Protein AF-A0A7S4KNW5-F1 (afdb_monomer_lite)

Secondary structure (DSSP, 8-state):
--HHHHHHHTTS--PEEEEEEEEEE-TT-TTHHHHHHHHHHHHHHHHHHH---TT--HHHHEEEEEEEEE-TTT-HHHHHHHHHHHHHHHHHHHHHHHTTS-TTS-HHHHHHHHH---TTGGGSS---------HHHHHHHHHHHHHHHHHHHHHHHHHHHHHHHHHTTPPPTTHHHHHHHHHHHHHHHHHHHHTT---HHHHHHHHHHHHHHHHHHHHHHHHHHHHHHHHHHHHHHHHHHHSTTS-HHHHHHHHHHHHHHHHHHHSPTT-----HHHHHHHHHHHHHHHHHHHHHHHHHHHHHHHHHHHHHHHHHHHHHHHHHHHHHHSS-TT---EEEEE--TT-SEEEEEEEETTEEEEEEEE--GGGGGG--SS---S---TT--EEEEEEE-

Organism: Guillardia theta (NCBI:txid55529)

Foldseek 3Di:
DPPVVVVVVLVPQDAAEAEAEAEADDPVDPPPVVVQVVVVVVVQVVCVVVDVDPPDHNVSHYHYHYQYAHYCVPCVPRNVVSVVVVVVVVVVVVVVVVVPPDPPDDVVVVVVCVVCVDPPVVVDDDDPPPPPPPPVVVVLLVQLVVLLVVLLVVLVVVLVVLLVCLVVLHADFLQQVVLQCSLVVSLVSSCVSNVPPPCPVSSVVSNVVSSVVSVVSSLVSLVSNLVSLLVVLVVQLVVQVVPVPDPNVNSVVVSLVSSVVSSVSNHHPPDPDDCVVVSVVSVVVSVVVVVVVVVVVVVVVVVVVVVVVVVVVVVVVVVVVVVVVCVVVVDDDDFDWDKDWDDDPPAQWIWIWTDGDQKIKIKIKRHDPVCPVVADPPGDDDDDDDPIDIDIDIDRD

Structure (mmCIF, N/CA/C/O backbone):
data_AF-A0A7S4KNW5-F1
#
_entry.id   AF-A0A7S4KNW5-F1
#
loop_
_atom_site.group_PDB
_atom_site.id
_atom_site.type_symbol
_atom_site.label_atom_id
_atom_site.label_alt_id
_atom_site.label_comp_id
_atom_site.label_asym_id
_atom_site.label_entity_id
_atom_site.label_seq_id
_atom_site.pdbx_PDB_ins_code
_atom_site.Cartn_x
_atom_site.Cartn_y
_atom_site.Cartn_z
_atom_site.occupancy
_atom_site.B_iso_or_equiv
_atom_site.auth_seq_id
_atom_site.auth_comp_id
_atom_site.auth_asym_id
_atom_site.auth_atom_id
_atom_site.pdbx_PDB_model_num
ATOM 1 N N . VAL A 1 1 ? -32.561 16.795 17.139 1.00 42.50 1 VAL A N 1
ATOM 2 C CA . VAL A 1 1 ? -33.537 17.879 17.400 1.00 42.50 1 VAL A CA 1
ATOM 3 C C . VAL A 1 1 ? -32.771 19.191 17.471 1.00 42.50 1 VAL A C 1
ATOM 5 O O . VAL A 1 1 ? -31.804 19.259 18.215 1.00 42.50 1 VAL A O 1
ATOM 8 N N . SER A 1 2 ? -33.084 20.180 16.632 1.00 34.91 2 SER A N 1
ATOM 9 C CA . SER A 1 2 ? -32.423 21.492 16.693 1.00 34.91 2 SER A CA 1
ATOM 10 C C . SER A 1 2 ? -32.863 22.245 17.954 1.00 34.91 2 SER A C 1
ATOM 12 O O . SER A 1 2 ? -34.016 22.118 18.364 1.00 34.91 2 SER A O 1
ATOM 14 N N . ASN A 1 3 ? -31.979 23.068 18.535 1.00 41.03 3 ASN A N 1
ATOM 15 C CA . ASN A 1 3 ? -32.235 23.917 19.719 1.00 41.03 3 ASN A CA 1
ATOM 16 C C . ASN A 1 3 ? -33.561 24.715 19.676 1.00 41.03 3 ASN A C 1
ATOM 18 O O . ASN A 1 3 ? -34.066 25.163 20.702 1.00 41.03 3 ASN A O 1
ATOM 22 N N . THR A 1 4 ? -34.151 24.884 18.495 1.00 40.84 4 THR A N 1
ATOM 23 C CA . THR A 1 4 ? -35.426 25.564 18.261 1.00 40.84 4 THR A CA 1
ATOM 24 C C . THR A 1 4 ? -36.667 24.814 18.759 1.00 40.84 4 THR A C 1
ATOM 26 O O . THR A 1 4 ? -37.637 25.479 19.124 1.00 40.84 4 THR A O 1
ATOM 29 N N . ASP A 1 5 ? -36.667 23.479 18.823 1.00 43.81 5 ASP A N 1
ATOM 30 C CA . ASP A 1 5 ? -37.835 22.721 19.312 1.00 43.81 5 ASP A CA 1
ATOM 31 C C . ASP A 1 5 ? -37.837 22.586 20.843 1.00 43.81 5 ASP A C 1
ATOM 33 O O . ASP A 1 5 ? -38.894 22.704 21.467 1.00 43.81 5 ASP A O 1
ATOM 37 N N . TYR A 1 6 ? -36.656 22.513 21.471 1.00 47.03 6 TYR A N 1
ATOM 38 C CA . TYR A 1 6 ? -36.509 22.661 22.927 1.00 47.03 6 TYR A CA 1
ATOM 39 C C . TYR A 1 6 ? -36.996 24.036 23.411 1.00 47.03 6 TYR A C 1
ATOM 41 O O . TYR A 1 6 ? -37.692 24.135 24.420 1.00 47.03 6 TYR A O 1
ATOM 49 N N . ALA A 1 7 ? -36.724 25.101 22.649 1.00 42.56 7 ALA A N 1
ATOM 50 C CA . ALA A 1 7 ? -37.193 26.452 22.965 1.00 42.56 7 ALA A CA 1
ATOM 51 C C . ALA A 1 7 ? -38.727 26.615 22.873 1.00 42.56 7 ALA A C 1
ATOM 53 O O . ALA A 1 7 ? -39.298 27.476 23.546 1.00 42.56 7 ALA A O 1
ATOM 54 N N . LYS A 1 8 ? -39.420 25.794 22.068 1.00 45.16 8 LYS A N 1
ATOM 55 C CA . LYS A 1 8 ? -40.894 25.730 22.076 1.00 45.16 8 LYS A CA 1
ATOM 56 C C . LYS A 1 8 ? -41.421 24.970 23.293 1.00 45.16 8 LYS A C 1
ATOM 58 O O . LYS A 1 8 ? -42.431 25.388 23.851 1.00 45.16 8 LYS A O 1
ATOM 63 N N . PHE A 1 9 ? -40.715 23.929 23.732 1.00 49.50 9 PHE A N 1
ATOM 64 C CA . PHE A 1 9 ? -41.029 23.173 24.948 1.00 49.50 9 PHE A CA 1
ATOM 65 C C . PHE A 1 9 ? -40.891 24.034 26.216 1.00 49.50 9 PHE A C 1
ATOM 67 O O . PHE A 1 9 ? -41.768 24.037 27.071 1.00 49.50 9 PHE A O 1
ATOM 74 N N . LEU A 1 10 ? -39.845 24.862 26.286 1.00 47.97 10 LEU A N 1
ATOM 75 C CA . LEU A 1 10 ? -39.552 25.761 27.414 1.00 47.97 10 LEU A CA 1
ATOM 76 C C . LEU A 1 10 ? -40.438 27.020 27.485 1.00 47.97 10 LEU A C 1
ATOM 78 O O . LEU A 1 10 ? -40.380 27.764 28.462 1.00 47.97 10 LEU A O 1
ATOM 82 N N . LYS A 1 11 ? -41.297 27.275 26.485 1.00 48.06 11 LYS A N 1
ATOM 83 C CA . LYS A 1 11 ? -42.357 28.296 26.612 1.00 48.06 11 LYS A CA 1
ATOM 84 C C . LYS A 1 11 ? -43.506 27.846 27.511 1.00 48.06 11 LYS A C 1
ATOM 86 O O . LYS A 1 11 ? -44.306 28.687 27.930 1.00 48.06 11 LYS A O 1
ATOM 91 N N . ILE A 1 12 ? -43.579 26.558 27.831 1.00 53.72 12 ILE A N 1
ATOM 92 C CA . ILE A 1 12 ? -44.458 26.054 28.874 1.00 53.72 12 ILE A CA 1
ATOM 93 C C . ILE A 1 12 ? -43.807 26.452 30.207 1.00 53.72 12 ILE A C 1
ATOM 95 O O . ILE A 1 12 ? -42.842 25.841 30.648 1.00 53.72 12 ILE A O 1
ATOM 99 N N . LYS A 1 13 ? -44.314 27.519 30.842 1.00 59.41 13 LYS A N 1
ATOM 100 C CA . LYS A 1 13 ? -43.928 27.973 32.199 1.00 59.41 13 LYS A CA 1
ATOM 101 C C . LYS A 1 13 ? -44.377 26.981 33.290 1.00 59.41 13 LYS A C 1
ATOM 103 O O . LYS A 1 13 ? -44.921 27.387 34.322 1.00 59.41 13 LYS A O 1
ATOM 108 N N . GLU A 1 14 ? -44.245 25.686 33.052 1.00 67.75 14 GLU A N 1
ATOM 109 C CA . GLU A 1 14 ? -44.599 24.661 34.021 1.00 67.75 14 GLU A CA 1
ATOM 110 C C . GLU A 1 14 ? -43.340 24.225 34.751 1.00 67.75 14 GLU A C 1
ATOM 112 O O . GLU A 1 14 ? -42.406 23.687 34.166 1.00 67.75 14 GLU A O 1
ATOM 117 N N . ARG A 1 15 ? -43.321 24.510 36.053 1.00 77.50 15 ARG A N 1
ATOM 118 C CA . ARG A 1 15 ? -42.289 24.019 36.957 1.00 77.50 15 ARG A CA 1
ATOM 119 C C . ARG A 1 15 ? -42.612 22.583 37.330 1.00 77.50 15 ARG A C 1
ATOM 121 O O . ARG A 1 15 ? -43.716 22.304 37.805 1.00 77.50 15 ARG A O 1
ATOM 128 N N . PHE A 1 16 ? -41.649 21.691 37.164 1.00 82.00 16 PHE A N 1
ATOM 129 C CA . PHE A 1 16 ? -41.755 20.320 37.637 1.00 82.00 16 PHE A CA 1
ATOM 130 C C . PHE A 1 16 ? -41.505 20.289 39.139 1.00 82.00 16 PHE A C 1
ATOM 132 O O . PHE A 1 16 ? -40.489 20.780 39.625 1.00 82.00 16 PHE A O 1
ATOM 139 N N . ARG A 1 17 ? -42.434 19.715 39.903 1.00 86.06 17 ARG A N 1
ATOM 140 C CA . ARG A 1 17 ? -42.272 19.606 41.353 1.00 86.06 17 ARG A CA 1
ATOM 141 C C . ARG A 1 17 ? -41.679 18.251 41.724 1.00 86.06 17 ARG A C 1
ATOM 143 O O . ARG A 1 17 ? -42.333 17.228 41.537 1.00 86.06 17 ARG A O 1
ATOM 150 N N . PHE A 1 18 ? -40.487 18.254 42.309 1.00 89.00 18 PHE A N 1
ATOM 151 C CA . PHE A 1 18 ? -39.883 17.078 42.924 1.00 89.00 18 PHE A CA 1
ATOM 152 C C . PHE A 1 18 ? -40.300 16.983 44.390 1.00 89.00 18 PHE A C 1
ATOM 154 O O . PHE A 1 18 ? -40.191 17.942 45.157 1.00 89.00 18 PHE A O 1
ATOM 161 N N . ILE A 1 19 ? -40.789 15.813 44.795 1.00 92.19 19 ILE A N 1
ATOM 162 C CA . ILE A 1 19 ? -41.109 15.526 46.194 1.00 92.19 19 ILE A CA 1
ATOM 163 C C . ILE A 1 19 ? -40.225 14.371 46.650 1.00 92.19 19 ILE A C 1
ATOM 165 O O . ILE A 1 19 ? -40.433 13.231 46.244 1.00 92.19 19 ILE A O 1
ATOM 169 N N . ILE A 1 20 ? -39.246 14.675 47.495 1.00 93.06 20 ILE A N 1
ATOM 170 C CA . ILE A 1 20 ? -38.296 13.702 48.032 1.00 93.06 20 ILE A CA 1
ATOM 171 C C . ILE A 1 20 ? -38.812 13.254 49.389 1.00 93.06 20 ILE A C 1
ATOM 173 O O . ILE A 1 20 ? -38.947 14.065 50.305 1.00 93.06 20 ILE A O 1
ATOM 177 N N . CYS A 1 21 ? -39.116 11.967 49.515 1.00 94.81 21 CYS A N 1
ATOM 178 C CA . CYS A 1 21 ? -39.542 11.373 50.776 1.00 94.81 21 CYS A CA 1
ATOM 179 C C . CYS A 1 21 ? -38.362 10.614 51.383 1.00 94.81 21 CYS A C 1
ATOM 181 O O . CYS A 1 21 ? -37.930 9.603 50.833 1.00 94.81 21 CYS A O 1
ATOM 183 N N . VAL A 1 22 ? -37.834 11.110 52.502 1.00 93.38 22 VAL A N 1
ATOM 184 C CA . VAL A 1 22 ? -36.756 10.445 53.245 1.00 93.38 22 VAL A CA 1
ATOM 185 C C . VAL A 1 22 ? -37.400 9.557 54.298 1.00 93.38 22 VAL A C 1
ATOM 187 O O . VAL A 1 22 ? -38.064 10.060 55.202 1.00 93.38 22 VAL A O 1
ATOM 190 N N . HIS A 1 23 ? -37.243 8.246 54.152 1.00 93.44 23 HIS A N 1
ATOM 191 C CA . HIS A 1 23 ? -37.802 7.259 55.072 1.00 93.44 23 HIS A CA 1
ATOM 192 C C . HIS A 1 23 ? -36.876 6.987 56.259 1.00 93.44 23 HIS A C 1
ATOM 194 O O . HIS A 1 23 ? -35.662 7.137 56.148 1.00 93.44 23 HIS A O 1
ATOM 200 N N . ASP A 1 24 ? -37.476 6.549 57.370 1.00 92.06 24 ASP A N 1
ATOM 201 C CA . ASP A 1 24 ? -36.793 6.162 58.608 1.00 92.06 24 ASP A CA 1
ATOM 202 C C . ASP A 1 24 ? -35.878 7.259 59.182 1.00 92.06 24 ASP A C 1
ATOM 204 O O . ASP A 1 24 ? -34.814 6.979 59.730 1.00 92.06 24 ASP A O 1
ATOM 208 N N . PHE A 1 25 ? -36.314 8.518 59.080 1.00 90.44 25 PHE A N 1
ATOM 209 C CA . PHE A 1 25 ? -35.626 9.649 59.697 1.00 90.44 25 PHE A CA 1
ATOM 210 C C . PHE A 1 25 ? -35.703 9.559 61.231 1.00 90.44 25 PHE A C 1
ATOM 212 O O . PHE A 1 25 ? -36.772 9.297 61.784 1.00 90.44 25 PHE A O 1
ATOM 219 N N . ASP A 1 26 ? -34.575 9.768 61.910 1.00 86.12 26 ASP A N 1
ATOM 220 C CA . ASP A 1 26 ? -34.488 9.757 63.371 1.00 86.12 26 ASP A CA 1
ATOM 221 C C . ASP A 1 26 ? -34.434 11.202 63.899 1.00 86.12 26 ASP A C 1
ATOM 223 O O . ASP A 1 26 ? -33.515 11.964 63.588 1.00 86.12 26 ASP A O 1
ATOM 227 N N . ASP A 1 27 ? -35.437 11.577 64.696 1.00 70.50 27 ASP A N 1
ATOM 228 C CA . ASP A 1 27 ? -35.689 12.934 65.210 1.00 70.50 27 ASP A CA 1
ATOM 229 C C . ASP A 1 27 ? -34.591 13.467 66.149 1.00 70.50 27 ASP A C 1
ATOM 231 O O . ASP A 1 27 ? -34.573 14.649 66.496 1.00 70.50 27 ASP A O 1
ATOM 235 N N . ASN A 1 28 ? -33.632 12.620 66.533 1.00 68.38 28 ASN A N 1
ATOM 236 C CA . ASN A 1 28 ? -32.472 13.010 67.337 1.00 68.38 28 ASN A CA 1
ATOM 237 C C . ASN A 1 28 ? -31.548 14.026 66.635 1.00 68.38 28 ASN A C 1
ATOM 239 O O . ASN A 1 28 ? -30.655 14.595 67.266 1.00 68.38 28 ASN A O 1
ATOM 243 N N . PHE A 1 29 ? -31.759 14.292 65.344 1.00 63.34 29 PHE A N 1
ATOM 244 C CA . PHE A 1 29 ? -31.054 15.333 64.608 1.00 63.34 29 PHE A CA 1
ATOM 245 C C . PHE A 1 29 ? -31.793 16.681 64.687 1.00 63.34 29 PHE A C 1
ATOM 247 O O . PHE A 1 29 ? -32.776 16.917 63.986 1.00 63.34 29 PHE A O 1
ATOM 254 N N . HIS A 1 30 ? -31.232 17.649 65.423 1.00 60.09 30 HIS A N 1
ATOM 255 C CA . HIS A 1 30 ? -31.617 19.076 65.379 1.00 60.09 30 HIS A CA 1
ATOM 256 C C . HIS A 1 30 ? -31.389 19.755 64.001 1.00 60.09 30 HIS A C 1
ATOM 258 O O . HIS A 1 30 ? -31.361 20.982 63.896 1.00 60.09 30 HIS A O 1
ATOM 264 N N . GLU A 1 31 ? -31.228 18.985 62.924 1.00 74.44 31 GLU A N 1
ATOM 265 C CA . GLU A 1 31 ? -30.758 19.448 61.619 1.00 74.44 31 GLU A CA 1
ATOM 266 C C . GLU A 1 31 ? -31.706 19.113 60.464 1.00 74.44 31 GLU A C 1
ATOM 268 O O . GLU A 1 31 ? -31.277 19.064 59.313 1.00 74.44 31 GLU A O 1
ATOM 273 N N . SER A 1 32 ? -33.003 18.936 60.728 1.00 78.62 32 SER A N 1
ATOM 274 C CA . SER A 1 32 ? -34.001 18.698 59.672 1.00 78.62 32 SER A CA 1
ATOM 275 C C . SER A 1 32 ? -33.891 19.701 58.513 1.00 78.62 32 SER A C 1
ATOM 277 O O . SER A 1 32 ? -33.953 19.299 57.356 1.00 78.62 32 SER A O 1
ATOM 279 N N . LYS A 1 33 ? -33.618 20.982 58.809 1.00 83.19 33 LYS A N 1
ATOM 280 C CA . LYS A 1 33 ? -33.349 22.019 57.796 1.00 83.19 33 LYS A CA 1
ATOM 281 C C . LYS A 1 33 ? -32.049 21.800 57.016 1.00 83.19 33 LYS A C 1
ATOM 283 O O . LYS A 1 33 ? -32.043 21.954 55.804 1.00 83.19 33 LYS A O 1
ATOM 288 N N . LYS A 1 34 ? -30.959 21.397 57.677 1.00 87.31 34 LYS A N 1
ATOM 289 C CA . LYS A 1 34 ? -29.688 21.162 56.971 1.00 87.31 34 LYS A CA 1
ATOM 290 C C . LYS A 1 34 ? -29.801 19.989 56.006 1.00 87.31 34 LYS A C 1
ATOM 292 O O . LYS A 1 34 ? -29.213 20.023 54.937 1.00 87.31 34 LYS A O 1
ATOM 297 N N . LEU A 1 35 ? -30.576 18.968 56.370 1.00 86.56 35 LEU A N 1
ATOM 298 C CA . LEU A 1 35 ? -30.799 17.807 55.518 1.00 86.56 35 LEU A CA 1
ATOM 299 C C . LEU A 1 35 ? -31.675 18.156 54.308 1.00 86.56 35 LEU A C 1
ATOM 301 O O . LEU A 1 35 ? -31.414 17.673 53.209 1.00 86.56 35 LEU A O 1
ATOM 305 N N . THR A 1 36 ? -32.681 19.024 54.476 1.00 88.94 36 THR A N 1
ATOM 306 C CA . THR A 1 36 ? -33.442 19.528 53.325 1.00 88.94 36 THR A CA 1
ATOM 307 C C . THR A 1 36 ? -32.576 20.359 52.389 1.00 88.94 36 THR A C 1
ATOM 309 O O . THR A 1 36 ? -32.651 20.151 51.182 1.00 88.94 36 THR A O 1
ATOM 312 N N . ASP A 1 37 ? -31.740 21.242 52.938 1.00 91.81 37 ASP A N 1
ATOM 313 C CA . ASP A 1 37 ? -30.841 22.087 52.148 1.00 91.81 37 ASP A CA 1
ATOM 314 C C . ASP A 1 37 ? -29.805 21.221 51.409 1.00 91.81 37 ASP A C 1
ATOM 316 O O . ASP A 1 37 ? -29.633 21.371 50.205 1.00 91.81 37 ASP A O 1
ATOM 320 N N . PHE A 1 38 ? -29.245 20.204 52.076 1.00 92.25 38 PHE A N 1
ATOM 321 C CA . PHE A 1 38 ? -28.311 19.244 51.479 1.00 92.25 38 PHE A CA 1
ATOM 322 C C . PHE A 1 38 ? -28.876 18.536 50.240 1.00 92.25 38 PHE A C 1
ATOM 324 O O . PHE A 1 38 ? -28.203 18.458 49.217 1.00 92.25 38 PHE A O 1
ATOM 331 N N . PHE A 1 39 ? -30.109 18.019 50.300 1.00 90.94 39 PHE A N 1
ATOM 332 C CA . PHE A 1 39 ? -30.713 17.360 49.136 1.00 90.94 39 PHE A CA 1
ATOM 333 C C . PHE A 1 39 ? -31.014 18.337 47.998 1.00 90.94 39 PHE A C 1
ATOM 335 O O . PHE A 1 39 ? -30.924 17.957 46.832 1.00 90.94 39 PHE A O 1
ATOM 342 N N . VAL A 1 40 ? -31.393 19.575 48.323 1.00 91.81 40 VAL A N 1
ATOM 343 C CA . VAL A 1 40 ? -31.629 20.610 47.312 1.00 91.81 40 VAL A CA 1
ATOM 344 C C . VAL A 1 40 ? -30.320 20.981 46.621 1.00 91.81 40 VAL A C 1
ATOM 346 O O . VAL A 1 40 ? -30.293 21.020 45.393 1.00 91.81 40 VAL A O 1
ATOM 349 N N . ASP A 1 41 ? -29.246 21.185 47.381 1.00 93.25 41 ASP A N 1
ATOM 350 C CA . ASP A 1 41 ? -27.921 21.510 46.848 1.00 93.25 41 ASP A CA 1
ATOM 351 C C . ASP A 1 41 ? -27.362 20.358 46.004 1.00 93.25 41 ASP A C 1
ATOM 353 O O . ASP A 1 41 ? -26.922 20.583 44.882 1.00 93.25 41 ASP A O 1
ATOM 357 N N . LEU A 1 42 ? -27.503 19.107 46.458 1.00 93.00 42 LEU A N 1
ATOM 358 C CA . LEU A 1 42 ? -27.071 17.929 45.699 1.00 93.00 42 LEU A CA 1
ATOM 359 C C . LEU A 1 42 ? -27.746 17.837 44.321 1.00 93.00 42 LEU A C 1
ATOM 361 O O . LEU A 1 42 ? -27.098 17.530 43.323 1.00 93.00 42 LEU A O 1
ATOM 365 N N . ILE A 1 43 ? -29.055 18.094 44.251 1.00 91.38 43 ILE A N 1
ATOM 366 C CA . ILE A 1 43 ? -29.795 18.039 42.982 1.00 91.38 43 ILE A CA 1
ATOM 367 C C . ILE A 1 43 ? -29.435 19.223 42.087 1.00 91.38 43 ILE A C 1
ATOM 369 O O . ILE A 1 43 ? -29.377 19.064 40.869 1.00 91.38 43 ILE A O 1
ATOM 373 N N . LYS A 1 44 ? -29.192 20.400 42.671 1.00 90.75 44 LYS A N 1
ATOM 374 C CA . LYS A 1 44 ? -28.714 21.569 41.928 1.00 90.75 44 LYS A CA 1
ATOM 375 C C . LYS A 1 44 ? -27.358 21.303 41.293 1.00 90.75 44 LYS A C 1
ATOM 377 O O . LYS A 1 44 ? -27.205 21.561 40.104 1.00 90.75 44 LYS A O 1
ATOM 382 N N . ASP A 1 45 ? -26.422 20.752 42.057 1.00 89.81 45 ASP A N 1
ATOM 383 C CA . ASP A 1 45 ? -25.085 20.419 41.571 1.00 89.81 45 ASP A CA 1
ATOM 384 C C . ASP A 1 45 ? -25.161 19.395 40.430 1.00 89.81 45 ASP A C 1
ATOM 386 O O . ASP A 1 45 ? -24.566 19.597 39.372 1.00 89.81 45 ASP A O 1
ATOM 390 N N . GLU A 1 46 ? -25.966 18.339 40.585 1.00 88.56 46 GLU A N 1
ATOM 391 C CA . GLU A 1 46 ? -26.153 17.332 39.533 1.00 88.56 46 GLU A CA 1
ATOM 392 C C . GLU A 1 46 ? -26.832 17.910 38.283 1.00 88.56 46 GLU A C 1
ATOM 394 O O . GLU A 1 46 ? -26.475 17.564 37.154 1.00 88.56 46 GLU A O 1
ATOM 399 N N . PHE A 1 47 ? -27.789 18.825 38.463 1.00 86.25 47 PHE A N 1
ATOM 400 C CA . PHE A 1 47 ? -28.438 19.520 37.357 1.00 86.25 47 PHE A CA 1
ATOM 401 C C . PHE A 1 47 ? -27.437 20.370 36.567 1.00 86.25 47 PHE A C 1
ATOM 403 O O . PHE A 1 47 ? -27.410 20.271 35.342 1.00 86.25 47 PHE A O 1
ATOM 410 N N . VAL A 1 48 ? 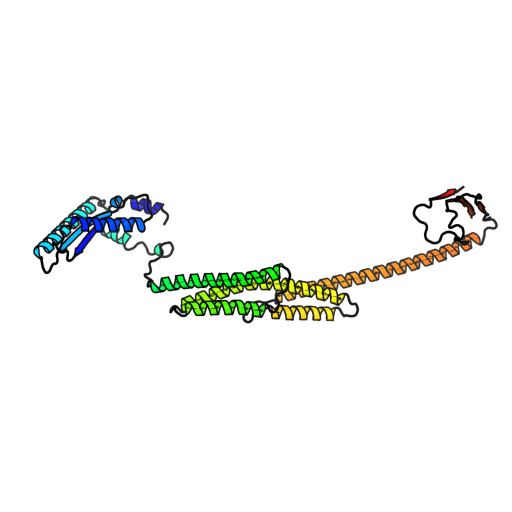-26.587 21.143 37.251 1.00 85.94 48 VAL A N 1
ATOM 411 C CA . VAL A 1 48 ? -25.533 21.953 36.617 1.00 85.94 48 VAL A CA 1
ATOM 412 C C . VAL A 1 48 ? -24.513 21.068 35.895 1.00 85.94 48 VAL A C 1
ATOM 414 O O . VAL A 1 48 ? -24.102 21.393 34.786 1.00 85.94 48 VAL A O 1
ATOM 417 N N . ASN A 1 49 ? -24.141 19.925 36.476 1.00 82.62 49 ASN A N 1
ATOM 418 C CA . ASN A 1 49 ? -23.187 19.000 35.857 1.00 82.62 49 ASN A CA 1
ATOM 419 C C . ASN A 1 49 ? -23.753 18.287 34.620 1.00 82.62 49 ASN A C 1
ATOM 421 O O . ASN A 1 49 ? -23.011 17.982 33.687 1.00 82.62 49 ASN A O 1
ATOM 425 N N . THR A 1 50 ? -25.054 17.988 34.617 1.00 81.81 50 THR A N 1
ATOM 426 C CA . THR A 1 50 ? -25.700 17.215 33.543 1.00 81.81 50 THR A CA 1
ATOM 427 C C . THR A 1 50 ? -26.157 18.100 32.387 1.00 81.81 50 THR A C 1
ATOM 429 O O . THR A 1 50 ? -26.102 17.693 31.225 1.00 81.81 50 THR A O 1
ATOM 432 N N . PHE A 1 51 ? -26.637 19.305 32.692 1.00 76.06 51 PHE A N 1
ATOM 433 C CA . PHE A 1 51 ? -27.210 20.225 31.721 1.00 76.06 51 PHE A CA 1
ATOM 434 C C . PHE A 1 51 ? -26.309 21.456 31.599 1.00 76.06 51 PHE A C 1
ATOM 436 O O . PHE A 1 51 ? -26.405 22.384 32.393 1.00 76.06 51 PHE A O 1
ATOM 443 N N . ASP A 1 52 ? -25.462 21.470 30.566 1.00 65.38 52 ASP A N 1
ATOM 444 C CA . ASP A 1 52 ? -24.587 22.593 30.191 1.00 65.38 52 ASP A CA 1
ATOM 445 C C . ASP A 1 52 ? -25.417 23.769 29.629 1.00 65.38 52 ASP A C 1
ATOM 447 O O . ASP A 1 52 ? -25.445 24.044 28.427 1.00 65.38 52 ASP A O 1
ATOM 451 N N . ILE A 1 53 ? -26.246 24.378 30.482 1.00 70.88 53 ILE A N 1
ATOM 452 C CA . ILE A 1 53 ? -27.271 25.345 30.089 1.00 70.88 53 ILE A CA 1
ATOM 453 C C . ILE A 1 53 ? -27.123 26.628 30.917 1.00 70.88 53 ILE A C 1
ATOM 455 O O . ILE A 1 53 ? -27.748 26.791 31.959 1.00 70.88 53 ILE A O 1
ATOM 459 N N . ASP A 1 54 ? -26.399 27.609 30.372 1.00 73.38 54 ASP A N 1
ATOM 460 C CA . ASP A 1 54 ? -26.252 28.964 30.946 1.00 73.38 54 ASP A CA 1
ATOM 461 C C . ASP A 1 54 ? -27.561 29.785 30.978 1.00 73.38 54 ASP A C 1
ATOM 463 O O . ASP A 1 54 ? -27.604 30.908 31.481 1.00 73.38 54 ASP A O 1
ATOM 467 N N . THR A 1 55 ? -28.636 29.277 30.370 1.00 72.25 55 THR A N 1
ATOM 468 C CA . THR A 1 55 ? -29.845 30.064 30.069 1.00 72.25 55 THR A CA 1
ATOM 469 C C . THR A 1 55 ? -30.982 29.921 31.077 1.00 72.25 55 THR A C 1
ATOM 471 O O . THR A 1 55 ? -31.887 30.754 31.050 1.00 72.25 55 THR A O 1
ATOM 474 N N . PHE A 1 56 ? -30.954 28.929 31.974 1.00 77.19 56 PHE A N 1
ATOM 475 C CA . PHE A 1 56 ? -32.033 28.703 32.944 1.00 77.19 56 PHE A CA 1
ATOM 476 C C . PHE A 1 56 ? -31.480 28.395 34.331 1.00 77.19 56 PHE A C 1
ATOM 478 O O . PHE A 1 56 ? -30.572 27.580 34.471 1.00 77.19 56 PHE A O 1
ATOM 485 N N . SER A 1 57 ? -32.058 29.013 35.365 1.00 84.38 57 SER A N 1
ATOM 486 C CA . SER A 1 57 ? -31.761 28.617 36.741 1.00 84.38 57 SER A CA 1
ATOM 487 C C . SER A 1 57 ? -32.532 27.347 37.106 1.00 84.38 57 SER A C 1
ATOM 489 O O . SER A 1 57 ? -33.627 27.098 36.594 1.00 84.38 57 SER A O 1
ATOM 491 N N . PHE A 1 58 ? -31.978 26.537 38.008 1.00 86.50 58 PHE A N 1
ATOM 492 C CA . PHE A 1 58 ? -32.642 25.335 38.516 1.00 86.50 58 PHE A CA 1
ATOM 493 C C . PHE A 1 58 ? -34.050 25.649 39.054 1.00 86.50 58 PHE A C 1
ATOM 495 O O . PHE A 1 58 ? -35.007 24.917 38.799 1.00 86.50 58 PHE A O 1
ATOM 502 N N . GLU A 1 59 ? -34.198 26.790 39.730 1.00 88.94 59 GLU A N 1
ATOM 503 C CA . GLU A 1 59 ? -35.450 27.286 40.303 1.00 88.94 59 GLU A CA 1
ATOM 504 C C . GLU A 1 59 ? -36.496 27.701 39.257 1.00 88.94 59 GLU A C 1
ATOM 506 O O . GLU A 1 59 ? -37.686 27.819 39.577 1.00 88.94 59 GLU A O 1
ATOM 511 N N . ASP A 1 60 ? -36.085 27.939 38.010 1.00 84.69 60 ASP A N 1
ATOM 512 C CA . ASP A 1 60 ? -37.010 28.244 36.920 1.00 84.69 60 ASP A CA 1
ATOM 513 C C . ASP A 1 60 ? -37.731 27.000 36.417 1.00 84.69 60 ASP A C 1
ATOM 515 O O . ASP A 1 60 ? -38.882 27.107 35.986 1.00 84.69 60 ASP A O 1
ATOM 519 N N . VAL A 1 61 ? -37.082 25.839 36.518 1.00 84.69 61 VAL A N 1
ATOM 520 C CA . VAL A 1 61 ? -37.563 24.565 35.973 1.00 84.69 61 VAL A CA 1
ATOM 521 C C . VAL A 1 61 ? -38.146 23.674 37.065 1.00 84.69 61 VAL A C 1
ATOM 523 O O . VAL A 1 61 ? -39.170 23.027 36.838 1.00 84.69 61 VAL A O 1
ATOM 526 N N . PHE A 1 62 ? -37.546 23.662 38.258 1.00 88.81 62 PHE A N 1
ATOM 527 C CA . PHE A 1 62 ? -37.896 22.728 39.321 1.00 88.81 62 PHE A CA 1
ATOM 528 C C . PHE A 1 62 ? -38.341 23.410 40.613 1.00 88.81 62 PHE A C 1
ATOM 530 O O . PHE A 1 62 ? -37.825 24.443 41.031 1.00 88.81 62 PHE A O 1
ATOM 537 N N . ASP A 1 63 ? -39.305 22.781 41.277 1.00 90.50 63 ASP A N 1
ATOM 538 C CA . ASP A 1 63 ? -39.713 23.093 42.642 1.00 90.50 63 ASP A CA 1
ATOM 539 C C . ASP A 1 63 ? -39.455 21.859 43.512 1.00 90.50 63 ASP A C 1
ATOM 541 O O . ASP A 1 63 ? -40.117 20.832 43.359 1.00 90.50 63 ASP A O 1
ATOM 545 N N . VAL A 1 64 ? -38.454 21.914 44.386 1.00 92.12 64 VAL A N 1
ATOM 546 C CA . VAL A 1 64 ? -38.051 20.763 45.202 1.00 92.12 64 VAL A CA 1
ATOM 547 C C . VAL A 1 64 ? -38.649 20.887 46.591 1.00 92.12 64 VAL A C 1
ATOM 549 O O . VAL A 1 64 ? -38.512 21.901 47.271 1.00 92.12 64 VAL A O 1
ATOM 552 N N . SER A 1 65 ? -39.287 19.817 47.050 1.00 92.69 65 SER A N 1
ATOM 553 C CA . SER A 1 65 ? -39.776 19.715 48.416 1.00 92.69 65 SER A CA 1
ATOM 554 C C . SER A 1 65 ? -39.318 18.411 49.048 1.00 92.69 65 SER A C 1
ATOM 556 O O . SER A 1 65 ? -39.538 17.330 48.509 1.00 92.69 65 SER A O 1
ATOM 558 N N . VAL A 1 66 ? -38.701 18.517 50.218 1.00 93.62 66 VAL A N 1
ATOM 559 C CA . VAL A 1 66 ? -38.265 17.360 51.000 1.00 93.62 66 VAL A CA 1
ATOM 560 C C . VAL A 1 66 ? -39.274 17.119 52.121 1.00 93.62 66 VAL A C 1
ATOM 562 O O . VAL A 1 66 ? -39.786 18.060 52.738 1.00 93.62 66 VAL A O 1
ATOM 565 N N . ILE A 1 67 ? -39.623 15.856 52.346 1.00 94.31 67 ILE A N 1
ATOM 566 C CA . ILE A 1 67 ? -40.508 15.408 53.420 1.00 94.31 67 ILE A CA 1
ATOM 567 C C . ILE A 1 67 ? -39.784 14.311 54.182 1.00 94.31 67 ILE A C 1
ATOM 569 O O . ILE A 1 67 ? -39.471 13.257 53.632 1.00 94.31 67 ILE A O 1
ATOM 573 N N . LEU A 1 68 ? -39.535 14.576 55.458 1.00 93.69 68 LEU A N 1
ATOM 574 C CA . LEU A 1 68 ? -38.915 13.623 56.363 1.00 93.69 68 LEU A CA 1
ATOM 575 C C . LEU A 1 68 ? -40.013 12.756 56.979 1.00 93.69 68 LEU A C 1
ATOM 577 O O . LEU A 1 68 ? -41.021 13.255 57.494 1.00 93.69 68 LEU A O 1
ATOM 581 N N . MET A 1 69 ? -39.849 11.447 56.854 1.00 94.12 69 MET A N 1
ATOM 582 C CA . MET A 1 69 ? -40.775 10.451 57.360 1.00 94.12 69 MET A CA 1
ATOM 583 C C . MET A 1 69 ? -40.059 9.647 58.432 1.00 94.12 69 MET A C 1
ATOM 585 O O . MET A 1 69 ? -39.103 8.930 58.146 1.00 94.12 69 MET A O 1
ATOM 589 N N . GLU A 1 70 ? -40.534 9.771 59.664 1.00 92.56 70 GLU A N 1
ATOM 590 C CA . GLU A 1 70 ? -39.993 9.006 60.780 1.00 92.56 70 GLU A CA 1
ATOM 591 C C . GLU A 1 70 ? -40.238 7.508 60.623 1.00 92.56 70 GLU A C 1
ATOM 593 O O . GLU A 1 70 ? -41.072 7.063 59.830 1.00 92.56 70 GLU A O 1
ATOM 598 N N . ASN A 1 71 ? -39.525 6.705 61.405 1.00 93.75 71 ASN A N 1
ATOM 599 C CA . ASN A 1 71 ? -39.688 5.265 61.340 1.00 93.75 71 ASN A CA 1
ATOM 600 C C . ASN A 1 71 ? -41.109 4.839 61.748 1.00 93.75 71 ASN A C 1
ATOM 602 O O . ASN A 1 71 ? -41.549 5.056 62.881 1.00 93.75 71 ASN A O 1
ATOM 606 N N . TYR A 1 72 ? -41.808 4.156 60.838 1.00 93.50 72 TYR A N 1
ATOM 607 C CA . TYR A 1 72 ? -43.186 3.702 61.047 1.00 93.50 72 TYR A CA 1
ATOM 608 C C . TYR A 1 72 ? -43.355 2.819 62.293 1.00 93.50 72 TYR A C 1
ATOM 610 O O . TYR A 1 72 ? -44.408 2.851 62.934 1.00 93.50 72 TYR A O 1
ATOM 618 N N . LYS A 1 73 ? -42.340 2.009 62.623 1.00 93.69 73 LYS A N 1
ATOM 619 C CA . LYS A 1 73 ? -42.401 1.049 63.733 1.00 93.69 73 LYS A CA 1
ATOM 620 C C . LYS A 1 73 ? -42.294 1.729 65.093 1.00 93.69 73 LYS A C 1
ATOM 622 O O . LYS A 1 73 ? -42.945 1.271 66.027 1.00 93.69 73 LYS A O 1
ATOM 627 N N . TYR A 1 74 ? -41.487 2.783 65.197 1.00 93.44 74 TYR A N 1
ATOM 628 C CA . TYR A 1 74 ? -41.203 3.448 66.468 1.00 93.44 74 TYR A CA 1
ATOM 629 C C . TYR A 1 74 ? -42.142 4.638 66.713 1.00 93.44 74 TYR A C 1
ATOM 631 O O . TYR A 1 74 ? -42.717 4.725 67.793 1.00 93.44 74 TYR A O 1
ATOM 639 N N . ASN A 1 75 ? -42.415 5.459 65.689 1.00 92.19 75 ASN A N 1
ATOM 640 C CA . ASN A 1 75 ? -43.217 6.684 65.803 1.00 92.19 75 ASN A CA 1
ATOM 641 C C . ASN A 1 75 ? -44.367 6.721 64.778 1.00 92.19 75 ASN A C 1
ATOM 643 O O . ASN A 1 75 ? -44.423 7.539 63.855 1.00 92.19 75 ASN A O 1
ATOM 647 N N . LYS A 1 76 ? -45.344 5.821 64.947 1.00 95.00 76 LYS A N 1
ATOM 648 C CA . LYS A 1 76 ? -46.489 5.670 64.026 1.00 95.00 76 LYS A CA 1
ATOM 649 C C . LYS A 1 76 ? -47.320 6.949 63.861 1.00 95.00 76 LYS A C 1
ATOM 651 O O . LYS A 1 76 ? -47.837 7.212 62.770 1.00 95.00 76 LYS A O 1
ATOM 656 N N . GLU A 1 77 ? -47.490 7.724 64.930 1.00 95.56 77 GLU A N 1
ATOM 657 C CA . GLU A 1 77 ? -48.282 8.958 64.903 1.00 95.56 77 GLU A CA 1
ATOM 658 C C . GLU A 1 77 ? -47.609 10.035 64.045 1.00 95.56 77 GLU A C 1
ATOM 660 O O . GLU A 1 77 ? -48.241 10.570 63.128 1.00 95.56 77 GLU A O 1
ATOM 665 N N . GLN A 1 78 ? -46.317 10.283 64.267 1.00 92.12 78 GLN A N 1
ATOM 666 C CA . GLN A 1 78 ? -45.541 11.249 63.493 1.00 92.12 78 GLN A CA 1
ATOM 667 C C . GLN A 1 78 ? -45.422 10.835 62.024 1.00 92.12 78 GLN A C 1
ATOM 669 O O . GLN A 1 78 ? -45.714 11.643 61.143 1.00 92.12 78 GLN A O 1
ATOM 674 N N . PHE A 1 79 ? -45.164 9.555 61.732 1.00 94.00 79 PHE A N 1
ATOM 675 C CA . PHE A 1 79 ? -45.200 9.043 60.358 1.00 94.00 79 PHE A CA 1
ATOM 676 C C . PHE A 1 79 ? -46.555 9.288 59.673 1.00 94.00 79 PHE A C 1
ATOM 678 O O . PHE A 1 79 ? -46.626 9.696 58.509 1.00 94.00 79 PHE A O 1
ATOM 685 N N . THR A 1 80 ? -47.661 9.064 60.391 1.00 95.19 80 THR A N 1
ATOM 686 C CA . THR A 1 80 ? -49.010 9.319 59.863 1.00 95.19 80 THR A CA 1
ATOM 687 C C . THR A 1 80 ? -49.227 10.812 59.601 1.00 95.19 80 THR A C 1
ATOM 689 O O . THR A 1 80 ? -49.880 11.179 58.620 1.00 95.19 80 THR A O 1
ATOM 692 N N . ASN A 1 81 ? -48.658 11.687 60.432 1.00 94.69 81 ASN A N 1
ATOM 693 C CA . ASN A 1 81 ? -48.689 13.133 60.227 1.00 94.69 81 ASN A CA 1
ATOM 694 C C . ASN A 1 81 ? -47.844 13.557 59.012 1.00 94.69 81 ASN A C 1
ATOM 696 O O . ASN A 1 81 ? -48.348 14.319 58.182 1.00 94.69 81 ASN A O 1
ATOM 700 N N . SER A 1 82 ? -46.651 12.988 58.810 1.00 93.94 82 SER A N 1
ATOM 701 C CA . SER A 1 82 ? -45.848 13.194 57.593 1.00 93.94 82 SER A CA 1
ATOM 702 C C . SER A 1 82 ? -46.578 12.710 56.334 1.00 93.94 82 SER A C 1
ATOM 704 O O . SER A 1 82 ? -46.599 13.413 55.324 1.00 93.94 82 SER A O 1
ATOM 706 N N . CYS A 1 83 ? -47.289 11.577 56.395 1.00 94.44 83 CYS A N 1
ATOM 707 C CA . CYS A 1 83 ? -48.156 11.112 55.305 1.00 94.44 83 CYS A CA 1
ATOM 708 C C . CYS A 1 83 ? -49.300 12.096 54.994 1.00 94.44 83 CYS A C 1
ATOM 710 O O . CYS A 1 83 ? -49.628 12.334 53.828 1.00 94.44 83 CYS A O 1
ATOM 712 N N . LYS A 1 84 ? -49.928 12.688 56.021 1.00 94.81 84 LYS A N 1
ATOM 713 C CA . LYS A 1 84 ? -50.967 13.717 55.831 1.00 94.81 84 LYS A CA 1
ATOM 714 C C . LYS A 1 84 ? -50.390 14.979 55.186 1.00 94.81 84 LYS A C 1
ATOM 716 O O . LYS A 1 84 ? -51.042 15.540 54.305 1.00 94.81 84 LYS A O 1
ATOM 721 N N . LEU A 1 85 ? -49.181 15.388 55.579 1.00 93.31 85 LEU A N 1
ATOM 722 C CA . LEU A 1 85 ? -48.462 16.518 54.986 1.00 93.31 85 LEU A CA 1
ATOM 723 C C . LEU A 1 85 ? -48.087 16.254 53.520 1.00 93.31 85 LEU A C 1
ATOM 725 O O . LEU A 1 85 ? -48.281 17.116 52.667 1.00 93.31 85 LEU A O 1
ATOM 729 N N . LEU A 1 86 ? -47.616 15.048 53.196 1.00 93.25 86 LEU A N 1
ATOM 730 C CA . LEU A 1 86 ? -47.376 14.630 51.812 1.00 93.25 86 LEU A CA 1
ATOM 731 C C . LEU A 1 86 ? -48.669 14.706 50.991 1.00 93.25 86 LEU A C 1
ATOM 733 O O . LEU A 1 86 ? -48.695 15.294 49.911 1.00 93.25 86 LEU A O 1
ATOM 737 N N . LYS A 1 87 ? -49.775 14.185 51.531 1.00 93.00 87 LYS A N 1
ATOM 738 C CA . LYS A 1 87 ? -51.084 14.230 50.870 1.00 93.00 87 LYS A CA 1
ATOM 739 C C . LYS A 1 87 ? -51.571 15.662 50.633 1.00 93.00 87 LYS A C 1
ATOM 741 O O . LYS A 1 87 ? -52.138 15.927 49.572 1.00 93.00 87 LYS A O 1
ATOM 746 N N . SER A 1 88 ? -51.391 16.576 51.589 1.00 91.69 88 SER A N 1
ATOM 747 C CA . SER A 1 88 ? -51.790 17.978 51.413 1.00 91.69 88 SER A CA 1
ATOM 748 C C . SER A 1 88 ? -50.923 18.679 50.366 1.00 91.69 88 SER A C 1
ATOM 750 O O . SER A 1 88 ? -51.480 19.333 49.485 1.00 91.69 88 SER A O 1
ATOM 752 N N . LYS A 1 89 ? -49.601 18.457 50.380 1.00 88.44 89 LYS A N 1
ATOM 753 C CA . LYS A 1 89 ? -48.675 18.977 49.362 1.00 88.44 89 LYS A CA 1
ATOM 754 C C . LYS A 1 89 ? -49.020 18.470 47.963 1.00 88.44 89 LYS A C 1
ATOM 756 O O . LYS A 1 89 ? -49.140 19.276 47.048 1.00 88.44 89 LYS A O 1
ATOM 761 N N . ILE A 1 90 ? -49.267 17.168 47.791 1.00 88.44 90 ILE A N 1
ATOM 762 C CA . ILE A 1 90 ? -49.678 16.599 46.495 1.00 88.44 90 ILE A CA 1
ATOM 763 C C . ILE A 1 90 ? -50.989 17.232 46.020 1.00 88.44 90 ILE A C 1
ATOM 765 O O . ILE A 1 90 ? -51.075 17.673 44.876 1.00 88.44 90 ILE A O 1
ATOM 769 N N . LYS A 1 91 ? -52.004 17.333 46.887 1.00 87.88 91 LYS A N 1
ATOM 770 C CA . LYS A 1 91 ? -53.288 17.955 46.524 1.00 87.88 91 LYS A CA 1
ATOM 771 C C . LYS A 1 91 ? -53.129 19.415 46.103 1.00 87.88 91 LYS A C 1
ATOM 773 O O . LYS A 1 91 ? -53.739 19.826 45.118 1.00 87.88 91 LYS A O 1
ATOM 778 N N . GLN A 1 92 ? -52.303 20.177 46.818 1.00 85.12 92 GLN A N 1
ATOM 779 C CA . GLN A 1 92 ? -51.994 21.558 46.466 1.00 85.12 92 GLN A CA 1
ATOM 780 C C . GLN A 1 92 ? -51.335 21.635 45.081 1.00 85.12 92 GLN A C 1
ATOM 782 O O . GLN A 1 92 ? -51.785 22.419 44.248 1.00 85.12 92 GLN A O 1
ATOM 787 N N . SER A 1 93 ? -50.353 20.774 44.792 1.00 80.12 93 SER A N 1
ATOM 788 C CA . SER A 1 93 ? -49.708 20.684 43.472 1.00 80.12 93 SER A CA 1
ATOM 789 C C . SER A 1 93 ? -50.705 20.374 42.358 1.00 80.12 93 SER A C 1
ATOM 791 O O . SER A 1 93 ? -50.759 21.088 41.362 1.00 80.12 93 SER A O 1
ATOM 793 N N . VAL A 1 94 ? -51.543 19.352 42.547 1.00 77.06 94 VAL A N 1
ATOM 794 C CA . VAL A 1 94 ? -52.533 18.929 41.546 1.00 77.06 94 VAL A CA 1
ATOM 795 C C . VAL A 1 94 ? -53.543 20.045 41.266 1.00 77.06 94 VAL A C 1
ATOM 797 O O . VAL A 1 94 ? -53.880 20.284 40.111 1.00 77.06 94 VAL A O 1
ATOM 800 N N . SER A 1 95 ? -53.978 20.783 42.293 1.00 75.00 95 SER A N 1
ATOM 801 C CA . SER A 1 95 ? -54.894 21.919 42.108 1.00 75.00 95 SER A CA 1
ATOM 802 C C . SER A 1 95 ? -54.267 23.092 41.340 1.00 75.00 95 SER A C 1
ATOM 804 O O . SER A 1 95 ? -54.950 23.756 40.565 1.00 75.00 95 SER A O 1
ATOM 806 N N . GLN A 1 96 ? -52.960 23.331 41.504 1.00 73.38 96 GLN A N 1
ATOM 807 C CA . GLN A 1 96 ? -52.233 24.378 40.777 1.00 73.38 96 GLN A CA 1
ATOM 808 C C . GLN A 1 96 ? -52.046 24.028 39.295 1.00 73.38 96 GLN A C 1
ATOM 810 O O . GLN A 1 96 ? -52.098 24.924 38.454 1.00 73.38 96 GLN A O 1
ATOM 815 N N . ILE A 1 97 ? -51.854 22.742 38.991 1.00 68.94 97 ILE A N 1
ATOM 816 C CA . ILE A 1 97 ? -51.728 22.223 37.623 1.00 68.94 97 ILE A CA 1
ATOM 817 C C . ILE A 1 97 ? -53.100 22.226 36.931 1.00 68.94 97 ILE A C 1
ATOM 819 O O . ILE A 1 97 ? -53.246 22.779 35.844 1.00 68.94 97 ILE A O 1
ATOM 823 N N . GLY A 1 98 ? -54.137 21.701 37.595 1.00 61.38 98 GLY A N 1
ATOM 824 C CA . GLY A 1 98 ? -55.488 21.586 37.032 1.00 61.38 98 GLY A CA 1
ATOM 825 C C . GLY A 1 98 ? -56.165 22.918 36.691 1.00 61.38 98 GLY A C 1
ATOM 826 O O . GLY A 1 98 ? -56.994 22.955 35.792 1.00 61.38 98 GLY A O 1
ATOM 827 N N . ASN A 1 99 ? -55.789 24.017 37.353 1.00 59.28 99 ASN A N 1
ATOM 828 C CA . ASN A 1 99 ? -56.331 25.351 37.065 1.00 59.28 99 ASN A CA 1
ATOM 829 C C . ASN A 1 99 ? -55.645 26.066 35.883 1.00 59.28 99 ASN A C 1
ATOM 831 O O . ASN A 1 99 ? -56.113 27.128 35.479 1.00 59.28 99 ASN A O 1
ATOM 835 N N . LYS A 1 100 ? -54.518 25.545 35.375 1.00 61.78 100 LYS A N 1
ATOM 836 C CA . LYS A 1 100 ? -53.725 26.172 34.299 1.00 61.78 100 LYS A CA 1
ATOM 837 C C . LYS A 1 100 ? -53.806 25.447 32.958 1.00 61.78 100 LYS A C 1
ATOM 839 O O . LYS A 1 100 ? -53.486 26.056 31.943 1.00 61.78 100 LYS A O 1
ATOM 844 N N . LEU A 1 101 ? -54.221 24.182 32.951 1.00 57.62 101 LEU A N 1
ATOM 845 C CA . LEU A 1 101 ? -54.501 23.458 31.717 1.00 57.62 101 LEU A CA 1
ATOM 846 C C . LEU A 1 101 ? -55.783 24.018 31.094 1.00 57.62 101 LEU A C 1
ATOM 848 O O . LEU A 1 101 ? -56.840 24.003 31.724 1.00 57.62 101 LEU A O 1
ATOM 852 N N . ASP A 1 102 ? -55.669 24.525 29.864 1.00 55.09 102 ASP A N 1
ATOM 853 C CA . ASP A 1 102 ? -56.813 24.916 29.040 1.00 55.09 102 ASP A CA 1
ATOM 854 C C . ASP A 1 102 ? -57.860 23.794 29.056 1.00 55.09 102 ASP A C 1
ATOM 856 O O . ASP A 1 102 ? -57.528 22.621 28.870 1.00 55.09 102 ASP A O 1
ATOM 860 N N . SER A 1 103 ? -59.133 24.154 29.238 1.00 56.56 103 SER A N 1
ATOM 861 C CA . SER A 1 103 ? -60.279 23.243 29.424 1.00 56.56 103 SER A CA 1
ATOM 862 C C . SER A 1 103 ? -60.504 22.206 28.310 1.00 56.56 103 SER A C 1
ATOM 864 O O . SER A 1 103 ? -61.438 21.412 28.396 1.00 56.56 103 SER A O 1
ATOM 866 N N . ASN A 1 104 ? -59.672 22.208 27.269 1.00 53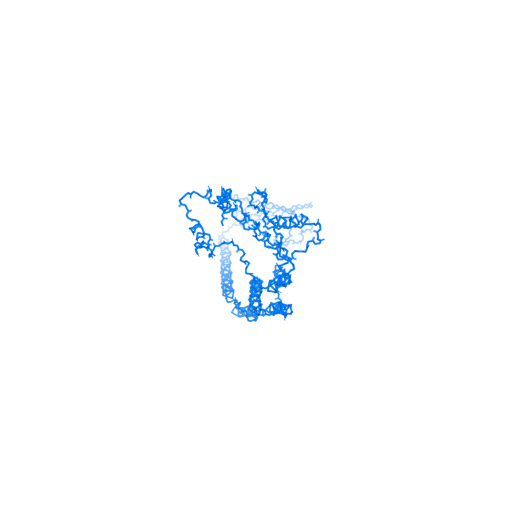.16 104 ASN A N 1
ATOM 867 C CA . ASN A 1 104 ? -59.818 21.401 26.066 1.00 53.16 104 ASN A CA 1
ATOM 868 C C . ASN A 1 104 ? -58.784 20.271 25.931 1.00 53.16 104 ASN A C 1
ATOM 870 O O . ASN A 1 104 ? -58.946 19.442 25.042 1.00 53.16 104 ASN A O 1
ATOM 874 N N . LEU A 1 105 ? -57.753 20.199 26.784 1.00 57.06 105 LEU A N 1
ATOM 875 C CA . LEU A 1 105 ? -56.759 19.116 26.754 1.00 57.06 105 LEU A CA 1
ATOM 876 C C . LEU A 1 105 ? -56.895 18.229 27.990 1.00 57.06 105 LEU A C 1
ATOM 878 O O . LEU A 1 105 ? -56.612 18.629 29.119 1.00 57.06 105 LEU A O 1
ATOM 882 N N . ASN A 1 106 ? -57.340 16.992 27.775 1.00 64.06 106 ASN A N 1
ATOM 883 C CA . ASN A 1 106 ? -57.437 16.005 28.839 1.00 64.06 106 ASN A CA 1
ATOM 884 C C . ASN A 1 106 ? -56.016 15.592 29.260 1.00 64.06 106 ASN A C 1
ATOM 886 O O . ASN A 1 106 ? -55.213 15.181 28.426 1.00 64.06 106 ASN A O 1
ATOM 890 N N . PHE A 1 107 ? -55.698 15.657 30.555 1.00 60.69 107 PHE A N 1
ATOM 891 C CA . PHE A 1 107 ? -54.393 15.258 31.108 1.00 60.69 107 PHE A CA 1
ATOM 892 C C . PHE A 1 107 ? -53.948 13.853 30.649 1.00 60.69 107 PHE A C 1
ATOM 894 O O . PHE A 1 107 ? -52.762 13.595 30.457 1.00 60.69 107 PHE A O 1
ATOM 901 N N . SER A 1 108 ? -54.907 12.954 30.401 1.00 65.75 108 SER A N 1
ATOM 902 C CA . SER A 1 108 ? -54.637 11.622 29.844 1.00 65.75 108 SER A CA 1
ATOM 903 C C . SER A 1 108 ? -54.113 11.634 28.400 1.00 65.75 108 SER A C 1
ATOM 905 O O . SER A 1 108 ? -53.322 10.763 28.043 1.00 65.75 108 SER A O 1
ATOM 907 N N . GLU A 1 109 ? -54.495 12.611 27.575 1.00 63.88 109 GLU A N 1
ATOM 908 C CA . GLU A 1 109 ? -53.967 12.785 26.216 1.00 63.88 109 GLU A CA 1
ATOM 909 C C . GLU A 1 109 ? -52.555 13.364 26.235 1.00 63.88 109 GLU A C 1
ATOM 911 O O . GLU A 1 109 ? -51.699 12.899 25.486 1.00 63.88 109 GLU A O 1
ATOM 916 N N . VAL A 1 110 ? -52.280 14.295 27.155 1.00 62.69 110 VAL A N 1
ATOM 917 C CA . VAL A 1 110 ? -50.925 14.814 27.381 1.00 62.69 110 VAL A CA 1
ATOM 918 C C . VAL A 1 110 ? -49.993 13.670 27.783 1.00 62.69 110 VAL A C 1
ATOM 920 O O . VAL A 1 110 ? -48.983 13.450 27.124 1.00 62.69 110 VAL A O 1
ATOM 923 N N . ILE A 1 111 ? -50.366 12.851 28.775 1.00 66.06 111 ILE A N 1
ATOM 924 C CA . ILE A 1 111 ? -49.566 11.675 29.159 1.00 66.06 111 ILE A CA 1
ATOM 925 C C . ILE A 1 111 ? -49.365 10.719 27.976 1.00 66.06 111 ILE A C 1
ATOM 927 O O . ILE A 1 111 ? -48.261 10.214 27.795 1.00 66.06 111 ILE A O 1
ATOM 931 N N . ARG A 1 112 ? -50.388 10.473 27.147 1.00 65.88 112 ARG A N 1
ATOM 932 C CA . ARG A 1 112 ? -50.243 9.603 25.965 1.00 65.88 112 ARG A CA 1
ATOM 933 C C . ARG A 1 112 ? -49.228 10.141 24.960 1.00 65.88 112 ARG A C 1
ATOM 935 O O . ARG A 1 112 ? -48.457 9.345 24.435 1.00 65.88 112 ARG A O 1
ATOM 942 N N . LEU A 1 113 ? -49.201 11.452 24.728 1.00 59.59 113 LEU A N 1
ATOM 943 C CA . LEU A 1 113 ? -48.212 12.094 23.857 1.00 59.59 113 LEU A CA 1
ATOM 944 C C . LEU A 1 113 ? -46.788 12.006 24.429 1.00 59.59 113 LEU A C 1
ATOM 946 O O . LEU A 1 113 ? -45.841 11.835 23.670 1.00 59.59 113 LEU A O 1
ATOM 950 N N . PHE A 1 114 ? -46.635 12.071 25.755 1.00 56.62 114 PHE A N 1
ATOM 951 C CA . PHE A 1 114 ? -45.333 11.956 26.427 1.00 56.62 114 PHE A CA 1
ATOM 952 C C . PHE A 1 114 ? -44.815 10.518 26.539 1.00 56.62 114 PHE A C 1
ATOM 954 O O . PHE A 1 114 ? -43.611 10.294 26.460 1.00 56.62 114 PHE A O 1
ATOM 961 N N . VAL A 1 115 ? -45.703 9.547 26.758 1.00 62.75 115 VAL A N 1
ATOM 962 C CA . VAL A 1 115 ? -45.333 8.135 26.957 1.00 62.75 115 VAL A CA 1
ATOM 963 C C . VAL A 1 115 ? -45.153 7.408 25.624 1.00 62.75 115 VAL A C 1
ATOM 965 O O . VAL A 1 115 ? -44.321 6.510 25.537 1.00 62.75 115 VAL A O 1
ATOM 968 N N . ASN A 1 116 ? -45.875 7.820 24.578 1.00 51.12 116 ASN A N 1
ATOM 969 C CA . ASN A 1 116 ? -45.704 7.320 23.215 1.00 51.12 116 ASN A CA 1
ATOM 970 C C . ASN A 1 116 ? -45.284 8.459 22.275 1.00 51.12 116 ASN A C 1
ATOM 972 O O . ASN A 1 116 ? -46.075 8.842 21.405 1.00 51.12 116 ASN A O 1
ATOM 976 N N . PRO A 1 117 ? -44.054 8.996 22.392 1.00 50.94 117 PRO A N 1
ATOM 977 C CA . PRO A 1 117 ? -43.492 9.730 21.274 1.00 50.94 117 PRO A CA 1
ATOM 978 C C . PRO A 1 117 ? -43.442 8.732 20.116 1.00 50.94 117 PRO A C 1
ATOM 980 O O . PRO A 1 117 ? -42.880 7.642 20.242 1.00 50.94 117 PRO A O 1
ATOM 983 N N . THR A 1 118 ? -44.150 9.048 19.038 1.00 44.66 118 THR A N 1
ATOM 984 C CA . THR A 1 118 ? -44.282 8.214 17.843 1.00 44.66 118 THR A CA 1
ATOM 985 C C . THR A 1 118 ? -42.954 7.545 17.500 1.00 44.66 118 THR A C 1
ATOM 987 O O . THR A 1 118 ? -41.928 8.206 17.353 1.00 44.66 118 THR A O 1
ATOM 990 N N . SER A 1 119 ? -42.990 6.219 17.381 1.00 48.56 119 SER A N 1
ATOM 991 C CA . SER A 1 119 ? -41.867 5.291 17.184 1.00 48.56 119 SER A CA 1
ATOM 992 C C . SER A 1 119 ? -40.975 5.557 15.961 1.00 48.56 119 SER A C 1
ATOM 994 O O . SER A 1 119 ? -40.056 4.786 15.703 1.00 48.56 119 SER A O 1
ATOM 996 N N . GLU A 1 120 ? -41.228 6.618 15.199 1.00 48.97 120 GLU A N 1
ATOM 997 C CA . GLU A 1 120 ? -40.485 6.965 13.988 1.00 48.97 120 GLU A CA 1
ATOM 998 C C . GLU A 1 120 ? -39.286 7.888 14.260 1.00 48.97 120 GLU A C 1
ATOM 1000 O O . GLU A 1 120 ? -38.268 7.749 13.584 1.00 48.97 120 GLU A O 1
ATOM 1005 N N . ASP A 1 121 ? -39.315 8.732 15.299 1.00 46.31 121 ASP A N 1
ATOM 1006 C CA . ASP A 1 121 ? -38.197 9.654 15.583 1.00 46.31 121 ASP A CA 1
ATOM 1007 C C . ASP A 1 121 ? -37.069 9.023 16.423 1.00 46.31 121 ASP A C 1
ATOM 1009 O O . ASP A 1 121 ? -35.924 9.475 16.378 1.00 46.31 121 ASP A O 1
ATOM 1013 N N . ASN A 1 122 ? -37.341 7.920 17.129 1.00 42.38 122 ASN A N 1
ATOM 1014 C CA . ASN A 1 122 ? -36.346 7.228 17.962 1.00 42.38 122 ASN A CA 1
ATOM 1015 C C . ASN A 1 122 ? -35.455 6.238 17.198 1.00 42.38 122 ASN A C 1
ATOM 1017 O O . ASN A 1 122 ? -34.519 5.689 17.777 1.00 42.38 122 ASN A O 1
ATOM 1021 N N . LEU A 1 123 ? -35.702 6.005 15.906 1.00 43.62 123 LEU A N 1
ATOM 1022 C CA . LEU A 1 123 ? -34.862 5.106 15.111 1.00 43.62 123 LEU A CA 1
ATOM 1023 C C . LEU A 1 123 ? -33.621 5.790 14.538 1.00 43.62 123 LEU A C 1
ATOM 1025 O O . LEU A 1 123 ? -32.670 5.097 14.200 1.00 43.62 123 LEU A O 1
ATOM 1029 N N . ASN A 1 124 ? -33.583 7.123 14.450 1.00 44.81 124 ASN A N 1
ATOM 1030 C CA . ASN A 1 124 ? -32.467 7.826 13.824 1.00 44.81 124 ASN A CA 1
ATOM 1031 C C . ASN A 1 124 ? -32.320 9.263 14.343 1.00 44.81 124 ASN A C 1
ATOM 1033 O O . ASN A 1 124 ? -32.708 10.196 13.644 1.00 44.81 124 ASN A O 1
ATOM 1037 N N . LYS A 1 125 ? -31.696 9.452 15.514 1.00 48.12 125 LYS A N 1
ATOM 1038 C CA . LYS A 1 125 ? -30.639 10.462 15.774 1.00 48.12 125 LYS A CA 1
ATOM 1039 C C . LYS A 1 125 ? -30.558 10.843 17.252 1.00 48.12 125 LYS A C 1
ATOM 1041 O O . LYS A 1 125 ? -31.519 11.308 17.847 1.00 48.12 125 LYS A O 1
ATOM 1046 N N . SER A 1 126 ? -29.324 10.769 17.749 1.00 43.00 126 SER A N 1
ATOM 1047 C CA . SER A 1 126 ? -28.790 11.550 18.867 1.00 43.00 126 SER A CA 1
ATOM 1048 C C . SER A 1 126 ? -29.572 11.467 20.176 1.00 43.00 126 SER A C 1
ATOM 1050 O O . SER A 1 126 ? -30.215 12.424 20.580 1.00 43.00 126 SER A O 1
ATOM 1052 N N . CYS A 1 127 ? -29.419 10.354 20.868 1.00 37.00 127 CYS A N 1
ATOM 1053 C CA . CYS A 1 127 ? -28.882 10.368 22.220 1.00 37.00 127 CYS A CA 1
ATOM 1054 C C . CYS A 1 127 ? -28.091 9.074 22.332 1.00 37.00 127 CYS A C 1
ATOM 1056 O O . CYS A 1 127 ? -28.550 8.027 21.876 1.00 37.00 127 CYS A O 1
ATOM 1058 N N . THR A 1 128 ? -26.878 9.151 22.861 1.00 39.94 128 THR A N 1
ATOM 1059 C CA . THR A 1 128 ? -26.192 8.003 23.440 1.00 39.94 128 THR A CA 1
ATOM 1060 C C . THR A 1 128 ? -27.191 7.314 24.350 1.00 39.94 128 THR A C 1
ATOM 1062 O O . THR A 1 128 ? -27.480 7.796 25.444 1.00 39.94 128 THR A O 1
ATOM 1065 N N . GLY A 1 129 ? -27.794 6.240 23.844 1.00 36.91 129 GLY A N 1
ATOM 1066 C CA . GLY A 1 129 ? -28.554 5.335 24.666 1.00 36.91 129 GLY A CA 1
ATOM 1067 C C . GLY A 1 129 ? -27.595 4.917 25.755 1.00 36.91 129 GLY A C 1
ATOM 1068 O O . GLY A 1 129 ? -26.605 4.240 25.479 1.00 36.91 129 GLY A O 1
ATOM 1069 N N . ILE A 1 130 ? -27.883 5.356 26.974 1.00 43.00 130 ILE A N 1
ATOM 1070 C CA . ILE A 1 130 ? -27.453 4.681 28.183 1.00 43.00 130 ILE A CA 1
ATOM 1071 C C . ILE A 1 130 ? -28.184 3.334 28.124 1.00 43.00 130 ILE A C 1
ATOM 1073 O O . ILE A 1 130 ? -29.178 3.088 28.794 1.00 43.00 130 ILE A O 1
ATOM 1077 N N . HIS A 1 131 ? -27.742 2.467 27.212 1.00 41.53 131 HIS A N 1
ATOM 1078 C CA . HIS A 1 131 ? -27.683 1.074 27.548 1.00 41.53 131 HIS A CA 1
ATOM 1079 C C . HIS A 1 131 ? -26.757 1.070 28.751 1.00 41.53 131 HIS A C 1
ATOM 1081 O O . HIS A 1 131 ? -25.591 1.446 28.636 1.00 41.53 131 HIS A O 1
ATOM 1087 N N . GLU A 1 132 ? -27.296 0.715 29.909 1.00 42.78 132 GLU A N 1
ATOM 1088 C CA . GLU A 1 132 ? -26.513 0.168 31.006 1.00 42.78 132 GLU A CA 1
ATOM 1089 C C . GLU A 1 132 ? -25.827 -1.107 30.480 1.00 42.78 132 GLU A C 1
ATOM 1091 O O . GLU A 1 132 ? -26.196 -2.234 30.785 1.00 42.78 132 GLU A O 1
ATOM 1096 N N . THR A 1 133 ? -24.865 -0.949 29.574 1.00 45.97 133 THR A N 1
ATOM 1097 C CA . THR A 1 133 ? -23.796 -1.909 29.391 1.00 45.97 133 THR A CA 1
ATOM 1098 C C . THR A 1 133 ? -23.041 -1.853 30.701 1.00 45.97 133 THR A C 1
ATOM 1100 O O . THR A 1 133 ? -22.517 -0.789 31.040 1.00 45.97 133 THR A O 1
ATOM 1103 N N . ASP A 1 134 ? -23.055 -2.961 31.445 1.00 53.62 134 ASP A N 1
ATOM 1104 C CA . ASP A 1 134 ? -22.253 -3.177 32.649 1.00 53.62 134 ASP A CA 1
ATOM 1105 C C . ASP A 1 134 ? -20.956 -2.363 32.567 1.00 53.62 134 ASP A C 1
ATOM 1107 O O . ASP A 1 134 ? -20.239 -2.495 31.576 1.00 53.62 134 ASP A O 1
ATOM 1111 N N . ASN A 1 135 ? -20.631 -1.537 33.568 1.00 57.88 135 ASN A N 1
ATOM 1112 C CA . ASN A 1 135 ? -19.428 -0.681 33.554 1.00 57.88 135 ASN A CA 1
ATOM 1113 C C . ASN A 1 135 ? -18.154 -1.437 33.100 1.00 57.88 135 ASN A C 1
ATOM 1115 O O . ASN A 1 135 ? -17.316 -0.894 32.385 1.00 57.88 135 ASN A O 1
ATOM 1119 N N . ASN A 1 136 ? -18.085 -2.743 33.378 1.00 62.00 136 ASN A N 1
ATOM 1120 C CA . ASN A 1 136 ? -17.033 -3.655 32.922 1.00 62.00 136 ASN A CA 1
ATOM 1121 C C . ASN A 1 136 ? -16.919 -3.834 31.387 1.00 62.00 136 ASN A C 1
ATOM 1123 O O . ASN A 1 136 ? -15.828 -4.097 30.880 1.00 62.00 136 ASN A O 1
ATOM 1127 N N . GLN A 1 137 ? -18.015 -3.750 30.623 1.00 65.94 137 GLN A N 1
ATOM 1128 C CA . GLN A 1 137 ? -17.987 -3.802 29.155 1.00 65.94 137 GLN A CA 1
ATOM 1129 C C . GLN A 1 137 ? -17.451 -2.503 28.552 1.00 65.94 137 GLN A C 1
ATOM 1131 O O . GLN A 1 137 ? -16.668 -2.571 27.604 1.00 65.94 137 GLN A O 1
ATOM 1136 N N . ASN A 1 138 ? -17.819 -1.350 29.113 1.00 70.38 138 ASN A N 1
ATOM 1137 C CA . ASN A 1 138 ? -17.333 -0.054 28.639 1.00 70.38 138 ASN A CA 1
ATOM 1138 C C . ASN A 1 138 ? -15.832 0.110 28.893 1.00 70.38 138 ASN A C 1
ATOM 1140 O O . ASN A 1 138 ? -15.102 0.491 27.977 1.00 70.38 138 ASN A O 1
ATOM 1144 N N . ASP A 1 139 ? -15.347 -0.302 30.065 1.00 74.69 139 ASP A N 1
ATOM 1145 C CA . ASP A 1 139 ? -13.913 -0.296 30.374 1.00 74.69 139 ASP A CA 1
ATOM 1146 C C . ASP A 1 139 ? -13.115 -1.195 29.415 1.00 74.69 139 ASP A C 1
ATOM 1148 O O . ASP A 1 139 ? -12.048 -0.819 28.928 1.00 74.69 139 ASP A O 1
ATOM 1152 N N . CYS A 1 140 ? -13.662 -2.362 29.059 1.00 74.19 140 CYS A N 1
ATOM 1153 C CA . CYS A 1 140 ? -13.048 -3.272 28.093 1.00 74.19 140 CYS A CA 1
ATOM 1154 C C . CYS A 1 140 ? -12.971 -2.684 26.673 1.00 74.19 140 CYS A C 1
ATOM 1156 O O . CYS A 1 140 ? -12.011 -2.955 25.945 1.00 74.19 140 CYS A O 1
ATOM 1158 N N . ILE A 1 141 ? -13.982 -1.920 26.253 1.00 81.31 141 ILE A N 1
ATOM 1159 C CA . ILE A 1 141 ? -14.004 -1.273 24.935 1.00 81.31 141 ILE A CA 1
ATOM 1160 C C . ILE A 1 141 ? -12.958 -0.157 24.895 1.00 81.31 141 ILE A C 1
ATOM 1162 O O . ILE A 1 141 ? -12.134 -0.136 23.981 1.00 81.31 141 ILE A O 1
ATOM 1166 N N . ILE A 1 142 ? -12.941 0.709 25.912 1.00 83.12 142 ILE A N 1
ATOM 1167 C CA . ILE A 1 142 ? -11.999 1.830 26.014 1.00 83.12 142 ILE A CA 1
ATOM 1168 C C . ILE A 1 142 ? -10.553 1.322 26.028 1.00 83.12 142 ILE A C 1
ATOM 1170 O O . ILE A 1 142 ? -9.702 1.834 25.299 1.00 83.12 142 ILE A O 1
ATOM 1174 N N . GLU A 1 143 ? -10.259 0.294 26.825 1.00 83.44 143 GLU A N 1
ATOM 1175 C CA . GLU A 1 143 ? -8.903 -0.250 26.914 1.00 83.44 143 GLU A CA 1
ATOM 1176 C C . GLU A 1 143 ? -8.482 -0.967 25.621 1.00 83.44 143 GLU A C 1
ATOM 1178 O O . GLU A 1 143 ? -7.336 -0.843 25.177 1.00 83.44 143 GLU A O 1
ATOM 1183 N N . GLY A 1 144 ? -9.431 -1.631 24.951 1.00 84.12 144 GLY A N 1
ATOM 1184 C CA . GLY A 1 144 ? -9.219 -2.215 23.630 1.00 84.12 144 GLY A CA 1
ATOM 1185 C C . GLY A 1 144 ? -8.890 -1.171 22.560 1.00 84.12 144 GLY A C 1
ATOM 1186 O O . GLY A 1 144 ? -7.988 -1.390 21.752 1.00 84.12 144 GLY A O 1
ATOM 1187 N N . GLU A 1 145 ? -9.560 -0.018 22.570 1.00 87.19 145 GLU A N 1
ATOM 1188 C CA . GLU A 1 145 ? -9.287 1.081 21.634 1.00 87.19 145 GLU A CA 1
ATOM 1189 C C . GLU A 1 145 ? -7.951 1.781 21.902 1.00 87.19 145 GLU A C 1
ATOM 1191 O O . GLU A 1 145 ? -7.228 2.124 20.957 1.00 87.19 145 GLU A O 1
ATOM 1196 N N . LYS A 1 146 ? -7.563 1.939 23.172 1.00 88.38 146 LYS A N 1
ATOM 1197 C CA . LYS A 1 146 ? -6.226 2.438 23.528 1.00 88.38 146 LYS A CA 1
ATOM 1198 C C . LYS A 1 146 ? -5.135 1.491 23.038 1.00 88.38 146 LYS A C 1
ATOM 1200 O O . LYS A 1 146 ? -4.203 1.938 22.369 1.00 88.38 146 LYS A O 1
ATOM 1205 N N . CYS A 1 147 ? -5.266 0.190 23.310 1.00 88.31 147 CYS A N 1
ATOM 1206 C CA . CYS A 1 147 ? -4.307 -0.817 22.849 1.00 88.31 147 CYS A CA 1
ATOM 1207 C C . CYS A 1 147 ? -4.215 -0.850 21.321 1.00 88.31 147 CYS A C 1
ATOM 1209 O O . CYS A 1 147 ? -3.116 -0.849 20.768 1.00 88.31 147 CYS A O 1
ATOM 1211 N N . PHE A 1 148 ? -5.363 -0.815 20.639 1.00 92.06 148 PHE A N 1
ATOM 1212 C CA . PHE A 1 148 ? -5.436 -0.718 19.183 1.00 92.06 148 PHE A CA 1
ATOM 1213 C C . PHE A 1 148 ? -4.646 0.487 18.661 1.00 92.06 148 PHE A C 1
ATOM 1215 O O . PHE A 1 148 ? -3.816 0.342 17.767 1.00 92.06 148 PHE A O 1
ATOM 1222 N N . SER A 1 149 ? -4.848 1.661 19.262 1.00 92.06 149 SER A N 1
ATOM 1223 C CA . SER A 1 149 ? -4.188 2.903 18.851 1.00 92.06 149 SER A CA 1
ATOM 1224 C C . SER A 1 149 ? -2.672 2.871 19.077 1.00 92.06 149 SER A C 1
ATOM 1226 O O . SER A 1 149 ? -1.914 3.339 18.227 1.00 92.06 149 SER A O 1
ATOM 1228 N N . ILE A 1 150 ? -2.211 2.300 20.196 1.00 93.06 150 ILE A N 1
ATOM 1229 C CA . ILE A 1 150 ? -0.779 2.155 20.504 1.00 93.06 150 ILE A CA 1
ATOM 1230 C C . ILE A 1 150 ? -0.108 1.222 19.493 1.00 93.06 150 ILE A C 1
ATOM 1232 O O . ILE A 1 150 ? 0.907 1.586 18.901 1.00 93.06 150 ILE A O 1
ATOM 1236 N N . ILE A 1 151 ? -0.701 0.053 19.247 1.00 93.56 151 ILE A N 1
ATOM 1237 C CA . ILE A 1 151 ? -0.148 -0.940 18.319 1.00 93.56 151 ILE A CA 1
ATOM 1238 C C . ILE A 1 151 ? -0.155 -0.402 16.890 1.00 93.56 151 ILE A C 1
ATOM 1240 O O . ILE A 1 151 ? 0.835 -0.548 16.175 1.00 93.56 151 ILE A O 1
ATOM 1244 N N . LEU A 1 152 ? -1.227 0.283 16.484 1.00 94.12 152 LEU A N 1
ATOM 1245 C CA . LEU A 1 152 ? -1.292 0.917 15.173 1.00 94.12 152 LEU A CA 1
ATOM 1246 C C . LEU A 1 152 ? -0.196 1.978 15.011 1.00 94.12 152 LEU A C 1
ATOM 1248 O O . LEU A 1 152 ? 0.419 2.063 13.951 1.00 94.12 152 LEU A O 1
ATOM 1252 N N . LYS A 1 153 ? 0.094 2.757 16.059 1.00 94.56 153 LYS A N 1
ATOM 1253 C CA . LYS A 1 153 ? 1.180 3.744 16.047 1.00 94.56 153 LYS A CA 1
ATOM 1254 C C . LYS A 1 153 ? 2.556 3.082 15.920 1.00 94.56 153 LYS A C 1
ATOM 1256 O O . LYS A 1 153 ? 3.384 3.574 15.158 1.00 94.56 153 LYS A O 1
ATOM 1261 N N . GLU A 1 154 ? 2.803 1.979 16.625 1.00 94.06 154 GLU A N 1
ATOM 1262 C CA . GLU A 1 154 ? 4.047 1.205 16.487 1.00 94.06 154 GLU A CA 1
ATOM 1263 C C . GLU A 1 154 ? 4.209 0.639 15.071 1.00 94.06 154 GLU A C 1
ATOM 1265 O O . GLU A 1 154 ? 5.255 0.826 14.446 1.00 94.06 154 GLU A O 1
ATOM 1270 N N . ALA A 1 155 ? 3.159 0.013 14.533 1.00 94.69 155 ALA A N 1
ATOM 1271 C CA . ALA 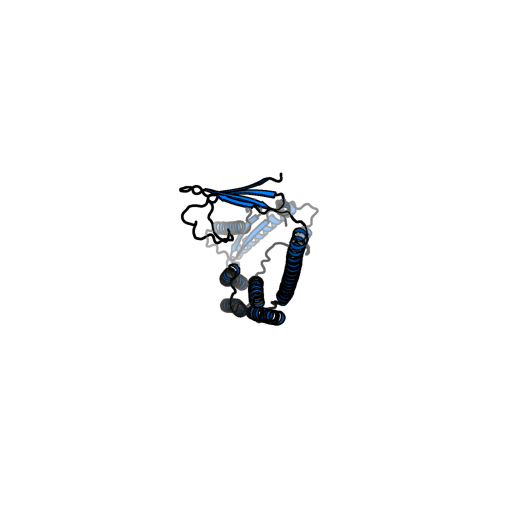A 1 155 ? 3.156 -0.498 13.167 1.00 94.69 155 ALA A CA 1
ATOM 1272 C C . ALA A 1 155 ? 3.378 0.635 12.151 1.00 94.69 155 ALA A C 1
ATOM 1274 O O . ALA A 1 155 ? 4.159 0.486 11.214 1.00 94.69 155 ALA A O 1
ATOM 1275 N N . ALA A 1 156 ? 2.749 1.797 12.354 1.00 94.00 156 ALA A N 1
ATOM 1276 C CA . ALA A 1 156 ? 2.920 2.965 11.496 1.00 94.00 156 ALA A CA 1
ATOM 1277 C C . ALA A 1 156 ? 4.366 3.479 11.474 1.00 94.00 156 ALA A C 1
ATOM 1279 O O . ALA A 1 156 ? 4.841 3.883 10.415 1.00 94.00 156 ALA A O 1
ATOM 1280 N N . LEU A 1 157 ? 5.088 3.426 12.598 1.00 95.19 157 LEU A N 1
ATOM 1281 C CA . LEU A 1 157 ? 6.509 3.785 12.639 1.00 95.19 157 LEU A CA 1
ATOM 1282 C C . LEU A 1 157 ? 7.360 2.819 11.806 1.00 95.19 157 LEU A C 1
ATOM 1284 O O . LEU A 1 157 ? 8.150 3.271 10.979 1.00 95.19 157 LEU A O 1
ATOM 1288 N N . GLN A 1 158 ? 7.146 1.508 11.950 1.00 94.00 158 GLN A N 1
ATOM 1289 C CA . GLN A 1 158 ? 7.847 0.501 11.142 1.00 94.00 158 GLN A CA 1
ATOM 1290 C C . GLN A 1 158 ? 7.538 0.667 9.644 1.00 94.00 158 GLN A C 1
ATOM 1292 O O . GLN A 1 158 ? 8.428 0.614 8.796 1.00 94.00 158 GLN A O 1
ATOM 1297 N N . MET A 1 159 ? 6.276 0.932 9.298 1.00 94.38 159 MET A N 1
ATOM 1298 C CA . MET A 1 159 ? 5.867 1.195 7.915 1.00 94.38 159 MET A CA 1
ATOM 1299 C C . MET A 1 159 ? 6.458 2.499 7.367 1.00 94.38 159 MET A C 1
ATOM 1301 O O . MET A 1 159 ? 6.804 2.559 6.187 1.00 94.38 159 MET A O 1
ATOM 1305 N N . ALA A 1 160 ? 6.623 3.528 8.200 1.00 93.25 160 ALA A N 1
ATOM 1306 C CA . ALA A 1 160 ? 7.265 4.778 7.805 1.00 93.25 160 ALA A CA 1
ATOM 1307 C C . ALA A 1 160 ? 8.755 4.581 7.483 1.00 93.25 160 ALA A C 1
ATOM 1309 O O . ALA A 1 160 ? 9.248 5.167 6.522 1.00 93.25 160 ALA A O 1
ATOM 1310 N N . GLU A 1 161 ? 9.465 3.729 8.226 1.00 94.56 161 GLU A N 1
ATOM 1311 C CA . GLU A 1 161 ? 10.852 3.363 7.907 1.00 94.56 161 GLU A CA 1
ATOM 1312 C C . GLU A 1 161 ? 10.955 2.664 6.549 1.00 94.56 161 GLU A C 1
ATOM 1314 O O . GLU A 1 161 ? 11.785 3.040 5.723 1.00 94.56 161 GLU A O 1
ATOM 1319 N N . LEU A 1 162 ? 10.066 1.704 6.273 1.00 93.62 162 LEU A N 1
ATOM 1320 C CA . LEU A 1 162 ? 10.009 1.044 4.965 1.00 93.62 162 LEU A CA 1
ATOM 1321 C C . LEU A 1 162 ? 9.662 2.031 3.844 1.00 93.62 162 LEU A C 1
ATOM 1323 O O . LEU A 1 162 ? 10.256 1.987 2.770 1.00 93.62 162 LEU A O 1
ATOM 1327 N N . THR A 1 163 ? 8.738 2.954 4.107 1.00 93.88 163 THR A N 1
ATOM 1328 C CA . THR A 1 163 ? 8.341 3.980 3.137 1.00 93.88 163 THR A CA 1
ATOM 1329 C C . THR A 1 163 ? 9.517 4.882 2.770 1.00 93.88 163 THR A C 1
ATOM 1331 O O . THR A 1 163 ? 9.710 5.144 1.589 1.00 93.88 163 THR A O 1
ATOM 1334 N N . LYS A 1 164 ? 10.357 5.279 3.737 1.00 94.12 164 LYS A N 1
ATOM 1335 C CA . LYS A 1 164 ? 11.563 6.082 3.468 1.00 94.12 164 LYS A CA 1
ATOM 1336 C C . LYS A 1 164 ? 12.529 5.387 2.513 1.00 94.12 164 LYS A C 1
ATOM 1338 O O . LYS A 1 164 ? 12.982 6.010 1.563 1.00 94.12 164 LYS A O 1
ATOM 1343 N N . VAL A 1 165 ? 12.796 4.096 2.723 1.00 93.25 165 VAL A N 1
ATOM 1344 C CA . VAL A 1 165 ? 13.698 3.318 1.850 1.00 93.25 165 VAL A CA 1
ATOM 1345 C C . VAL A 1 165 ? 13.185 3.301 0.406 1.00 93.25 165 VAL A C 1
ATOM 1347 O O . VAL A 1 165 ? 13.954 3.459 -0.540 1.00 93.25 165 VAL A O 1
ATOM 1350 N N . VAL A 1 166 ? 11.874 3.145 0.236 1.00 93.12 166 VAL A N 1
ATOM 1351 C CA . VAL A 1 166 ? 11.229 3.141 -1.082 1.00 93.12 166 VAL A CA 1
ATOM 1352 C C . VAL A 1 166 ? 11.212 4.539 -1.702 1.00 93.12 166 VAL A C 1
ATOM 1354 O O . VAL A 1 166 ? 11.441 4.674 -2.900 1.00 93.12 166 VAL A O 1
ATOM 1357 N N . ASP A 1 167 ? 11.000 5.588 -0.909 1.00 91.88 167 ASP A N 1
ATOM 1358 C CA . ASP A 1 167 ? 11.048 6.976 -1.383 1.00 91.88 167 ASP A CA 1
ATOM 1359 C C . ASP A 1 167 ? 12.476 7.397 -1.796 1.00 91.88 167 ASP A C 1
ATOM 1361 O O . ASP A 1 167 ? 12.649 8.209 -2.704 1.00 91.88 167 ASP A O 1
ATOM 1365 N N . GLU A 1 168 ? 13.510 6.780 -1.217 1.00 93.12 168 GLU A N 1
ATOM 1366 C CA . GLU A 1 168 ? 14.913 6.879 -1.653 1.00 93.12 168 GLU A CA 1
ATOM 1367 C C . GLU A 1 168 ? 15.216 6.053 -2.925 1.00 93.12 168 GLU A C 1
ATOM 1369 O O . GLU A 1 168 ? 16.376 5.902 -3.313 1.00 93.12 168 GLU A O 1
ATOM 1374 N N . ASN A 1 169 ? 14.189 5.516 -3.597 1.00 90.88 169 ASN A N 1
ATOM 1375 C CA . ASN A 1 169 ? 14.280 4.631 -4.766 1.00 90.88 169 ASN A CA 1
ATOM 1376 C C . ASN A 1 169 ? 15.091 3.350 -4.521 1.00 90.88 169 ASN A C 1
ATOM 1378 O O . ASN A 1 169 ? 15.627 2.750 -5.457 1.00 90.88 169 ASN A O 1
ATOM 1382 N N . SER A 1 170 ? 15.175 2.909 -3.266 1.00 91.94 170 SER A N 1
ATOM 1383 C CA . SER A 1 170 ? 15.875 1.687 -2.896 1.00 91.94 170 SER A CA 1
ATOM 1384 C C . SER A 1 170 ? 14.897 0.533 -2.710 1.00 91.94 170 SER A C 1
ATOM 1386 O O . SER A 1 170 ? 13.843 0.650 -2.089 1.00 91.94 170 SER A O 1
ATOM 1388 N N . LYS A 1 171 ? 15.270 -0.628 -3.248 1.00 92.56 171 LYS A N 1
ATOM 1389 C CA . LYS A 1 171 ? 14.494 -1.861 -3.127 1.00 92.56 171 LYS A CA 1
ATOM 1390 C C . LYS A 1 171 ? 14.582 -2.404 -1.699 1.00 92.56 171 LYS A C 1
ATOM 1392 O O . LYS A 1 171 ? 15.673 -2.686 -1.204 1.00 92.56 171 LYS A O 1
ATOM 1397 N N . ILE A 1 172 ? 13.437 -2.680 -1.075 1.00 93.19 172 ILE A N 1
ATOM 1398 C CA . ILE A 1 172 ? 13.398 -3.425 0.191 1.00 93.19 172 ILE A CA 1
ATOM 1399 C C . ILE A 1 172 ? 13.601 -4.928 -0.084 1.00 93.19 172 ILE A C 1
ATOM 1401 O O . ILE A 1 172 ? 12.811 -5.516 -0.823 1.00 93.19 172 ILE A O 1
ATOM 1405 N N . PRO A 1 173 ? 14.603 -5.596 0.517 1.00 91.62 173 PRO A N 1
ATOM 1406 C CA . PRO A 1 173 ? 14.766 -7.041 0.377 1.00 91.62 173 PRO A CA 1
ATOM 1407 C C . PRO A 1 173 ? 13.722 -7.803 1.205 1.00 91.62 173 PRO A C 1
ATOM 1409 O O . PRO A 1 173 ? 13.463 -7.437 2.359 1.00 91.62 173 PRO A O 1
ATOM 1412 N N . ASN A 1 174 ? 13.178 -8.882 0.628 1.00 92.31 174 ASN A N 1
ATOM 1413 C CA . ASN A 1 174 ? 12.202 -9.790 1.249 1.00 92.31 174 ASN A CA 1
ATOM 1414 C C . ASN A 1 174 ? 10.997 -9.057 1.859 1.00 92.31 174 ASN A C 1
ATOM 1416 O O . ASN A 1 174 ? 10.585 -9.332 2.992 1.00 92.31 174 ASN A O 1
ATOM 1420 N N . PHE A 1 175 ? 10.456 -8.078 1.129 1.00 95.19 175 PHE A N 1
ATOM 1421 C CA . PHE A 1 175 ? 9.355 -7.245 1.611 1.00 95.19 175 PHE A CA 1
ATOM 1422 C C . PHE A 1 175 ? 8.110 -8.073 1.976 1.00 95.19 175 PHE A C 1
ATOM 1424 O O . PHE A 1 175 ? 7.456 -7.768 2.974 1.00 95.19 175 PHE A O 1
ATOM 1431 N N . GLY A 1 176 ? 7.827 -9.166 1.259 1.00 94.25 176 GLY A N 1
ATOM 1432 C CA . GLY A 1 176 ? 6.703 -10.057 1.563 1.00 94.25 176 GLY A CA 1
ATOM 1433 C C . GLY A 1 176 ? 6.791 -10.689 2.958 1.00 94.25 176 GLY A C 1
ATOM 1434 O O . GLY A 1 176 ? 5.816 -10.722 3.708 1.00 94.25 176 GLY A O 1
ATOM 1435 N N . ILE A 1 177 ? 7.989 -11.116 3.364 1.00 94.75 177 ILE A N 1
ATOM 1436 C CA . ILE A 1 177 ? 8.221 -11.694 4.697 1.00 94.75 177 ILE A CA 1
ATOM 1437 C C . ILE A 1 177 ? 8.160 -10.602 5.770 1.00 94.75 177 ILE A C 1
ATOM 1439 O O . ILE A 1 177 ? 7.525 -10.790 6.807 1.00 94.75 177 ILE A O 1
ATOM 1443 N N . LYS A 1 178 ? 8.775 -9.439 5.517 1.00 94.75 178 LYS A N 1
ATOM 1444 C CA . LYS A 1 178 ? 8.756 -8.307 6.459 1.00 94.75 178 LYS A CA 1
ATOM 1445 C C . LYS A 1 178 ? 7.337 -7.804 6.716 1.00 94.75 178 LYS A C 1
ATOM 1447 O O . LYS A 1 178 ? 6.960 -7.617 7.865 1.00 94.75 178 LYS A O 1
ATOM 1452 N N . SER A 1 179 ? 6.537 -7.635 5.667 1.00 94.31 179 SER A N 1
ATOM 1453 C CA . SER A 1 179 ? 5.134 -7.216 5.781 1.00 94.31 179 SER A CA 1
ATOM 1454 C C . SER A 1 179 ? 4.294 -8.229 6.566 1.00 94.31 179 SER A C 1
ATOM 1456 O O . SER A 1 179 ? 3.517 -7.834 7.435 1.00 94.31 179 SER A O 1
ATOM 1458 N N . SER A 1 180 ? 4.501 -9.532 6.340 1.00 94.69 180 SER A N 1
ATOM 1459 C CA . SER A 1 180 ? 3.871 -10.586 7.145 1.00 94.69 180 SER A CA 1
ATOM 1460 C C . SER A 1 180 ? 4.281 -10.513 8.616 1.00 94.69 180 SER A C 1
ATOM 1462 O O . SER A 1 180 ? 3.432 -10.656 9.493 1.00 94.69 180 SER A O 1
ATOM 1464 N N . HIS A 1 181 ? 5.563 -10.268 8.897 1.00 95.25 181 HIS A N 1
ATOM 1465 C CA . HIS A 1 181 ? 6.067 -10.144 10.262 1.00 95.25 181 HIS A CA 1
ATOM 1466 C C . HIS A 1 181 ? 5.427 -8.961 11.000 1.00 95.25 181 HIS A C 1
ATOM 1468 O O . HIS A 1 181 ? 4.974 -9.139 12.123 1.00 95.25 181 HIS A O 1
ATOM 1474 N N . ILE A 1 182 ? 5.320 -7.785 10.369 1.00 94.62 182 ILE A N 1
ATOM 1475 C CA . ILE A 1 182 ? 4.704 -6.588 10.979 1.00 94.62 182 ILE A CA 1
ATOM 1476 C C . ILE A 1 182 ? 3.259 -6.873 11.409 1.00 94.62 182 ILE A C 1
ATOM 1478 O O . ILE A 1 182 ? 2.851 -6.521 12.518 1.00 94.62 182 ILE A O 1
ATOM 1482 N N . ILE A 1 183 ? 2.484 -7.548 10.556 1.00 94.75 183 ILE A N 1
ATOM 1483 C CA . ILE A 1 183 ? 1.090 -7.895 10.858 1.00 94.75 183 ILE A CA 1
ATOM 1484 C C . ILE A 1 183 ? 1.014 -8.938 11.969 1.00 94.75 183 ILE A C 1
ATOM 1486 O O . ILE A 1 183 ? 0.289 -8.736 12.940 1.00 94.75 183 ILE A O 1
ATOM 1490 N N . GLN A 1 184 ? 1.776 -10.029 11.866 1.00 94.56 184 GLN A N 1
ATOM 1491 C CA . GLN A 1 184 ? 1.779 -11.082 12.886 1.00 94.56 184 GLN A CA 1
ATOM 1492 C C . GLN A 1 184 ? 2.244 -10.555 14.247 1.00 94.56 184 GLN A C 1
ATOM 1494 O O . GLN A 1 184 ? 1.644 -10.879 15.270 1.00 94.56 184 GLN A O 1
ATOM 1499 N N . GLU A 1 185 ? 3.267 -9.702 14.272 1.00 95.12 185 GLU A N 1
ATOM 1500 C CA . GLU A 1 185 ? 3.747 -9.051 15.486 1.00 95.12 185 GLU A CA 1
ATOM 1501 C C . GLU A 1 185 ? 2.645 -8.178 16.099 1.00 95.12 185 GLU A C 1
ATOM 1503 O O . GLU A 1 185 ? 2.332 -8.338 17.280 1.00 95.12 185 GLU A O 1
ATOM 1508 N N . SER A 1 186 ? 2.001 -7.329 15.293 1.00 93.62 186 SER A N 1
ATOM 1509 C CA . SER A 1 186 ? 0.919 -6.438 15.734 1.00 93.62 186 SER A CA 1
ATOM 1510 C C . SER A 1 186 ? -0.283 -7.214 16.278 1.00 93.62 186 SER A C 1
ATOM 1512 O O . SER A 1 186 ? -0.785 -6.902 17.360 1.00 93.62 186 SER A O 1
ATOM 1514 N N . LEU A 1 187 ? -0.707 -8.272 15.582 1.00 92.94 187 LEU A N 1
ATOM 1515 C CA . LEU A 1 187 ? -1.794 -9.146 16.024 1.00 92.94 187 LEU A CA 1
ATOM 1516 C C . LEU A 1 187 ? -1.427 -9.894 17.311 1.00 92.94 187 LEU A C 1
ATOM 1518 O O . LEU A 1 187 ? -2.230 -9.932 18.241 1.00 92.94 187 LEU A O 1
ATOM 1522 N N . SER A 1 188 ? -0.202 -10.419 17.416 1.00 92.50 188 SER A N 1
ATOM 1523 C CA . SER A 1 188 ? 0.259 -11.121 18.620 1.00 92.50 188 SER A CA 1
ATOM 1524 C C . SER A 1 188 ? 0.355 -10.195 19.838 1.00 92.50 188 SER A C 1
ATOM 1526 O O . SER A 1 188 ? 0.030 -10.599 20.955 1.00 92.50 188 SER A O 1
ATOM 1528 N N . LYS A 1 189 ? 0.764 -8.933 19.640 1.00 91.75 189 LYS A N 1
ATOM 1529 C CA . LYS A 1 189 ? 0.759 -7.902 20.683 1.00 91.75 189 LYS A CA 1
ATOM 1530 C C . LYS A 1 189 ? -0.674 -7.615 21.120 1.00 91.75 189 LYS A C 1
ATOM 1532 O O . LYS A 1 189 ? -0.958 -7.675 22.313 1.00 91.75 189 LYS A O 1
ATOM 1537 N N . PHE A 1 190 ? -1.583 -7.400 20.169 1.00 90.88 190 PHE A N 1
ATOM 1538 C CA . PHE A 1 190 ? -2.994 -7.143 20.461 1.00 90.88 190 PHE A CA 1
ATOM 1539 C C . PHE A 1 190 ? -3.639 -8.300 21.239 1.00 90.88 190 PHE A C 1
ATOM 1541 O O . PHE A 1 190 ? -4.357 -8.076 22.210 1.00 90.88 190 PHE A O 1
ATOM 1548 N N . GLU A 1 191 ? -3.327 -9.545 20.876 1.00 89.06 191 GLU A N 1
ATOM 1549 C CA . GLU A 1 191 ? -3.781 -10.743 21.590 1.00 89.06 191 GLU A CA 1
ATOM 1550 C C . GLU A 1 191 ? -3.292 -10.818 23.031 1.00 89.06 191 GLU A C 1
ATOM 1552 O O . GLU A 1 191 ? -4.079 -11.118 23.929 1.00 89.06 191 GLU A O 1
ATOM 1557 N N . LYS A 1 192 ? -2.010 -10.520 23.265 1.00 87.81 192 LYS A N 1
ATOM 1558 C CA . LYS A 1 192 ? -1.435 -10.519 24.615 1.00 87.81 192 LYS A CA 1
ATOM 1559 C C . LYS A 1 192 ? -2.130 -9.497 25.511 1.00 87.81 192 LYS A C 1
ATOM 1561 O O . LYS A 1 192 ? -2.507 -9.845 26.629 1.00 87.81 192 LYS A O 1
ATOM 1566 N N . PHE A 1 193 ? -2.358 -8.284 25.006 1.00 83.06 193 PHE A N 1
ATOM 1567 C CA . PHE A 1 193 ? -3.044 -7.225 25.753 1.00 83.06 193 PHE A CA 1
ATOM 1568 C C . PHE A 1 193 ? -4.517 -7.551 26.029 1.00 83.06 193 PHE A C 1
ATOM 1570 O O . PHE A 1 193 ? -5.000 -7.314 27.133 1.00 83.06 193 PHE A O 1
ATOM 1577 N N . MET A 1 194 ? -5.220 -8.162 25.071 1.00 81.31 194 MET A N 1
ATOM 1578 C CA . MET A 1 194 ? -6.658 -8.437 25.193 1.00 81.31 194 MET A CA 1
ATOM 1579 C C . MET A 1 194 ? -7.002 -9.782 25.848 1.00 81.31 194 MET A C 1
ATOM 1581 O O . MET A 1 194 ? -8.187 -10.078 26.023 1.00 81.31 194 MET A O 1
ATOM 1585 N N . SER A 1 195 ? -6.007 -10.579 26.256 1.00 74.12 195 SER A N 1
ATOM 1586 C CA . SER A 1 195 ? -6.185 -11.907 26.876 1.00 74.12 195 SER A CA 1
ATOM 1587 C C . SER A 1 195 ? -7.066 -11.916 28.138 1.00 74.12 195 SER A C 1
ATOM 1589 O O . SER A 1 195 ? -7.630 -12.951 28.489 1.00 74.12 195 SER A O 1
ATOM 1591 N N . PHE A 1 196 ? -7.249 -10.761 28.783 1.00 69.19 196 PHE A N 1
ATOM 1592 C CA . PHE A 1 196 ? -8.090 -10.589 29.971 1.00 69.19 196 PHE A CA 1
ATOM 1593 C C . PHE A 1 196 ? -9.577 -10.336 29.664 1.00 69.19 196 PHE A C 1
ATOM 1595 O O . PHE A 1 196 ? -10.415 -10.417 30.563 1.00 69.19 196 PHE A O 1
ATOM 1602 N N . SER A 1 197 ? -9.933 -10.036 28.410 1.00 69.00 197 SER A N 1
ATOM 1603 C CA . SER A 1 197 ? -11.297 -9.652 28.032 1.00 69.00 197 SER A CA 1
ATOM 1604 C C . SER A 1 197 ? -12.145 -10.836 27.549 1.00 69.00 197 SER A C 1
ATOM 1606 O O . SER A 1 197 ? -11.724 -11.637 26.720 1.00 69.00 197 SER A O 1
ATOM 1608 N N . LYS A 1 198 ? -13.385 -10.946 28.051 1.00 70.50 198 LYS A N 1
ATOM 1609 C CA . LYS A 1 198 ? -14.320 -12.046 27.717 1.00 70.50 198 LYS A CA 1
ATOM 1610 C C . LYS A 1 198 ? -15.078 -11.841 26.395 1.00 70.50 198 LYS A C 1
ATOM 1612 O O . LYS A 1 198 ? -15.726 -12.764 25.905 1.00 70.50 198 LYS A O 1
ATOM 1617 N N . ASN A 1 199 ? -15.009 -10.647 25.803 1.00 77.62 199 ASN A N 1
ATOM 1618 C CA . ASN A 1 199 ? -15.773 -10.279 24.608 1.00 77.62 199 ASN A CA 1
ATOM 1619 C C . ASN A 1 199 ? -15.059 -10.685 23.308 1.00 77.62 199 ASN A C 1
ATOM 1621 O O . ASN A 1 199 ? -14.604 -9.840 22.538 1.00 77.62 199 ASN A O 1
ATOM 1625 N N . PHE A 1 200 ? -15.024 -11.988 23.020 1.00 79.81 200 PHE A N 1
ATOM 1626 C CA . PHE A 1 200 ? -14.379 -12.543 21.819 1.00 79.81 200 PHE A CA 1
ATOM 1627 C C . PHE A 1 200 ? -14.866 -11.925 20.495 1.00 79.81 200 PHE A C 1
ATOM 1629 O O . PHE A 1 200 ? -14.066 -11.721 19.585 1.00 79.81 200 PHE A O 1
ATOM 1636 N N . SER A 1 201 ? -16.155 -11.581 20.387 1.00 84.06 201 SER A N 1
ATOM 1637 C CA . SER A 1 201 ? -16.723 -10.958 19.178 1.00 84.06 201 SER A CA 1
ATOM 1638 C C . SER A 1 201 ? -16.120 -9.574 18.894 1.00 84.06 201 SER A C 1
ATOM 1640 O O . SER A 1 201 ? -15.690 -9.295 17.774 1.00 84.06 201 SER A O 1
ATOM 1642 N N . PHE A 1 202 ? -16.005 -8.729 19.925 1.00 83.62 202 PHE A N 1
ATOM 1643 C CA . PHE A 1 202 ? -15.403 -7.399 19.809 1.00 83.62 202 PHE A CA 1
ATOM 1644 C C . PHE A 1 202 ? -13.911 -7.485 19.466 1.00 83.62 202 PHE A C 1
ATOM 1646 O O . PHE A 1 202 ? -13.451 -6.810 18.546 1.00 83.62 202 PHE A O 1
ATOM 1653 N N . ILE A 1 203 ? -13.177 -8.371 20.148 1.00 84.94 203 ILE A N 1
ATOM 1654 C CA . ILE A 1 203 ? -11.745 -8.597 19.910 1.00 84.94 203 ILE A CA 1
ATOM 1655 C C . ILE A 1 203 ? -11.502 -9.026 18.460 1.00 84.94 203 ILE A C 1
ATOM 1657 O O . ILE A 1 203 ? -10.638 -8.463 17.796 1.00 84.94 203 ILE A O 1
ATOM 1661 N N . ASN A 1 204 ? -12.270 -9.990 17.946 1.00 88.25 204 ASN A N 1
ATOM 1662 C CA . ASN A 1 204 ? -12.103 -10.478 16.576 1.00 88.25 204 ASN A CA 1
ATOM 1663 C C . ASN A 1 204 ? -12.424 -9.399 15.538 1.00 88.25 204 ASN A C 1
ATOM 1665 O O . ASN A 1 204 ? -11.691 -9.259 14.559 1.00 88.25 204 ASN A O 1
ATOM 1669 N N . LYS A 1 205 ? -13.467 -8.591 15.774 1.00 89.75 205 LYS A N 1
ATOM 1670 C CA . LYS A 1 205 ? -13.787 -7.449 14.910 1.00 89.75 205 LYS A CA 1
ATOM 1671 C C . LYS A 1 205 ? -12.638 -6.438 14.884 1.00 89.75 205 LYS A C 1
ATOM 1673 O O . LYS A 1 205 ? -12.223 -6.028 13.805 1.00 89.75 205 LYS A O 1
ATOM 1678 N N . LYS A 1 206 ? -12.082 -6.088 16.049 1.00 89.75 206 LYS A N 1
ATOM 1679 C CA . LYS A 1 206 ? -10.962 -5.140 16.151 1.00 89.75 206 LYS A CA 1
ATOM 1680 C C . LYS A 1 206 ? -9.650 -5.684 15.590 1.00 89.75 206 LYS A C 1
ATOM 1682 O O . LYS A 1 206 ? -8.908 -4.924 14.982 1.00 89.75 206 LYS A O 1
ATOM 1687 N N . LYS A 1 207 ? -9.383 -6.987 15.709 1.00 91.31 207 LYS A N 1
ATOM 1688 C CA . LYS A 1 207 ? -8.250 -7.637 15.029 1.00 91.31 207 LYS A CA 1
ATOM 1689 C C . LYS A 1 207 ? -8.363 -7.539 13.515 1.00 91.31 207 LYS A C 1
ATOM 1691 O O . LYS A 1 207 ? -7.402 -7.151 12.867 1.00 91.31 207 LYS A O 1
ATOM 1696 N N . SER A 1 208 ? -9.535 -7.865 12.970 1.00 92.25 208 SER A N 1
ATOM 1697 C CA . SER A 1 208 ? -9.778 -7.775 11.530 1.00 92.25 208 SER A CA 1
ATOM 1698 C C . SER A 1 208 ? -9.663 -6.331 11.031 1.00 92.25 208 SER A C 1
ATOM 1700 O O . SER A 1 208 ? -9.082 -6.095 9.977 1.00 92.25 208 SER A O 1
ATOM 1702 N N . GLU A 1 209 ? -10.137 -5.359 11.817 1.00 93.56 209 GLU A N 1
ATOM 1703 C CA . GLU A 1 209 ? -9.957 -3.931 11.533 1.00 93.56 209 GLU A CA 1
ATOM 1704 C C . GLU A 1 209 ? -8.470 -3.530 11.547 1.00 93.56 209 GLU A C 1
ATOM 1706 O O . GLU A 1 209 ? -8.006 -2.868 10.622 1.00 93.56 209 GLU A O 1
ATOM 1711 N N . LEU A 1 210 ? -7.701 -3.983 12.545 1.00 93.50 210 LEU A N 1
ATOM 1712 C CA . LEU A 1 210 ? -6.264 -3.708 12.653 1.00 93.50 210 LEU A CA 1
ATOM 1713 C C . LEU A 1 210 ? -5.499 -4.282 11.456 1.00 93.50 210 LEU A C 1
ATOM 1715 O O . LEU A 1 210 ? -4.687 -3.589 10.846 1.00 93.50 210 LEU A O 1
ATOM 1719 N N . GLU A 1 211 ? -5.783 -5.536 11.107 1.00 94.56 211 GLU A N 1
ATOM 1720 C CA . GLU A 1 211 ? -5.186 -6.210 9.959 1.00 94.56 211 GLU A CA 1
ATOM 1721 C C . GLU A 1 211 ? -5.509 -5.473 8.656 1.00 94.56 211 GLU A C 1
ATOM 1723 O O . GLU A 1 211 ? -4.597 -5.202 7.881 1.00 94.56 211 GLU A O 1
ATOM 1728 N N . ALA A 1 212 ? -6.767 -5.077 8.441 1.00 94.31 212 ALA A N 1
ATOM 1729 C CA . ALA A 1 212 ? -7.185 -4.370 7.233 1.00 94.31 212 ALA A CA 1
ATOM 1730 C C . ALA A 1 212 ? -6.500 -3.002 7.077 1.00 94.31 212 ALA A C 1
ATOM 1732 O O . ALA A 1 212 ? -6.091 -2.638 5.969 1.00 94.31 212 ALA A O 1
ATOM 1733 N N . ILE A 1 213 ? -6.343 -2.243 8.169 1.00 95.44 213 ILE A N 1
ATOM 1734 C CA . ILE A 1 213 ? -5.663 -0.941 8.128 1.00 95.44 213 ILE A CA 1
ATOM 1735 C C . ILE A 1 213 ? -4.181 -1.128 7.798 1.00 95.44 213 ILE A C 1
ATOM 1737 O O . ILE A 1 213 ? -3.680 -0.482 6.876 1.00 95.44 213 ILE A O 1
ATOM 1741 N N . ILE A 1 214 ? -3.494 -2.032 8.507 1.00 95.44 214 ILE A N 1
ATOM 1742 C CA . ILE A 1 214 ? -2.065 -2.290 8.289 1.00 95.44 214 ILE A CA 1
ATOM 1743 C C . ILE A 1 214 ? -1.828 -2.845 6.874 1.00 95.44 214 ILE A C 1
ATOM 1745 O O . ILE A 1 214 ? -0.915 -2.390 6.179 1.00 95.44 214 ILE A O 1
ATOM 1749 N N . ASP A 1 215 ? -2.671 -3.772 6.409 1.00 95.19 215 ASP A N 1
ATOM 1750 C CA . ASP A 1 215 ? -2.617 -4.335 5.056 1.00 95.19 215 ASP A CA 1
ATOM 1751 C C . ASP A 1 215 ? -2.763 -3.257 3.980 1.00 95.19 215 ASP A C 1
ATOM 1753 O O . ASP A 1 215 ? -1.960 -3.201 3.049 1.00 95.19 215 ASP A O 1
ATOM 1757 N N . THR A 1 216 ? -3.727 -2.347 4.139 1.00 95.00 216 THR A N 1
ATOM 1758 C CA . THR A 1 216 ? -3.952 -1.248 3.189 1.00 95.00 216 THR A CA 1
ATOM 1759 C C . THR A 1 216 ? -2.718 -0.352 3.075 1.00 95.00 216 THR A C 1
ATOM 1761 O O . THR A 1 216 ? -2.287 -0.020 1.966 1.00 95.00 216 THR A O 1
ATOM 1764 N N . SER A 1 217 ? -2.099 0.009 4.204 1.00 94.75 217 SER A N 1
ATOM 1765 C CA . SER A 1 217 ? -0.862 0.795 4.194 1.00 94.75 217 SER A CA 1
ATOM 1766 C C . SER A 1 217 ? 0.311 0.039 3.570 1.00 94.75 217 SER A C 1
ATOM 1768 O O . SER A 1 217 ? 1.024 0.609 2.744 1.00 94.75 217 SER A O 1
ATOM 1770 N N . LEU A 1 218 ? 0.495 -1.246 3.882 1.00 95.88 218 LEU A N 1
ATOM 1771 C CA . LEU A 1 218 ? 1.579 -2.047 3.308 1.00 95.88 218 LEU A CA 1
ATOM 1772 C C . LEU A 1 218 ? 1.394 -2.277 1.804 1.00 95.88 218 LEU A C 1
ATOM 1774 O O . LEU A 1 218 ? 2.379 -2.251 1.068 1.00 95.88 218 LEU A O 1
ATOM 1778 N N . ASN A 1 219 ? 0.156 -2.419 1.327 1.00 95.75 219 ASN A N 1
ATOM 1779 C CA . ASN A 1 219 ? -0.144 -2.523 -0.098 1.00 95.75 219 ASN A CA 1
ATOM 1780 C C . ASN A 1 219 ? 0.279 -1.254 -0.861 1.00 95.75 219 ASN A C 1
ATOM 1782 O O . ASN A 1 219 ? 0.805 -1.330 -1.969 1.00 95.75 219 ASN A O 1
ATOM 1786 N N . SER A 1 220 ? 0.134 -0.069 -0.259 1.00 95.31 220 SER A N 1
ATOM 1787 C CA . SER A 1 220 ? 0.626 1.167 -0.884 1.00 95.31 220 SER A CA 1
ATOM 1788 C C . SER A 1 220 ? 2.153 1.160 -1.075 1.00 95.31 220 SER A C 1
ATOM 1790 O O . SER A 1 220 ? 2.652 1.579 -2.122 1.00 95.31 220 SER A O 1
ATOM 1792 N N . ILE A 1 221 ? 2.895 0.608 -0.107 1.00 95.94 221 ILE A N 1
ATOM 1793 C CA . ILE A 1 221 ? 4.354 0.442 -0.177 1.00 95.94 221 ILE A CA 1
ATOM 1794 C C . ILE A 1 221 ? 4.715 -0.627 -1.215 1.00 95.94 221 ILE A C 1
ATOM 1796 O O . ILE A 1 221 ? 5.632 -0.419 -2.007 1.00 95.94 221 ILE A O 1
ATOM 1800 N N . PHE A 1 222 ? 3.964 -1.730 -1.270 1.00 96.88 222 PHE A N 1
ATOM 1801 C CA . PHE A 1 222 ? 4.118 -2.781 -2.278 1.00 96.88 222 PHE A CA 1
ATOM 1802 C C . PHE A 1 222 ? 4.020 -2.232 -3.707 1.00 96.88 222 PHE A C 1
ATOM 1804 O O . PHE A 1 222 ? 4.883 -2.512 -4.535 1.00 96.88 222 PHE A O 1
ATOM 1811 N N . LEU A 1 223 ? 3.021 -1.393 -3.998 1.00 95.75 223 LEU A N 1
ATOM 1812 C CA . LEU A 1 223 ? 2.868 -0.785 -5.325 1.00 95.75 223 LEU A CA 1
ATOM 1813 C C . LEU A 1 223 ? 4.049 0.125 -5.688 1.00 95.75 223 LEU A C 1
ATOM 1815 O O . LEU A 1 223 ? 4.526 0.109 -6.825 1.00 95.75 223 LEU A O 1
ATOM 1819 N N . LYS A 1 224 ? 4.568 0.903 -4.733 1.00 95.69 224 LYS A N 1
ATOM 1820 C CA . LYS A 1 224 ? 5.779 1.706 -4.956 1.00 95.69 224 LYS A CA 1
ATOM 1821 C C . LYS A 1 224 ? 7.009 0.818 -5.197 1.00 95.69 224 LYS A C 1
ATOM 1823 O O . LYS A 1 224 ? 7.759 1.055 -6.140 1.00 95.69 224 LYS A O 1
ATOM 1828 N N . GLN A 1 225 ? 7.176 -0.240 -4.406 1.00 95.31 225 GLN A N 1
ATOM 1829 C CA . GLN A 1 225 ? 8.241 -1.230 -4.569 1.00 95.31 225 GLN A CA 1
ATOM 1830 C C . GLN A 1 225 ? 8.181 -1.906 -5.953 1.00 95.31 225 GLN A C 1
ATOM 1832 O O . GLN A 1 225 ? 9.218 -2.051 -6.598 1.00 95.31 225 GLN A O 1
ATOM 1837 N N . LEU A 1 226 ? 6.992 -2.265 -6.454 1.00 96.44 226 LEU A N 1
ATOM 1838 C CA . LEU A 1 226 ? 6.831 -2.823 -7.804 1.00 96.44 226 LEU A CA 1
ATOM 1839 C C . LEU A 1 226 ? 7.307 -1.857 -8.894 1.00 96.44 226 LEU A C 1
ATOM 1841 O O . LEU A 1 226 ? 7.956 -2.292 -9.845 1.00 96.44 226 LEU A O 1
ATOM 1845 N N . ASN A 1 227 ? 7.041 -0.556 -8.746 1.00 95.00 227 ASN A N 1
ATOM 1846 C CA . ASN A 1 227 ? 7.554 0.449 -9.677 1.00 95.00 227 ASN A CA 1
ATOM 1847 C C . ASN A 1 227 ? 9.091 0.485 -9.675 1.00 95.00 227 ASN A C 1
ATOM 1849 O O . ASN A 1 227 ? 9.694 0.496 -10.744 1.00 95.00 227 ASN A O 1
ATOM 1853 N N . ILE A 1 228 ? 9.733 0.421 -8.503 1.00 95.75 228 ILE A N 1
ATOM 1854 C CA . ILE A 1 228 ? 11.202 0.360 -8.403 1.00 95.75 228 ILE A CA 1
ATOM 1855 C C . ILE A 1 228 ? 11.740 -0.903 -9.085 1.00 95.75 228 ILE A C 1
ATOM 1857 O O . ILE A 1 228 ? 12.663 -0.824 -9.895 1.00 95.75 228 ILE A O 1
ATOM 1861 N N . ILE A 1 229 ? 11.142 -2.067 -8.813 1.00 96.19 229 ILE A N 1
ATOM 1862 C CA . ILE A 1 229 ? 11.543 -3.340 -9.434 1.00 96.19 229 ILE A CA 1
ATOM 1863 C C . ILE A 1 229 ? 11.383 -3.267 -10.958 1.00 96.19 229 ILE A C 1
ATOM 1865 O O . ILE A 1 229 ? 12.251 -3.748 -11.693 1.00 96.19 229 ILE A O 1
ATOM 1869 N N . ARG A 1 230 ? 10.318 -2.628 -11.455 1.00 95.62 230 ARG A N 1
ATOM 1870 C CA . ARG A 1 230 ? 10.102 -2.399 -12.888 1.00 95.62 230 ARG A CA 1
ATOM 1871 C C . ARG A 1 230 ? 11.226 -1.560 -13.496 1.00 95.62 230 ARG A C 1
ATOM 1873 O O . ARG A 1 230 ? 11.800 -1.973 -14.501 1.00 95.62 230 ARG A O 1
ATOM 1880 N N . GLU A 1 231 ? 11.592 -0.438 -12.878 1.00 95.06 231 GLU A N 1
ATOM 1881 C CA . GLU A 1 231 ? 12.694 0.410 -13.356 1.00 95.06 231 GLU A CA 1
ATOM 1882 C C . GLU A 1 231 ? 14.045 -0.321 -13.323 1.00 95.06 231 GLU A C 1
ATOM 1884 O O . GLU A 1 231 ? 14.808 -0.271 -14.293 1.00 95.06 231 GLU A O 1
ATOM 1889 N N . MET A 1 232 ? 14.323 -1.083 -12.258 1.00 94.75 232 MET A N 1
ATOM 1890 C CA . MET A 1 232 ? 15.515 -1.935 -12.174 1.00 94.75 232 MET A CA 1
ATOM 1891 C C . MET A 1 232 ? 15.545 -2.978 -13.296 1.00 94.75 232 MET A C 1
ATOM 1893 O O . MET A 1 232 ? 16.583 -3.183 -13.925 1.00 94.75 232 MET A O 1
ATOM 1897 N N . THR A 1 233 ? 14.400 -3.596 -13.592 1.00 95.88 233 THR A N 1
ATOM 1898 C CA . THR A 1 233 ? 14.263 -4.583 -14.669 1.00 95.88 233 THR A CA 1
ATOM 1899 C C . THR A 1 233 ? 14.502 -3.954 -16.040 1.00 95.88 233 THR A C 1
ATOM 1901 O O . THR A 1 233 ? 15.219 -4.517 -16.866 1.00 95.88 233 THR A O 1
ATOM 1904 N N . ILE A 1 234 ? 13.949 -2.765 -16.288 1.00 94.94 234 ILE A N 1
ATOM 1905 C CA . ILE A 1 234 ? 14.165 -2.017 -17.532 1.00 94.94 234 ILE A CA 1
ATOM 1906 C C . ILE A 1 234 ? 15.644 -1.649 -17.684 1.00 94.94 234 ILE A C 1
ATOM 1908 O O . ILE A 1 234 ? 16.200 -1.778 -18.775 1.00 94.94 234 ILE A O 1
ATOM 1912 N N . SER A 1 235 ? 16.294 -1.211 -16.604 1.00 93.44 235 SER A N 1
ATOM 1913 C CA . SER A 1 235 ? 17.730 -0.921 -16.594 1.00 93.44 235 SER A CA 1
ATOM 1914 C C . SER A 1 235 ? 18.556 -2.169 -16.927 1.00 93.44 235 SER A C 1
ATOM 1916 O O . SER A 1 235 ? 19.399 -2.129 -17.825 1.00 93.44 235 SER A O 1
ATOM 1918 N N . HIS A 1 236 ? 18.235 -3.305 -16.299 1.00 92.69 236 HIS A N 1
ATOM 1919 C CA . HIS A 1 236 ? 18.869 -4.596 -16.570 1.00 92.69 236 HIS A CA 1
ATOM 1920 C C . HIS A 1 236 ? 18.656 -5.062 -18.020 1.00 92.69 236 HIS A C 1
ATOM 1922 O O . HIS A 1 236 ? 19.569 -5.571 -18.664 1.00 92.69 236 HIS A O 1
ATOM 1928 N N . PHE A 1 237 ? 17.466 -4.849 -18.584 1.00 94.19 237 PHE A N 1
ATOM 1929 C CA . PHE A 1 237 ? 17.191 -5.158 -19.986 1.00 94.19 237 PHE A CA 1
ATOM 1930 C C . PHE A 1 237 ? 17.990 -4.264 -20.949 1.00 94.19 237 PHE A C 1
ATOM 1932 O O . PHE A 1 237 ? 18.550 -4.739 -21.940 1.00 94.19 237 PHE A O 1
ATOM 1939 N N . LYS A 1 238 ? 18.082 -2.959 -20.669 1.00 91.94 238 LYS A N 1
ATOM 1940 C CA . LYS A 1 238 ? 18.865 -2.013 -21.481 1.00 91.94 238 LYS A CA 1
ATOM 1941 C C . LYS A 1 238 ? 20.356 -2.357 -21.470 1.00 91.94 238 LYS A C 1
ATOM 1943 O O . LYS A 1 238 ? 20.984 -2.333 -22.529 1.00 91.94 238 LYS A O 1
ATOM 1948 N N . SER A 1 239 ? 20.915 -2.717 -20.314 1.00 90.31 239 SER A N 1
ATOM 1949 C CA . SER A 1 239 ? 22.317 -3.138 -20.227 1.00 90.31 239 SER A CA 1
ATOM 1950 C C . SER A 1 239 ? 22.548 -4.465 -20.954 1.00 90.31 239 SER A C 1
ATOM 1952 O O . SER A 1 239 ? 23.451 -4.541 -21.783 1.00 90.31 239 SER A O 1
ATOM 1954 N N . ALA A 1 240 ? 21.682 -5.464 -20.752 1.00 88.62 240 ALA A N 1
ATOM 1955 C CA . ALA A 1 240 ? 21.791 -6.768 -21.409 1.00 88.62 240 ALA A CA 1
ATOM 1956 C C . ALA A 1 240 ? 21.706 -6.668 -22.936 1.00 88.62 240 ALA A C 1
ATOM 1958 O O . ALA A 1 240 ? 22.480 -7.304 -23.642 1.00 88.62 240 ALA A O 1
ATOM 1959 N N . THR A 1 241 ? 20.805 -5.831 -23.453 1.00 85.75 241 THR A N 1
ATOM 1960 C CA . THR A 1 241 ? 20.673 -5.644 -24.901 1.00 85.75 241 THR A CA 1
ATOM 1961 C C . THR A 1 241 ? 21.837 -4.859 -25.497 1.00 85.75 241 THR A C 1
ATOM 1963 O O . THR A 1 241 ? 22.051 -4.941 -26.698 1.00 85.75 241 THR A O 1
ATOM 1966 N N . THR A 1 242 ? 22.589 -4.066 -24.724 1.00 84.31 242 THR A N 1
ATOM 1967 C CA . THR A 1 242 ? 23.755 -3.316 -25.241 1.00 84.31 242 THR A CA 1
ATOM 1968 C C . THR A 1 242 ? 24.849 -4.248 -25.765 1.00 84.31 242 THR A C 1
ATOM 1970 O O . THR A 1 242 ? 25.506 -3.901 -26.741 1.00 84.31 242 THR A O 1
ATOM 1973 N N . ASN A 1 243 ? 24.976 -5.446 -25.195 1.00 81.69 243 ASN A N 1
ATOM 1974 C CA . ASN A 1 243 ? 25.876 -6.473 -25.707 1.00 81.69 243 ASN A CA 1
ATOM 1975 C C . ASN A 1 243 ? 25.259 -7.132 -26.950 1.00 81.69 243 ASN A C 1
ATOM 1977 O O . ASN A 1 243 ? 24.202 -7.755 -26.860 1.00 81.69 243 ASN A O 1
ATOM 1981 N N . GLU A 1 244 ? 25.917 -7.008 -28.106 1.00 71.69 244 GLU A N 1
ATOM 1982 C CA . GLU A 1 244 ? 25.431 -7.564 -29.383 1.00 71.69 244 GLU A CA 1
ATOM 1983 C C . GLU A 1 244 ? 25.378 -9.102 -29.396 1.00 71.69 244 GLU A C 1
ATOM 1985 O O . GLU A 1 244 ? 24.639 -9.685 -30.187 1.00 71.69 244 GLU A O 1
ATOM 1990 N N . ASP A 1 245 ? 26.092 -9.755 -28.475 1.00 76.31 245 ASP A N 1
ATOM 1991 C CA . ASP A 1 245 ? 26.165 -11.215 -28.366 1.00 76.31 245 ASP A CA 1
ATOM 1992 C C . ASP A 1 245 ? 24.895 -11.860 -27.791 1.00 76.31 245 ASP A C 1
ATOM 1994 O O . ASP A 1 245 ? 24.708 -13.073 -27.909 1.00 76.31 245 ASP A O 1
ATOM 1998 N N . VAL A 1 246 ? 24.018 -11.083 -27.143 1.00 81.31 246 VAL A N 1
ATOM 1999 C CA . VAL A 1 246 ? 22.820 -11.618 -26.483 1.00 81.31 246 VAL A CA 1
ATOM 2000 C C . VAL A 1 246 ? 21.591 -11.420 -27.375 1.00 81.31 246 VAL A C 1
ATOM 2002 O O . VAL A 1 246 ? 21.187 -10.279 -27.621 1.00 81.31 246 VAL A O 1
ATOM 2005 N N . PRO A 1 247 ? 20.918 -12.504 -27.813 1.00 84.50 247 PRO A N 1
ATOM 2006 C CA . PRO A 1 247 ? 19.660 -12.392 -28.540 1.00 84.50 247 PRO A CA 1
ATOM 2007 C C . PRO A 1 247 ? 18.609 -11.615 -27.737 1.00 84.50 247 PRO A C 1
ATOM 2009 O O . PRO A 1 247 ? 18.418 -11.854 -26.542 1.00 84.50 247 PRO A O 1
ATOM 2012 N N . ALA A 1 248 ? 17.876 -10.720 -28.406 1.00 82.44 248 ALA A N 1
ATOM 2013 C CA . ALA A 1 248 ? 16.877 -9.859 -27.764 1.00 82.44 248 ALA A CA 1
ATOM 2014 C C . ALA A 1 248 ? 15.794 -10.649 -27.002 1.00 82.44 248 ALA A C 1
ATOM 2016 O O . ALA A 1 248 ? 15.358 -10.221 -25.933 1.00 82.44 248 ALA A O 1
ATOM 2017 N N . ASP A 1 249 ? 15.409 -11.820 -27.514 1.00 87.06 249 ASP A N 1
ATOM 2018 C CA . ASP A 1 249 ? 14.423 -12.692 -26.870 1.00 87.06 249 ASP A CA 1
ATOM 2019 C C . ASP A 1 249 ? 14.957 -13.265 -25.550 1.00 87.06 249 ASP A C 1
ATOM 2021 O O . ASP A 1 249 ? 14.237 -13.304 -24.554 1.00 87.06 249 ASP A O 1
ATOM 2025 N N . PHE A 1 250 ? 16.241 -13.636 -25.500 1.00 90.25 250 PHE A N 1
ATOM 2026 C CA . PHE A 1 250 ? 16.867 -14.113 -24.268 1.00 90.25 250 PHE A CA 1
ATOM 2027 C C . PHE A 1 250 ? 16.928 -13.000 -23.217 1.00 90.25 250 PHE A C 1
ATOM 2029 O O . PHE A 1 250 ? 16.512 -13.211 -22.080 1.00 90.25 250 PHE A O 1
ATOM 2036 N N . ALA A 1 251 ? 17.343 -11.791 -23.615 1.00 90.56 251 ALA A N 1
ATOM 2037 C CA . ALA A 1 251 ? 17.344 -10.628 -22.728 1.00 90.56 251 ALA A CA 1
ATOM 2038 C C . ALA A 1 251 ? 15.940 -10.320 -22.172 1.00 90.56 251 ALA A C 1
ATOM 2040 O O . ALA A 1 251 ? 15.808 -9.963 -21.000 1.00 90.56 251 ALA A O 1
ATOM 2041 N N . PHE A 1 252 ? 14.890 -10.501 -22.983 1.00 92.75 252 PHE A N 1
ATOM 2042 C CA . PHE A 1 252 ? 13.501 -10.335 -22.553 1.00 92.75 252 PHE A CA 1
ATOM 2043 C C . PHE A 1 252 ? 13.113 -11.363 -21.482 1.00 92.75 252 PHE A C 1
ATOM 2045 O O . PHE A 1 252 ? 12.601 -10.982 -20.431 1.00 92.75 252 PHE A O 1
ATOM 2052 N N . PHE A 1 253 ? 13.394 -12.653 -21.704 1.00 93.06 253 PHE A N 1
ATOM 2053 C CA . PHE A 1 253 ? 13.093 -13.703 -20.723 1.00 93.06 253 PHE A CA 1
ATOM 2054 C C . PHE A 1 253 ? 13.882 -13.534 -19.419 1.00 93.06 253 PHE A C 1
ATOM 2056 O O . PHE A 1 253 ? 13.332 -13.724 -18.332 1.00 93.06 253 PHE A O 1
ATOM 2063 N N . THR A 1 254 ? 15.157 -13.145 -19.494 1.00 93.69 254 THR A N 1
ATOM 2064 C CA . THR A 1 254 ? 15.961 -12.854 -18.298 1.00 93.69 254 THR A CA 1
ATOM 2065 C C . THR A 1 254 ? 15.391 -11.672 -17.511 1.00 93.69 254 THR A C 1
ATOM 2067 O O . THR A 1 254 ? 15.298 -11.740 -16.290 1.00 93.69 254 THR A O 1
ATOM 2070 N N . ALA A 1 255 ? 14.962 -10.605 -18.188 1.00 94.50 255 ALA A N 1
ATOM 2071 C CA . ALA A 1 255 ? 14.337 -9.462 -17.529 1.00 94.50 255 ALA A CA 1
ATOM 2072 C C . ALA A 1 255 ? 12.980 -9.824 -16.892 1.00 94.50 255 ALA A C 1
ATOM 2074 O O . ALA A 1 255 ? 12.733 -9.470 -15.742 1.00 94.50 255 ALA A O 1
ATOM 2075 N N . ASP A 1 256 ? 12.119 -10.571 -17.592 1.00 95.25 256 ASP A N 1
ATOM 2076 C CA . ASP A 1 256 ? 10.821 -11.003 -17.051 1.00 95.25 256 ASP A CA 1
ATOM 2077 C C . ASP A 1 256 ? 10.985 -11.939 -15.847 1.00 95.25 256 ASP A C 1
ATOM 2079 O O . ASP A 1 256 ? 10.344 -11.737 -14.821 1.00 95.25 256 ASP A O 1
ATOM 2083 N N . SER A 1 257 ? 11.884 -12.924 -15.930 1.00 95.69 257 SER A N 1
ATOM 2084 C CA . SER A 1 257 ? 12.173 -13.823 -14.802 1.00 95.69 257 SER A CA 1
ATOM 2085 C C . SER A 1 257 ? 12.744 -13.084 -13.591 1.00 95.69 257 SER A C 1
ATOM 2087 O O . SER A 1 257 ? 12.368 -13.396 -12.461 1.00 95.69 257 SER A O 1
ATOM 2089 N N . PHE A 1 258 ? 13.593 -12.073 -13.809 1.00 95.38 258 PHE A N 1
ATOM 2090 C CA . PHE A 1 258 ? 14.069 -11.193 -12.743 1.00 95.38 258 PHE A CA 1
ATOM 2091 C C . PHE A 1 258 ? 12.907 -10.436 -12.087 1.00 95.38 258 PHE A C 1
ATOM 2093 O O . PHE A 1 258 ? 12.778 -10.469 -10.865 1.00 95.38 258 PHE A O 1
ATOM 2100 N N . PHE A 1 259 ? 12.021 -9.824 -12.878 1.00 96.94 259 PHE A N 1
ATOM 2101 C CA . PHE A 1 259 ? 10.847 -9.128 -12.349 1.00 96.94 259 PHE A CA 1
ATOM 2102 C C . PHE A 1 259 ? 9.929 -10.061 -11.556 1.00 96.94 259 PHE A C 1
ATOM 2104 O O . PHE A 1 259 ? 9.531 -9.714 -10.450 1.00 96.94 259 PHE A O 1
ATOM 2111 N N . VAL A 1 260 ? 9.600 -11.237 -12.102 1.00 96.69 260 VAL A N 1
ATOM 2112 C CA . VAL A 1 260 ? 8.697 -12.208 -11.462 1.00 96.69 260 VAL A CA 1
ATOM 2113 C C . VAL A 1 260 ? 9.251 -12.649 -10.117 1.00 96.69 260 VAL A C 1
ATOM 2115 O O . VAL A 1 260 ? 8.538 -12.561 -9.124 1.00 96.69 260 VAL A O 1
ATOM 2118 N N . ARG A 1 261 ? 10.528 -13.040 -10.064 1.00 95.50 261 ARG A N 1
ATOM 2119 C CA . ARG A 1 261 ? 11.182 -13.447 -8.817 1.00 95.50 261 ARG A CA 1
ATOM 2120 C C . ARG A 1 261 ? 11.098 -12.349 -7.756 1.00 95.50 261 ARG A C 1
ATOM 2122 O O . ARG A 1 261 ? 10.714 -12.603 -6.622 1.00 95.50 261 ARG A O 1
ATOM 2129 N N . GLU A 1 262 ? 11.432 -11.121 -8.135 1.00 95.25 262 GLU A N 1
ATOM 2130 C CA . GLU A 1 262 ? 11.486 -10.002 -7.194 1.00 95.25 262 GLU A CA 1
ATOM 2131 C C . GLU A 1 262 ? 10.104 -9.496 -6.767 1.00 95.25 262 GLU A C 1
ATOM 2133 O O . GLU A 1 262 ? 9.911 -9.048 -5.630 1.00 95.25 262 GLU A O 1
ATOM 2138 N N . ALA A 1 263 ? 9.127 -9.576 -7.668 1.00 95.31 263 ALA A N 1
ATOM 2139 C CA . ALA A 1 263 ? 7.737 -9.287 -7.366 1.00 95.31 263 ALA A CA 1
ATOM 2140 C C . ALA A 1 263 ? 7.156 -10.344 -6.416 1.00 95.31 263 ALA A C 1
ATOM 2142 O O . ALA A 1 263 ? 6.516 -9.968 -5.438 1.00 95.31 263 ALA A O 1
ATOM 2143 N N . GLU A 1 264 ? 7.422 -11.634 -6.648 1.00 94.81 264 GLU A N 1
ATOM 2144 C CA . GLU A 1 264 ? 6.997 -12.738 -5.776 1.00 94.81 264 GLU A CA 1
ATOM 2145 C C . GLU A 1 264 ? 7.589 -12.619 -4.370 1.00 94.81 264 GLU A C 1
ATOM 2147 O O . GLU A 1 264 ? 6.844 -12.691 -3.395 1.00 94.81 264 GLU A O 1
ATOM 2152 N N . ASP A 1 265 ? 8.881 -12.303 -4.256 1.00 94.50 265 ASP A N 1
ATOM 2153 C CA . ASP A 1 265 ? 9.546 -12.049 -2.967 1.00 94.50 265 ASP A CA 1
ATOM 2154 C C . ASP A 1 265 ? 8.965 -10.823 -2.222 1.00 94.50 265 ASP A C 1
ATOM 2156 O O . ASP A 1 265 ? 9.134 -10.655 -1.005 1.00 94.50 265 ASP A O 1
ATOM 2160 N N . SER A 1 266 ? 8.266 -9.944 -2.946 1.00 94.94 266 SER A N 1
ATOM 2161 C CA . SER A 1 266 ? 7.593 -8.762 -2.405 1.00 94.94 266 SER A CA 1
ATOM 2162 C C . SER A 1 266 ? 6.115 -9.005 -2.068 1.00 94.94 266 SER A C 1
ATOM 2164 O O . SER A 1 266 ? 5.526 -8.201 -1.345 1.00 94.94 266 SER A O 1
ATOM 2166 N N . VAL A 1 267 ? 5.497 -10.095 -2.531 1.00 95.25 267 VAL A N 1
ATOM 2167 C CA . VAL A 1 267 ? 4.104 -10.424 -2.190 1.00 95.25 267 VAL A CA 1
ATOM 2168 C C . VAL A 1 267 ? 4.037 -10.976 -0.769 1.00 95.25 267 VAL A C 1
ATOM 2170 O O . VAL A 1 267 ? 4.787 -11.876 -0.388 1.00 95.25 267 VAL A O 1
ATOM 2173 N N . ARG A 1 268 ? 3.111 -10.454 0.041 1.00 93.69 268 ARG A N 1
ATOM 2174 C CA . ARG A 1 268 ? 2.872 -10.989 1.382 1.00 93.69 268 ARG A CA 1
ATOM 2175 C C . ARG A 1 268 ? 2.204 -12.371 1.298 1.00 93.69 268 ARG A C 1
ATOM 2177 O O . ARG A 1 268 ? 1.163 -12.501 0.651 1.00 93.69 268 ARG A O 1
ATOM 2184 N N . PRO A 1 269 ? 2.707 -13.387 2.019 1.00 91.62 269 PRO A N 1
ATOM 2185 C CA . PRO A 1 269 ? 2.010 -14.659 2.165 1.00 91.62 269 PRO A CA 1
ATOM 2186 C C . PRO A 1 269 ? 0.584 -14.465 2.701 1.00 91.62 269 PRO A C 1
ATOM 2188 O O . PRO A 1 269 ? 0.372 -13.798 3.713 1.00 91.62 269 PRO A O 1
ATOM 2191 N N . GLY A 1 270 ? -0.403 -15.039 2.011 1.00 86.88 270 GLY A N 1
ATOM 2192 C CA . GLY A 1 270 ? -1.811 -14.962 2.411 1.00 86.88 270 GLY A CA 1
ATOM 2193 C C . GLY A 1 270 ? -2.497 -13.616 2.153 1.00 86.88 270 GLY A C 1
ATOM 2194 O O . GLY A 1 270 ? -3.618 -13.430 2.620 1.00 86.88 270 GLY A O 1
ATOM 2195 N N . SER A 1 271 ? -1.871 -12.671 1.438 1.00 91.56 271 SER A N 1
ATOM 2196 C CA . SER A 1 271 ? -2.581 -11.485 0.939 1.00 91.56 271 SER A CA 1
ATOM 2197 C C . SER A 1 271 ? -3.240 -11.734 -0.417 1.00 91.56 271 SER A C 1
ATOM 2199 O O . SER A 1 271 ? -2.954 -12.704 -1.118 1.00 91.56 271 SER A O 1
ATOM 2201 N N . SER A 1 272 ? -4.124 -10.816 -0.798 1.00 91.75 272 SER A N 1
ATOM 2202 C CA . SER A 1 272 ? -4.733 -10.731 -2.127 1.00 91.75 272 SER A CA 1
ATOM 2203 C C . SER A 1 272 ? -3.935 -9.836 -3.084 1.00 91.75 272 SER A C 1
ATOM 2205 O O . SER A 1 272 ? -4.489 -9.341 -4.065 1.00 91.75 272 SER A O 1
ATOM 2207 N N . TRP A 1 273 ? -2.656 -9.566 -2.798 1.00 94.25 273 TRP A N 1
ATOM 2208 C CA . TRP A 1 273 ? -1.850 -8.657 -3.613 1.00 94.25 273 TRP A CA 1
ATOM 2209 C C . TRP A 1 273 ? -1.427 -9.330 -4.916 1.00 94.25 273 TRP A C 1
ATOM 2211 O O . TRP A 1 273 ? -0.964 -10.469 -4.930 1.00 94.25 273 TRP A O 1
ATOM 2221 N N . ILE A 1 274 ? -1.572 -8.606 -6.024 1.00 94.69 274 ILE A N 1
ATOM 2222 C CA . ILE A 1 274 ? -1.348 -9.134 -7.370 1.00 94.69 274 ILE A CA 1
ATOM 2223 C C . ILE A 1 274 ? -0.422 -8.180 -8.127 1.00 94.69 274 ILE A C 1
ATOM 2225 O O . ILE A 1 274 ? -0.634 -6.970 -8.126 1.00 94.69 274 ILE A O 1
ATOM 2229 N N . TYR A 1 275 ? 0.581 -8.728 -8.817 1.00 96.31 275 TYR A N 1
ATOM 2230 C CA . TYR A 1 275 ? 1.529 -7.971 -9.648 1.00 96.31 275 TYR A CA 1
ATOM 2231 C C . TYR A 1 275 ? 1.278 -8.129 -11.163 1.00 96.31 275 TYR A C 1
ATOM 2233 O O . TYR A 1 275 ? 2.027 -7.595 -11.981 1.00 96.31 275 TYR A O 1
ATOM 2241 N N . SER A 1 276 ? 0.227 -8.855 -11.568 1.00 95.31 276 SER A N 1
ATOM 2242 C CA . SER A 1 276 ? -0.084 -9.169 -12.975 1.00 95.31 276 SER A CA 1
ATOM 2243 C C . SER A 1 276 ? -0.222 -7.930 -13.861 1.00 95.31 276 SER A C 1
ATOM 2245 O O . SER A 1 276 ? 0.245 -7.937 -14.998 1.00 95.31 276 SER A O 1
ATOM 2247 N N . ASN A 1 277 ? -0.831 -6.863 -13.337 1.00 94.25 277 ASN A N 1
ATOM 2248 C CA . ASN A 1 277 ? -1.038 -5.616 -14.074 1.00 94.25 277 ASN A CA 1
ATOM 2249 C C . ASN A 1 277 ? 0.296 -4.918 -14.363 1.00 94.25 277 ASN A C 1
ATOM 2251 O O . ASN A 1 277 ? 0.540 -4.489 -15.490 1.00 94.25 277 ASN A O 1
ATOM 2255 N N . GLU A 1 278 ? 1.191 -4.876 -13.374 1.00 94.19 278 GLU A N 1
ATOM 2256 C CA . GLU A 1 278 ? 2.532 -4.312 -13.546 1.00 94.19 278 GLU A CA 1
ATOM 2257 C C . GLU A 1 278 ? 3.394 -5.160 -14.481 1.00 94.19 278 GLU A C 1
ATOM 2259 O O . GLU A 1 278 ? 4.100 -4.617 -15.328 1.00 94.19 278 GLU A O 1
ATOM 2264 N N . ARG A 1 279 ? 3.273 -6.492 -14.423 1.00 95.75 279 ARG A N 1
ATOM 2265 C CA . ARG A 1 279 ? 3.950 -7.385 -15.374 1.00 95.75 279 ARG A CA 1
ATOM 2266 C C . ARG A 1 279 ? 3.492 -7.141 -16.815 1.00 95.75 279 ARG A C 1
ATOM 2268 O O . ARG A 1 279 ? 4.324 -7.062 -17.717 1.00 95.75 279 ARG A O 1
ATOM 2275 N N . ALA A 1 280 ? 2.185 -6.997 -17.041 1.00 95.94 280 ALA A N 1
ATOM 2276 C CA . ALA A 1 280 ? 1.640 -6.693 -18.363 1.00 95.94 280 ALA A CA 1
ATOM 2277 C C . ALA A 1 280 ? 2.130 -5.327 -18.882 1.00 95.94 280 ALA A C 1
ATOM 2279 O O . ALA A 1 280 ? 2.513 -5.207 -20.048 1.00 95.94 280 ALA A O 1
ATOM 2280 N N . SER A 1 281 ? 2.184 -4.322 -18.001 1.00 95.25 281 SER A N 1
ATOM 2281 C CA . SER A 1 281 ? 2.758 -3.005 -18.300 1.00 95.25 281 SER A CA 1
ATOM 2282 C C . SER A 1 281 ? 4.242 -3.104 -18.682 1.00 95.25 281 SER A C 1
ATOM 2284 O O . SER A 1 281 ? 4.647 -2.621 -19.743 1.00 95.25 281 SER A O 1
ATOM 2286 N N . LEU A 1 282 ? 5.045 -3.829 -17.892 1.00 95.50 282 LEU A N 1
ATOM 2287 C CA . LEU A 1 282 ? 6.456 -4.095 -18.182 1.00 95.50 282 LEU A CA 1
ATOM 2288 C C . LEU A 1 282 ? 6.633 -4.761 -19.553 1.00 95.50 282 LEU A C 1
ATOM 2290 O O . LEU A 1 282 ? 7.474 -4.325 -20.335 1.00 95.50 282 LEU A O 1
ATOM 2294 N N . HIS A 1 283 ? 5.836 -5.781 -19.884 1.00 95.50 283 HIS A N 1
ATOM 2295 C CA . HIS A 1 283 ? 5.906 -6.449 -21.192 1.00 95.50 283 HIS A CA 1
ATOM 2296 C C . HIS A 1 283 ? 5.669 -5.481 -22.349 1.00 95.50 283 HIS A C 1
ATOM 2298 O O . HIS A 1 283 ? 6.375 -5.555 -23.357 1.00 95.50 283 HIS A O 1
ATOM 2304 N N . SER A 1 284 ? 4.708 -4.565 -22.207 1.00 96.06 284 SER A N 1
ATOM 2305 C CA . SER A 1 284 ? 4.456 -3.518 -23.200 1.00 96.06 284 SER A CA 1
ATOM 2306 C C . SER A 1 284 ? 5.680 -2.616 -23.379 1.00 96.06 284 SER A C 1
ATOM 2308 O O . SER A 1 284 ? 6.134 -2.412 -24.506 1.00 96.06 284 SER A O 1
ATOM 2310 N N . ILE A 1 285 ? 6.271 -2.149 -22.274 1.00 95.38 285 ILE A N 1
ATOM 2311 C CA . ILE A 1 285 ? 7.450 -1.271 -22.285 1.00 95.38 285 ILE A CA 1
ATOM 2312 C C . ILE A 1 285 ? 8.667 -1.981 -22.896 1.00 95.38 285 ILE A C 1
ATOM 2314 O O . ILE A 1 285 ? 9.357 -1.418 -23.744 1.00 95.38 285 ILE A O 1
ATOM 2318 N N . LEU A 1 286 ? 8.935 -3.234 -22.520 1.00 93.81 286 LEU A N 1
ATOM 2319 C CA . LEU A 1 286 ? 10.067 -4.003 -23.049 1.00 93.81 286 LEU A CA 1
ATOM 2320 C C . LEU A 1 286 ? 9.940 -4.252 -24.559 1.00 93.81 286 LEU A C 1
ATOM 2322 O O . LEU A 1 286 ? 10.928 -4.144 -25.296 1.00 93.81 286 LEU A O 1
ATOM 2326 N N . ARG A 1 287 ? 8.726 -4.539 -25.046 1.00 93.44 287 ARG A N 1
ATOM 2327 C CA . ARG A 1 287 ? 8.450 -4.662 -26.487 1.00 93.44 287 ARG A CA 1
ATOM 2328 C C . ARG A 1 287 ? 8.656 -3.338 -27.209 1.00 93.44 287 ARG A C 1
ATOM 2330 O O . ARG A 1 287 ? 9.266 -3.320 -28.275 1.00 93.44 287 ARG A O 1
ATOM 2337 N N . GLU A 1 288 ? 8.198 -2.236 -26.626 1.00 93.31 288 GLU A N 1
ATOM 2338 C CA . GLU A 1 288 ? 8.396 -0.904 -27.191 1.00 93.31 288 GLU A CA 1
ATOM 2339 C C . GLU A 1 288 ? 9.884 -0.541 -27.289 1.00 93.31 288 GLU A C 1
ATOM 2341 O O . GLU A 1 288 ? 10.341 -0.127 -28.355 1.00 93.31 288 GLU A O 1
ATOM 2346 N N . ILE A 1 289 ? 10.667 -0.770 -26.228 1.00 91.50 289 ILE A N 1
ATOM 2347 C CA . ILE A 1 289 ? 12.123 -0.556 -26.231 1.00 91.50 289 ILE A CA 1
ATOM 2348 C C . ILE A 1 289 ? 12.788 -1.405 -27.320 1.00 91.50 289 ILE A C 1
ATOM 2350 O O . ILE A 1 289 ? 13.629 -0.906 -28.070 1.00 91.50 289 ILE A O 1
ATOM 2354 N N . SER A 1 290 ? 12.384 -2.671 -27.448 1.00 90.06 290 SER A N 1
ATOM 2355 C CA . SER A 1 290 ? 12.907 -3.581 -28.473 1.00 90.06 290 SER A CA 1
ATOM 2356 C C . SER A 1 290 ? 12.589 -3.095 -29.890 1.00 90.06 290 SER A C 1
ATOM 2358 O O . SER A 1 290 ? 13.461 -3.112 -30.759 1.00 90.06 290 SER A O 1
ATOM 2360 N N . ASN A 1 291 ? 11.364 -2.623 -30.128 1.00 90.62 291 ASN A N 1
ATOM 2361 C CA . ASN A 1 291 ? 10.938 -2.114 -31.431 1.00 90.62 291 ASN A CA 1
ATOM 2362 C C . ASN A 1 291 ? 11.658 -0.813 -31.796 1.00 90.62 291 ASN A C 1
ATOM 2364 O O . ASN A 1 291 ? 12.185 -0.706 -32.902 1.00 90.62 291 ASN A O 1
ATOM 2368 N N . ARG A 1 292 ? 11.763 0.136 -30.855 1.00 89.81 292 ARG A N 1
ATOM 2369 C CA . ARG A 1 292 ? 12.523 1.382 -31.051 1.00 89.81 292 ARG A CA 1
ATOM 2370 C C . ARG A 1 292 ? 13.989 1.096 -31.366 1.00 89.81 292 ARG A C 1
ATOM 2372 O O . ARG A 1 292 ? 14.574 1.722 -32.242 1.00 89.81 292 ARG A O 1
ATOM 2379 N N . ARG A 1 293 ? 14.588 0.105 -30.701 1.00 86.62 293 ARG A N 1
ATOM 2380 C CA . ARG A 1 293 ? 15.969 -0.299 -30.976 1.00 86.62 293 ARG A CA 1
ATOM 2381 C C . ARG A 1 293 ? 16.135 -0.898 -32.373 1.00 86.62 293 ARG A C 1
ATOM 2383 O O . ARG A 1 293 ? 17.088 -0.551 -33.062 1.00 86.62 293 ARG A O 1
ATOM 2390 N N . LYS A 1 294 ? 15.213 -1.763 -32.808 1.00 87.56 294 LYS A N 1
ATOM 2391 C CA . LYS A 1 294 ? 15.215 -2.308 -34.177 1.00 87.56 294 LYS A CA 1
ATOM 2392 C C . LYS A 1 294 ? 15.114 -1.194 -35.223 1.00 87.56 294 LYS A C 1
ATOM 2394 O O . LYS A 1 294 ? 15.863 -1.228 -36.194 1.00 87.56 294 LYS A O 1
ATOM 2399 N N . GLN A 1 295 ? 14.259 -0.195 -34.992 1.00 90.75 295 GLN A N 1
ATOM 2400 C CA . GLN A 1 295 ? 14.143 0.986 -35.856 1.00 90.75 295 GLN A CA 1
ATOM 2401 C C . GLN A 1 295 ? 15.466 1.760 -35.934 1.00 90.75 295 GLN A C 1
ATOM 2403 O O . GLN A 1 295 ? 15.981 1.949 -37.032 1.00 90.75 295 GLN A O 1
ATOM 2408 N N . LEU A 1 296 ? 16.086 2.082 -34.794 1.00 88.19 296 LEU A N 1
ATOM 2409 C CA . LEU A 1 296 ? 17.382 2.777 -34.760 1.00 88.19 296 LEU A CA 1
ATOM 2410 C C . LEU A 1 296 ? 18.496 2.009 -35.487 1.00 88.19 296 LEU A C 1
ATOM 2412 O O . LEU A 1 296 ? 19.310 2.608 -36.186 1.00 88.19 296 LEU A O 1
ATOM 2416 N N . ILE A 1 297 ? 18.542 0.682 -35.342 1.00 86.81 297 ILE A N 1
ATOM 2417 C CA . ILE A 1 297 ? 19.509 -0.152 -36.069 1.00 86.81 297 ILE A CA 1
ATOM 2418 C C . ILE A 1 297 ? 19.223 -0.100 -37.575 1.00 86.81 297 ILE A C 1
ATOM 2420 O O . ILE A 1 297 ? 20.152 0.084 -38.356 1.00 86.81 297 ILE A O 1
ATOM 2424 N N . SER A 1 298 ? 17.957 -0.210 -37.989 1.00 88.94 298 SER A N 1
ATOM 2425 C CA . SER A 1 298 ? 17.586 -0.145 -39.407 1.00 88.94 298 SER A CA 1
ATOM 2426 C C . SER A 1 298 ? 17.898 1.212 -40.042 1.00 88.94 298 SER A C 1
ATOM 2428 O O . SER A 1 298 ? 18.451 1.250 -41.137 1.00 88.94 298 SER A O 1
ATOM 2430 N N . GLU A 1 299 ? 17.649 2.317 -39.335 1.00 92.38 299 GLU A N 1
ATOM 2431 C CA . GLU A 1 299 ? 18.003 3.668 -39.780 1.00 92.38 299 GLU A CA 1
ATOM 2432 C C . GLU A 1 299 ? 19.519 3.828 -39.883 1.00 92.38 299 GLU A C 1
ATOM 2434 O O . GLU A 1 299 ? 20.023 4.378 -40.859 1.00 92.38 299 GLU A O 1
ATOM 2439 N N . ARG A 1 300 ? 20.276 3.293 -38.917 1.00 89.56 300 ARG A N 1
ATOM 2440 C CA . ARG A 1 300 ? 21.742 3.313 -38.958 1.00 89.56 300 ARG A CA 1
ATOM 2441 C C . ARG A 1 300 ? 22.294 2.525 -40.146 1.00 89.56 300 ARG A C 1
ATOM 2443 O O . ARG A 1 300 ? 23.246 2.988 -40.768 1.00 89.56 300 ARG A O 1
ATOM 2450 N N . ILE A 1 301 ? 21.703 1.373 -40.470 1.00 90.94 301 ILE A N 1
ATOM 2451 C CA . ILE A 1 301 ? 22.071 0.577 -41.650 1.00 90.94 301 ILE A CA 1
ATOM 2452 C C . ILE A 1 301 ? 21.742 1.350 -42.929 1.00 90.94 301 ILE A C 1
ATOM 2454 O O . ILE A 1 301 ? 22.625 1.518 -43.762 1.00 90.94 301 ILE A O 1
ATOM 2458 N N . GLN A 1 302 ? 20.535 1.910 -43.054 1.00 92.69 302 GLN A N 1
ATOM 2459 C CA . GLN A 1 302 ? 20.152 2.724 -44.215 1.00 92.69 302 GLN A CA 1
ATOM 2460 C C . GLN A 1 302 ? 21.071 3.939 -44.388 1.00 92.69 302 GLN A C 1
ATOM 2462 O O . GLN A 1 302 ? 21.540 4.218 -45.489 1.00 92.69 302 GLN A O 1
ATOM 2467 N N . HIS A 1 303 ? 21.403 4.644 -43.304 1.00 91.31 303 HIS A N 1
ATOM 2468 C CA . HIS A 1 303 ? 22.367 5.743 -43.342 1.00 91.31 303 HIS A CA 1
ATOM 2469 C C . HIS A 1 303 ? 23.769 5.278 -43.752 1.00 91.31 303 HIS A C 1
ATOM 2471 O O . HIS A 1 303 ? 24.433 5.976 -44.523 1.00 91.31 303 HIS A O 1
ATOM 2477 N N . ALA A 1 304 ? 24.224 4.115 -43.279 1.00 89.00 304 ALA A N 1
ATOM 2478 C CA . ALA A 1 304 ? 25.503 3.539 -43.681 1.00 89.00 304 ALA A CA 1
ATOM 2479 C C . ALA A 1 304 ? 25.512 3.153 -45.171 1.00 89.00 304 ALA A C 1
ATOM 2481 O O . ALA A 1 304 ? 26.467 3.483 -45.871 1.00 89.00 304 ALA A O 1
ATOM 2482 N N . GLU A 1 305 ? 24.438 2.544 -45.678 1.00 91.94 305 GLU A N 1
ATOM 2483 C CA . GLU A 1 305 ? 24.261 2.214 -47.098 1.00 91.94 305 GLU A CA 1
ATOM 2484 C C . GLU A 1 305 ? 24.222 3.475 -47.970 1.00 91.94 305 GLU A C 1
ATOM 2486 O O . GLU A 1 305 ? 24.921 3.556 -48.979 1.00 91.94 305 GLU A O 1
ATOM 2491 N N . HIS A 1 306 ? 23.469 4.503 -47.569 1.00 90.94 306 HIS A N 1
ATOM 2492 C CA . HIS A 1 306 ? 23.438 5.789 -48.269 1.00 90.94 306 HIS A CA 1
ATOM 2493 C C . HIS A 1 306 ? 24.808 6.466 -48.291 1.00 90.94 306 HIS A C 1
ATOM 2495 O O . HIS A 1 306 ? 25.208 7.003 -49.324 1.00 90.94 306 HIS A O 1
ATOM 2501 N N . THR A 1 307 ? 25.544 6.406 -47.182 1.00 89.81 307 THR A N 1
ATOM 2502 C CA . THR A 1 307 ? 26.900 6.953 -47.088 1.00 89.81 307 THR A CA 1
ATOM 2503 C C . THR A 1 307 ? 27.861 6.182 -47.994 1.00 89.81 307 THR A C 1
ATOM 2505 O O . THR A 1 307 ? 28.601 6.798 -48.757 1.00 89.81 307 THR A O 1
ATOM 2508 N N . ALA A 1 308 ? 27.815 4.847 -47.984 1.00 90.00 308 ALA A N 1
ATOM 2509 C CA . ALA A 1 308 ? 28.629 4.003 -48.857 1.00 90.00 308 ALA A CA 1
ATOM 2510 C C . ALA A 1 308 ? 28.340 4.268 -50.346 1.00 90.00 308 ALA A C 1
ATOM 2512 O O . ALA A 1 308 ? 29.268 4.467 -51.131 1.00 90.00 308 ALA A O 1
ATOM 2513 N N . ASN A 1 309 ? 27.060 4.369 -50.717 1.00 91.38 309 ASN A N 1
ATOM 2514 C CA . ASN A 1 309 ? 26.642 4.720 -52.073 1.00 91.38 309 ASN A CA 1
ATOM 2515 C C . ASN A 1 309 ? 27.141 6.117 -52.468 1.00 91.38 309 ASN A C 1
ATOM 2517 O O . ASN A 1 309 ? 27.698 6.291 -53.551 1.00 91.38 309 ASN A O 1
ATOM 2521 N N . ALA A 1 310 ? 26.998 7.117 -51.592 1.00 88.94 310 ALA A N 1
ATOM 2522 C CA . ALA A 1 310 ? 27.494 8.469 -51.841 1.00 88.94 310 ALA A CA 1
ATOM 2523 C C . ALA A 1 310 ? 29.017 8.496 -52.058 1.00 88.94 310 ALA A C 1
ATOM 2525 O O . ALA A 1 310 ? 29.488 9.147 -52.991 1.00 88.94 310 ALA A O 1
ATOM 2526 N N . PHE A 1 311 ? 29.789 7.744 -51.265 1.00 92.12 311 PHE A N 1
ATOM 2527 C CA . PHE A 1 311 ? 31.233 7.596 -51.472 1.00 92.12 311 PHE A CA 1
ATOM 2528 C C . PHE A 1 311 ? 31.570 6.961 -52.825 1.00 92.12 311 PHE A C 1
ATOM 2530 O O . PHE A 1 311 ? 32.476 7.440 -53.508 1.00 92.12 311 PHE A O 1
ATOM 2537 N N . GLN A 1 312 ? 30.824 5.940 -53.249 1.00 90.50 312 GLN A N 1
ATOM 2538 C CA . GLN A 1 312 ? 31.006 5.324 -54.564 1.00 90.50 312 GLN A CA 1
ATOM 2539 C C . GLN A 1 312 ? 30.744 6.325 -55.702 1.00 90.50 312 GLN A C 1
ATOM 2541 O O . GLN A 1 312 ? 31.531 6.407 -56.649 1.00 90.50 312 GLN A O 1
ATOM 2546 N N . TYR A 1 313 ? 29.687 7.139 -55.594 1.00 89.69 313 TYR A N 1
ATOM 2547 C CA . TYR A 1 313 ? 29.408 8.209 -56.556 1.00 89.69 313 TYR A CA 1
ATOM 2548 C C . TYR A 1 313 ? 30.516 9.267 -56.588 1.00 89.69 313 TYR A C 1
ATOM 2550 O O . TYR A 1 313 ? 30.928 9.680 -57.673 1.00 89.69 313 TYR A O 1
ATOM 2558 N N . LEU A 1 314 ? 31.036 9.678 -55.427 1.00 88.31 314 LEU A N 1
ATOM 2559 C CA . LEU A 1 314 ? 32.149 10.628 -55.347 1.00 88.31 314 LEU A CA 1
ATOM 2560 C C . LEU A 1 314 ? 33.423 10.074 -55.996 1.00 88.31 314 LEU A C 1
ATOM 2562 O O . LEU A 1 314 ? 34.080 10.785 -56.756 1.00 88.31 314 LEU A O 1
ATOM 2566 N N . GLN A 1 315 ? 33.750 8.800 -55.764 1.00 89.00 315 GLN A N 1
ATOM 2567 C CA . GLN A 1 315 ? 34.903 8.1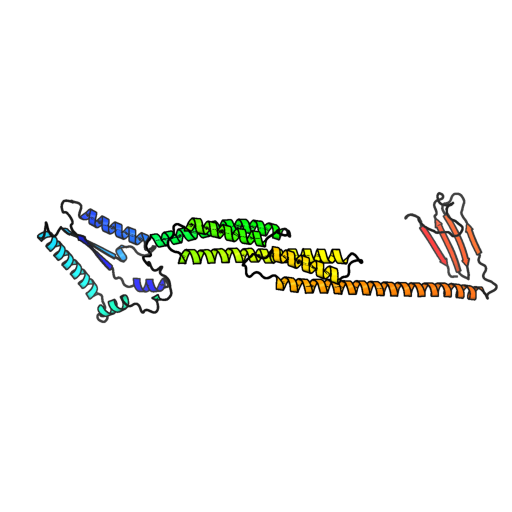51 -56.391 1.00 89.00 315 GLN A CA 1
ATOM 2568 C C . GLN A 1 315 ? 34.753 8.093 -57.919 1.00 89.00 315 GLN A C 1
ATOM 2570 O O . GLN A 1 315 ? 35.702 8.379 -58.652 1.00 89.00 315 GLN A O 1
ATOM 2575 N N . MET A 1 316 ? 33.548 7.789 -58.409 1.00 89.12 316 MET A N 1
ATOM 2576 C CA . MET A 1 316 ? 33.248 7.797 -59.840 1.00 89.12 316 MET A CA 1
ATOM 2577 C C . MET A 1 316 ? 33.397 9.200 -60.447 1.00 89.12 316 MET A C 1
ATOM 2579 O O . MET A 1 316 ? 34.010 9.344 -61.505 1.00 89.12 316 MET A O 1
ATOM 2583 N N . GLN A 1 317 ? 32.903 10.245 -59.774 1.00 86.50 317 GLN A N 1
ATOM 2584 C CA . GLN A 1 317 ? 33.078 11.631 -60.224 1.00 86.50 317 GLN A CA 1
ATOM 2585 C C . GLN A 1 317 ? 34.549 12.054 -60.233 1.00 86.50 317 GLN A C 1
ATOM 2587 O O . GLN A 1 317 ? 34.981 12.737 -61.160 1.00 86.50 317 GLN A O 1
ATOM 2592 N N . GLN A 1 318 ? 35.343 11.622 -59.249 1.00 86.00 318 GLN A N 1
ATOM 2593 C CA . GLN A 1 318 ? 36.781 11.889 -59.228 1.00 86.00 318 GLN A CA 1
ATOM 2594 C C . GLN A 1 318 ? 37.493 11.227 -60.417 1.00 86.00 318 GLN A C 1
ATOM 2596 O O . GLN A 1 318 ? 38.300 11.878 -61.083 1.00 86.00 318 GLN A O 1
ATOM 2601 N N . ALA A 1 319 ? 37.153 9.974 -60.734 1.00 84.50 319 ALA A N 1
ATOM 2602 C CA . ALA A 1 319 ? 37.689 9.277 -61.902 1.00 84.50 319 ALA A CA 1
ATOM 2603 C C . ALA A 1 319 ? 37.262 9.948 -63.222 1.00 84.50 319 ALA A C 1
ATOM 2605 O O . ALA A 1 319 ? 38.083 10.135 -64.120 1.00 84.50 319 ALA A O 1
ATOM 2606 N N . GLN A 1 320 ? 36.002 10.385 -63.330 1.00 81.75 320 GLN A N 1
ATOM 2607 C CA . GLN A 1 320 ? 35.513 11.107 -64.505 1.00 81.75 320 GLN A CA 1
ATOM 2608 C C . GLN A 1 320 ? 36.190 12.475 -64.660 1.00 81.75 320 GLN A C 1
ATOM 2610 O O . GLN A 1 320 ? 36.561 12.842 -65.772 1.00 81.75 320 GLN A O 1
ATOM 2615 N N . MET A 1 321 ? 36.416 13.212 -63.566 1.00 74.94 321 MET A N 1
ATOM 2616 C CA . MET A 1 321 ? 37.180 14.463 -63.599 1.00 74.94 321 MET A CA 1
ATOM 2617 C C . MET A 1 321 ? 38.617 14.240 -64.070 1.00 74.94 321 MET A C 1
ATOM 2619 O O . MET A 1 321 ? 39.106 15.024 -64.879 1.00 74.94 321 MET A O 1
ATOM 2623 N N . GLN A 1 322 ? 39.285 13.171 -63.626 1.00 78.56 322 GLN A N 1
ATOM 2624 C CA . GLN A 1 322 ? 40.628 12.829 -64.108 1.00 78.56 322 GLN A CA 1
ATOM 2625 C C . GLN A 1 322 ? 40.631 12.492 -65.607 1.00 78.56 322 GLN A C 1
ATOM 2627 O O . GLN A 1 322 ? 41.509 12.951 -66.337 1.00 78.56 322 GLN A O 1
ATOM 2632 N N . ALA A 1 323 ? 39.625 11.757 -66.089 1.00 72.88 323 ALA A N 1
ATOM 2633 C CA . ALA A 1 323 ? 39.480 11.446 -67.510 1.00 72.88 323 ALA A CA 1
ATOM 2634 C C . ALA A 1 323 ? 39.172 12.696 -68.361 1.00 72.88 323 ALA A C 1
ATOM 2636 O O . ALA A 1 323 ? 39.755 12.866 -69.431 1.00 72.88 323 ALA A O 1
ATOM 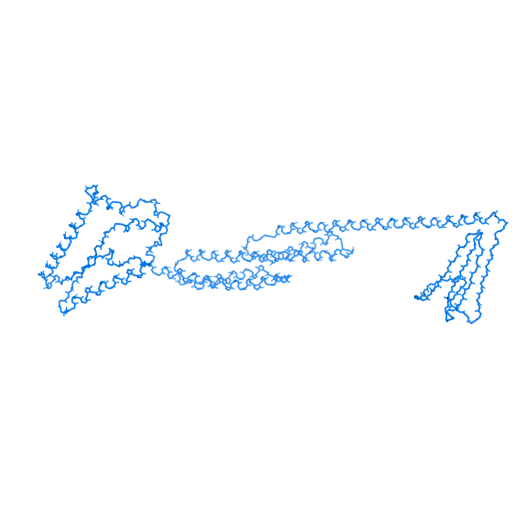2637 N N . ILE A 1 324 ? 38.316 13.606 -67.877 1.00 72.00 324 ILE A N 1
ATOM 2638 C CA . ILE A 1 324 ? 38.029 14.890 -68.540 1.00 72.00 324 ILE A CA 1
ATOM 2639 C C . ILE A 1 324 ? 39.271 15.780 -68.548 1.00 72.00 324 ILE A C 1
ATOM 2641 O O . ILE A 1 324 ? 39.565 16.377 -69.579 1.00 72.00 324 ILE A O 1
ATOM 2645 N N . GLN A 1 325 ? 40.034 15.839 -67.451 1.00 64.31 325 GLN A N 1
ATOM 2646 C CA . GLN A 1 325 ? 41.320 16.536 -67.443 1.00 64.31 325 GLN A CA 1
ATOM 2647 C C . GLN A 1 325 ? 42.252 15.941 -68.506 1.00 64.31 325 GLN A C 1
ATOM 2649 O O . GLN A 1 325 ? 42.790 16.685 -69.316 1.00 64.31 325 GLN A O 1
ATOM 2654 N N . GLN A 1 326 ? 42.387 14.617 -68.603 1.00 65.00 326 GLN A N 1
ATOM 2655 C CA . GLN A 1 326 ? 43.218 14.004 -69.646 1.00 65.00 326 GLN A CA 1
ATOM 2656 C C . GLN A 1 326 ? 42.712 14.270 -71.074 1.00 65.00 326 GLN A C 1
ATOM 2658 O O . GLN A 1 326 ? 43.532 14.454 -71.968 1.00 65.00 326 GLN A O 1
ATOM 2663 N N . GLN A 1 327 ? 41.400 14.358 -71.311 1.00 62.06 327 GLN A N 1
ATOM 2664 C CA . GLN A 1 327 ? 40.857 14.688 -72.636 1.00 62.06 327 GLN A CA 1
ATOM 2665 C C . GLN A 1 327 ? 40.951 16.183 -72.977 1.00 62.06 327 GLN A C 1
ATOM 2667 O O . GLN A 1 327 ? 41.223 16.519 -74.127 1.00 62.06 327 GLN A O 1
ATOM 2672 N N . GLN A 1 328 ? 40.802 17.085 -72.002 1.00 54.38 328 GLN A N 1
ATOM 2673 C CA . GLN A 1 328 ? 41.029 18.521 -72.205 1.00 54.38 328 GLN A CA 1
ATOM 2674 C C . GLN A 1 328 ? 42.522 18.865 -72.354 1.00 54.38 328 GLN A C 1
ATOM 2676 O O . GLN A 1 328 ? 42.849 19.792 -73.092 1.00 54.38 328 GLN A O 1
ATOM 2681 N N . PHE A 1 329 ? 43.432 18.098 -71.737 1.00 51.91 329 PHE A N 1
ATOM 2682 C CA . PHE A 1 329 ? 44.889 18.250 -71.911 1.00 51.91 329 PHE A CA 1
ATOM 2683 C C . PHE A 1 329 ? 45.484 17.413 -73.046 1.00 51.91 329 PHE A C 1
ATOM 2685 O O . PHE A 1 329 ? 46.611 17.672 -73.457 1.00 51.91 329 PHE A O 1
ATOM 2692 N N . GLY A 1 330 ? 44.738 16.457 -73.600 1.00 46.62 330 GLY A N 1
ATOM 2693 C CA . GLY A 1 330 ? 45.193 15.577 -74.679 1.00 46.62 330 GLY A CA 1
ATOM 2694 C C . GLY A 1 330 ? 45.100 16.162 -76.092 1.00 46.62 330 GLY A C 1
ATOM 2695 O O . GLY A 1 330 ? 45.437 15.461 -77.042 1.00 46.62 330 GLY A O 1
ATOM 2696 N N . GLY A 1 331 ? 44.640 17.410 -76.263 1.00 47.28 331 GLY A N 1
ATOM 2697 C CA . GLY A 1 331 ? 44.314 17.946 -77.593 1.00 47.28 331 GLY A CA 1
ATOM 2698 C C . GLY A 1 331 ? 44.603 19.424 -77.862 1.00 47.28 331 GLY A C 1
ATOM 2699 O O . GLY A 1 331 ? 44.249 19.893 -78.939 1.00 47.28 331 GLY A O 1
ATOM 2700 N N . SER A 1 332 ? 45.238 20.170 -76.950 1.00 44.09 332 SER A N 1
ATOM 2701 C CA . SER A 1 332 ? 45.579 21.581 -77.200 1.00 44.09 332 SER A CA 1
ATOM 2702 C C . SER A 1 332 ? 47.093 21.810 -77.120 1.00 44.09 332 SER A C 1
ATOM 2704 O O . SER A 1 332 ? 47.657 21.791 -76.021 1.00 44.09 332 SER A O 1
ATOM 2706 N N . PRO A 1 333 ? 47.790 22.016 -78.254 1.00 45.56 333 PRO A N 1
ATOM 2707 C CA . PRO A 1 333 ? 49.195 22.382 -78.240 1.00 45.56 333 PRO A CA 1
ATOM 2708 C C . PRO A 1 333 ? 49.289 23.857 -77.828 1.00 45.56 333 PRO A C 1
ATOM 2710 O O . PRO A 1 333 ? 49.165 24.744 -78.667 1.00 45.56 333 PRO A O 1
ATOM 2713 N N . GLY A 1 334 ? 49.464 24.140 -76.532 1.00 51.94 334 GLY A N 1
ATOM 2714 C CA . GLY A 1 334 ? 49.694 25.527 -76.106 1.00 51.94 334 GLY A CA 1
ATOM 2715 C C . GLY A 1 334 ? 49.445 25.922 -74.653 1.00 51.94 334 GLY A C 1
ATOM 2716 O O . GLY A 1 334 ? 49.525 27.112 -74.363 1.00 51.94 334 GLY A O 1
ATOM 2717 N N . SER A 1 335 ? 49.160 25.019 -73.712 1.00 52.09 335 SER A N 1
ATOM 2718 C CA . SER A 1 335 ? 49.040 25.418 -72.300 1.00 52.09 335 SER A CA 1
ATOM 2719 C C . SER A 1 335 ? 50.411 25.441 -71.619 1.00 52.09 335 SER A C 1
ATOM 2721 O O . SER A 1 335 ? 50.883 24.427 -71.107 1.00 52.09 335 SER A O 1
ATOM 2723 N N . TRP A 1 336 ? 51.052 26.610 -71.637 1.00 49.34 336 TRP A N 1
ATOM 2724 C CA . TRP A 1 336 ? 52.270 26.883 -70.878 1.00 49.34 336 TRP A CA 1
ATOM 2725 C C . TRP A 1 336 ? 51.906 26.970 -69.398 1.00 49.34 336 TRP A C 1
ATOM 2727 O O . TRP A 1 336 ? 51.168 27.866 -68.992 1.00 49.34 336 TRP A O 1
ATOM 2737 N N . ASN A 1 337 ? 52.412 26.034 -68.601 1.00 50.91 337 ASN A N 1
ATOM 2738 C CA . ASN A 1 337 ? 52.311 26.108 -67.150 1.00 50.91 337 ASN A CA 1
ATOM 2739 C C . ASN A 1 337 ? 53.581 26.792 -66.642 1.00 50.91 337 ASN A C 1
ATOM 2741 O O . ASN A 1 337 ? 54.662 26.208 -66.711 1.00 50.91 337 ASN A O 1
ATOM 2745 N N . ILE A 1 338 ? 53.460 28.038 -66.187 1.00 54.06 338 ILE A N 1
ATOM 2746 C CA . ILE A 1 338 ? 54.590 28.819 -65.671 1.00 54.06 338 ILE A CA 1
ATOM 2747 C C . ILE A 1 338 ? 54.349 29.048 -64.186 1.00 54.06 338 ILE A C 1
ATOM 2749 O O . ILE A 1 338 ? 53.400 29.727 -63.797 1.00 54.06 338 ILE A O 1
ATOM 2753 N N . GLY A 1 339 ? 55.207 28.446 -63.365 1.00 59.94 339 GLY A N 1
ATOM 2754 C CA . GLY A 1 339 ? 55.256 28.661 -61.927 1.00 59.94 339 GLY A CA 1
ATOM 2755 C C . GLY A 1 339 ? 56.499 29.463 -61.566 1.00 59.94 339 GLY A C 1
ATOM 2756 O O . GLY A 1 339 ? 57.606 29.060 -61.915 1.00 59.94 339 GLY A O 1
ATOM 2757 N N . CYS A 1 340 ? 56.330 30.578 -60.865 1.00 57.00 340 CYS A N 1
ATOM 2758 C CA . CYS A 1 340 ? 57.422 31.325 -60.255 1.00 57.00 340 CYS A CA 1
ATOM 2759 C C . CYS A 1 340 ? 57.163 31.406 -58.753 1.00 57.00 340 CYS A C 1
ATOM 2761 O O . CYS A 1 340 ? 56.098 31.850 -58.333 1.00 57.00 340 CYS A O 1
ATOM 2763 N N . ALA A 1 341 ? 58.124 30.969 -57.946 1.00 67.94 341 ALA A N 1
ATOM 2764 C CA . ALA A 1 341 ? 58.102 31.181 -56.508 1.00 67.94 341 ALA A CA 1
ATOM 2765 C C . ALA A 1 341 ? 59.332 32.001 -56.128 1.00 67.94 341 ALA A C 1
ATOM 2767 O O . ALA A 1 341 ? 60.454 31.639 -56.485 1.00 67.94 341 ALA A O 1
ATOM 2768 N N . TYR A 1 342 ? 59.116 33.111 -55.430 1.00 61.62 342 TYR A N 1
ATOM 2769 C CA . TYR A 1 342 ? 60.181 33.986 -54.967 1.00 61.62 342 TYR A CA 1
ATOM 2770 C C . TYR A 1 342 ? 60.045 34.208 -53.466 1.00 61.62 342 TYR A C 1
ATOM 2772 O O . TYR A 1 342 ? 59.013 34.674 -52.975 1.00 61.62 342 TYR A O 1
ATOM 2780 N N . ARG A 1 343 ? 61.117 33.875 -52.746 1.00 68.19 343 ARG A N 1
ATOM 2781 C CA . ARG A 1 343 ? 61.270 34.152 -51.322 1.00 68.19 343 ARG A CA 1
ATOM 2782 C C . ARG A 1 343 ? 62.410 35.152 -51.154 1.00 68.19 343 ARG A C 1
ATOM 2784 O O . ARG A 1 343 ? 63.560 34.787 -51.406 1.00 68.19 343 ARG A O 1
ATOM 2791 N N . PRO A 1 344 ? 62.119 36.397 -50.757 1.00 70.19 344 PRO A N 1
ATOM 2792 C CA . PRO A 1 344 ? 63.159 37.328 -50.358 1.00 70.19 344 PRO A CA 1
ATOM 2793 C C . PRO A 1 344 ? 63.966 36.739 -49.182 1.00 70.19 344 PRO A C 1
ATOM 2795 O O . PRO A 1 344 ? 63.351 36.247 -48.232 1.00 70.19 344 PR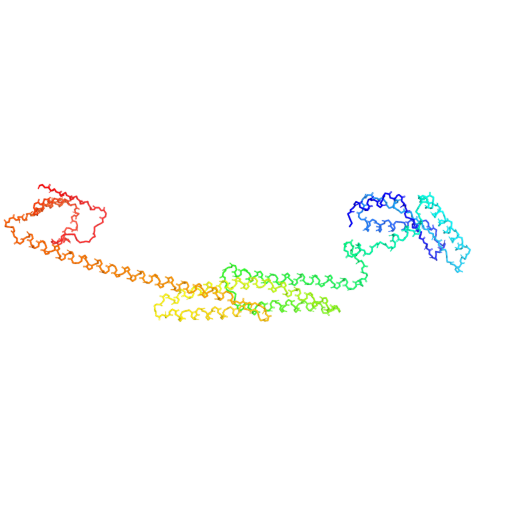O A O 1
ATOM 2798 N N . PRO A 1 345 ? 65.311 36.757 -49.226 1.00 54.19 345 PRO A N 1
ATOM 2799 C CA . PRO A 1 345 ? 66.132 36.352 -48.086 1.00 54.19 345 PRO A CA 1
ATOM 2800 C C . PRO A 1 345 ? 65.835 37.245 -46.868 1.00 54.19 345 PRO A C 1
ATOM 2802 O O . PRO A 1 345 ? 65.521 38.423 -47.030 1.00 54.19 345 PRO A O 1
ATOM 2805 N N . ASP A 1 346 ? 65.889 36.663 -45.667 1.00 59.12 346 ASP A N 1
ATOM 2806 C CA . ASP A 1 346 ? 65.552 37.288 -44.373 1.00 59.12 346 ASP A CA 1
ATOM 2807 C C . ASP A 1 346 ? 64.085 37.753 -44.218 1.00 59.12 346 ASP A C 1
ATOM 2809 O O . ASP A 1 346 ? 63.775 38.641 -43.419 1.00 59.12 346 ASP A O 1
ATOM 2813 N N . SER A 1 347 ? 63.150 37.151 -44.969 1.00 60.09 347 SER A N 1
ATOM 2814 C CA . SER A 1 347 ? 61.712 37.412 -44.842 1.00 60.09 347 SER A CA 1
ATOM 2815 C C . SER A 1 347 ? 60.871 36.134 -44.736 1.00 60.09 347 SER A C 1
ATOM 2817 O O . SER A 1 347 ? 61.031 35.183 -45.504 1.00 60.09 347 SER A O 1
ATOM 2819 N N . ASN A 1 348 ? 59.873 36.170 -43.846 1.00 64.25 348 ASN A N 1
ATOM 2820 C CA . ASN A 1 348 ? 58.865 35.118 -43.651 1.00 64.25 348 ASN A CA 1
ATOM 2821 C C . ASN A 1 348 ? 57.796 35.082 -44.767 1.00 64.25 348 ASN A C 1
ATOM 2823 O O . ASN A 1 348 ? 56.757 34.445 -44.607 1.00 64.25 348 ASN A O 1
ATOM 2827 N N . LEU A 1 349 ? 57.992 35.810 -45.871 1.00 63.69 349 LEU A N 1
ATOM 2828 C CA . LEU A 1 349 ? 57.035 35.927 -46.970 1.00 63.69 349 LEU A CA 1
ATOM 2829 C C . LEU A 1 349 ? 57.422 35.003 -48.126 1.00 63.69 349 LEU A C 1
ATOM 2831 O O . LEU A 1 349 ? 58.496 35.129 -48.711 1.00 63.69 349 LEU A O 1
ATOM 2835 N N . ASN A 1 350 ? 56.510 34.108 -48.492 1.00 69.31 350 ASN A N 1
ATOM 2836 C CA . ASN A 1 350 ? 56.610 33.270 -49.676 1.00 69.31 350 ASN A CA 1
ATOM 2837 C C . ASN A 1 350 ? 55.549 33.698 -50.694 1.00 69.31 350 ASN A C 1
ATOM 2839 O O . ASN A 1 350 ? 54.348 33.649 -50.408 1.00 69.31 350 ASN A O 1
ATOM 2843 N N . ILE A 1 351 ? 56.004 34.123 -51.871 1.00 73.00 351 ILE A N 1
ATOM 2844 C CA . ILE A 1 351 ? 55.149 34.532 -52.981 1.00 73.00 351 ILE A CA 1
ATOM 2845 C C . ILE A 1 351 ? 55.267 33.466 -54.063 1.00 73.00 351 ILE A C 1
ATOM 2847 O O . ILE A 1 351 ? 56.331 33.308 -54.663 1.00 73.00 351 ILE A O 1
ATOM 2851 N N . SER A 1 352 ? 54.177 32.757 -54.333 1.00 74.06 352 SER A N 1
ATOM 2852 C CA . SER A 1 352 ? 54.070 31.834 -55.458 1.00 74.06 352 SER A CA 1
ATOM 2853 C C . SER A 1 352 ? 53.049 32.349 -56.467 1.00 74.06 352 SER A C 1
ATOM 2855 O O . SER A 1 352 ? 51.953 32.789 -56.132 1.00 74.06 352 SER A O 1
ATOM 2857 N N . MET A 1 353 ? 53.428 32.316 -57.736 1.00 67.88 353 MET A N 1
ATOM 2858 C CA . MET A 1 353 ? 52.589 32.667 -58.869 1.00 67.88 353 MET A CA 1
ATOM 2859 C C . MET A 1 353 ? 52.544 31.469 -59.804 1.00 67.88 353 MET A C 1
ATOM 2861 O O . MET A 1 353 ? 53.582 30.995 -60.261 1.00 67.88 353 MET A O 1
ATOM 2865 N N . GLY A 1 354 ? 51.344 30.973 -60.079 1.00 72.81 354 GLY A N 1
ATOM 2866 C CA . GLY A 1 354 ? 51.101 29.898 -61.029 1.00 72.81 354 GLY A CA 1
ATOM 2867 C C . GLY A 1 354 ? 50.168 30.377 -62.128 1.00 72.81 354 GLY A C 1
ATOM 2868 O O . GLY A 1 354 ? 49.041 30.780 -61.847 1.00 72.81 354 GLY A O 1
ATOM 2869 N N . TYR A 1 355 ? 50.624 30.316 -63.375 1.00 58.53 355 TYR A N 1
ATOM 2870 C CA . TYR A 1 355 ? 49.756 30.419 -64.539 1.00 58.53 355 TYR A CA 1
ATOM 2871 C C . TYR A 1 355 ? 49.467 29.016 -65.057 1.00 58.53 355 TYR A C 1
ATOM 2873 O O . TYR A 1 355 ? 50.377 28.326 -65.521 1.00 58.53 355 TYR A O 1
ATOM 2881 N N . GLN A 1 356 ? 48.212 28.589 -64.951 1.00 62.97 356 GLN A N 1
ATOM 2882 C CA . GLN A 1 356 ? 47.758 27.292 -65.433 1.00 62.97 356 GLN A CA 1
ATOM 2883 C C . GLN A 1 356 ? 46.451 27.487 -66.196 1.00 62.97 356 GLN A C 1
ATOM 2885 O O . GLN A 1 356 ? 45.449 27.929 -65.639 1.00 62.97 356 GLN A O 1
ATOM 2890 N N . GLN A 1 357 ? 46.468 27.135 -67.484 1.00 59.56 357 GLN A N 1
ATOM 2891 C CA . GLN A 1 357 ? 45.261 27.014 -68.314 1.00 59.56 357 GLN A CA 1
ATOM 2892 C C . GLN A 1 357 ? 44.389 28.280 -68.339 1.00 59.56 357 GLN A C 1
ATOM 2894 O O . GLN A 1 357 ? 43.183 28.225 -68.104 1.00 59.56 357 GLN A O 1
ATOM 2899 N N . GLY A 1 358 ? 45.001 29.438 -68.591 1.00 58.59 358 GLY A N 1
ATOM 2900 C CA . GLY A 1 358 ? 44.270 30.707 -68.654 1.00 58.59 358 GLY A CA 1
ATOM 2901 C C . GLY A 1 358 ? 43.976 31.338 -67.294 1.00 58.59 358 GLY A C 1
ATOM 2902 O O . GLY A 1 358 ? 43.461 32.447 -67.253 1.00 58.59 358 GLY A O 1
ATOM 2903 N N . ARG A 1 359 ? 44.319 30.679 -66.180 1.00 60.34 359 ARG A N 1
ATOM 2904 C CA . ARG A 1 359 ? 44.109 31.216 -64.831 1.00 60.34 359 ARG A CA 1
ATOM 2905 C C . ARG A 1 359 ? 45.432 31.603 -64.198 1.00 60.34 359 ARG A C 1
ATOM 2907 O O . ARG A 1 359 ? 46.373 30.807 -64.184 1.00 60.34 359 ARG A O 1
ATOM 2914 N N . THR A 1 360 ? 45.482 32.820 -63.662 1.00 63.41 360 THR A N 1
ATOM 2915 C CA . THR A 1 360 ? 46.629 33.320 -62.904 1.00 63.41 360 THR A CA 1
ATOM 2916 C C . THR A 1 360 ? 46.303 33.260 -61.420 1.00 63.41 360 THR A C 1
ATOM 2918 O O . THR A 1 360 ? 45.460 34.011 -60.927 1.00 63.41 360 THR A O 1
ATOM 2921 N N . ASN A 1 361 ? 46.999 32.384 -60.703 1.00 64.44 361 ASN A N 1
ATOM 2922 C CA . ASN A 1 361 ? 46.887 32.273 -59.258 1.00 64.44 361 ASN A CA 1
ATOM 2923 C C . ASN A 1 361 ? 48.128 32.897 -58.631 1.00 64.44 361 ASN A C 1
ATOM 2925 O O . ASN A 1 361 ? 49.244 32.441 -58.880 1.00 64.44 361 ASN A O 1
ATOM 2929 N N . ILE A 1 362 ? 47.935 33.933 -57.817 1.00 69.25 362 ILE A N 1
ATOM 2930 C CA . ILE A 1 362 ? 48.998 34.512 -56.995 1.00 69.25 362 ILE A CA 1
ATOM 2931 C C . ILE A 1 362 ? 48.660 34.191 -55.543 1.00 69.25 362 ILE A C 1
ATOM 2933 O O . ILE A 1 362 ? 47.605 34.574 -55.030 1.00 69.25 362 ILE A O 1
ATOM 2937 N N . GLN A 1 363 ? 49.556 33.469 -54.884 1.00 67.81 363 GLN A N 1
ATOM 2938 C CA . GLN A 1 363 ? 49.443 33.100 -53.487 1.00 67.81 363 GLN A CA 1
ATOM 2939 C C . GLN A 1 363 ? 50.584 33.747 -52.711 1.00 67.81 363 GLN A C 1
ATOM 2941 O O . GLN A 1 363 ? 51.762 33.537 -52.991 1.00 67.81 363 GLN A O 1
ATOM 2946 N N . ILE A 1 364 ? 50.213 34.540 -51.711 1.00 68.56 364 ILE A N 1
ATOM 2947 C CA . ILE A 1 364 ? 51.154 35.126 -50.765 1.00 68.56 364 ILE A CA 1
ATOM 2948 C C . ILE A 1 364 ? 50.889 34.445 -49.429 1.00 68.56 364 ILE A C 1
ATOM 2950 O O . ILE A 1 364 ? 49.789 34.524 -48.877 1.00 68.56 364 ILE A O 1
ATOM 2954 N N . SER A 1 365 ? 51.892 33.728 -48.936 1.00 64.38 365 SER A N 1
ATOM 2955 C CA . SER A 1 365 ? 51.827 33.019 -47.662 1.00 64.38 365 SER A CA 1
ATOM 2956 C C . SER A 1 365 ? 52.929 33.515 -46.745 1.00 64.38 365 SER A C 1
ATOM 2958 O O . SER A 1 365 ? 54.078 33.655 -47.160 1.00 64.38 365 SER A O 1
ATOM 2960 N N . MET A 1 366 ? 52.570 33.802 -45.498 1.00 59.84 366 MET A N 1
ATOM 2961 C CA . MET A 1 366 ? 53.545 34.090 -44.459 1.00 59.84 366 MET A CA 1
ATOM 2962 C C . MET A 1 366 ? 53.830 32.795 -43.697 1.00 59.84 366 MET A C 1
ATOM 2964 O O . MET A 1 366 ? 52.923 32.222 -43.096 1.00 59.84 366 MET A O 1
ATOM 2968 N N . ILE A 1 367 ? 55.069 32.311 -43.769 1.00 61.72 367 ILE A N 1
ATOM 2969 C CA . ILE A 1 367 ? 55.520 31.076 -43.121 1.00 61.72 367 ILE A CA 1
ATOM 2970 C C . ILE A 1 367 ? 56.738 31.431 -42.258 1.00 61.72 367 ILE A C 1
ATOM 2972 O O . ILE A 1 367 ? 57.728 31.907 -42.814 1.00 61.72 367 ILE A O 1
ATOM 2976 N N . PRO A 1 368 ? 56.697 31.212 -40.931 1.00 57.78 368 PRO A N 1
ATOM 2977 C CA . PRO A 1 368 ? 57.842 31.449 -40.057 1.00 57.78 368 PRO A CA 1
ATOM 2978 C C . PRO A 1 368 ? 59.049 30.587 -40.458 1.00 57.78 368 PRO A C 1
ATOM 2980 O O . PRO A 1 368 ? 58.900 29.390 -40.722 1.00 57.78 368 PRO A O 1
ATOM 2983 N N . ASP A 1 369 ? 60.241 31.185 -40.480 1.00 55.53 369 ASP A N 1
ATOM 2984 C CA . ASP A 1 369 ? 61.490 30.566 -40.951 1.00 55.53 369 ASP A CA 1
ATOM 2985 C C . ASP A 1 369 ? 61.847 29.224 -40.272 1.00 55.53 369 ASP A C 1
ATOM 2987 O O . ASP A 1 369 ? 62.485 28.375 -40.895 1.00 55.53 369 ASP A O 1
ATOM 2991 N N . GLU A 1 370 ? 61.368 28.955 -39.052 1.00 54.12 370 GLU A N 1
ATOM 2992 C CA . GLU A 1 370 ? 61.679 27.722 -38.307 1.00 54.12 370 GLU A CA 1
ATOM 2993 C C . GLU A 1 370 ? 61.026 26.434 -38.859 1.00 54.12 370 GLU A C 1
ATOM 2995 O O . GLU A 1 370 ? 61.443 25.340 -38.483 1.00 54.12 370 GLU A O 1
ATOM 3000 N N . GLN A 1 371 ? 60.045 26.510 -39.773 1.00 51.06 371 GLN A N 1
ATOM 3001 C CA . GLN A 1 371 ? 59.396 25.323 -40.378 1.00 51.06 371 GLN A CA 1
ATOM 3002 C C . GLN A 1 371 ? 59.654 25.156 -41.887 1.00 51.06 371 GLN A C 1
ATOM 3004 O O . GLN A 1 371 ? 59.078 24.278 -42.533 1.00 51.06 371 GLN A O 1
ATOM 3009 N N . ALA A 1 372 ? 60.556 25.955 -42.466 1.00 49.88 372 ALA A N 1
ATOM 3010 C CA . ALA A 1 372 ? 60.793 25.990 -43.912 1.00 49.88 372 ALA A CA 1
ATOM 3011 C C . ALA A 1 372 ? 61.345 24.676 -44.509 1.00 49.88 372 ALA A C 1
ATOM 3013 O O . ALA A 1 372 ? 61.119 24.408 -45.686 1.00 49.88 372 ALA A O 1
ATOM 3014 N N . ASN A 1 373 ? 62.024 23.843 -43.711 1.00 49.38 373 ASN A N 1
ATOM 3015 C CA . ASN A 1 373 ? 62.616 22.576 -44.167 1.00 49.38 373 ASN A CA 1
ATOM 3016 C C . ASN A 1 373 ? 61.648 21.377 -44.163 1.00 49.38 373 ASN A C 1
ATOM 3018 O O . ASN A 1 373 ? 62.024 20.305 -44.632 1.00 49.38 373 ASN A O 1
ATOM 3022 N N . LEU A 1 374 ? 60.422 21.523 -43.639 1.00 50.38 374 LEU A N 1
ATOM 3023 C CA . LEU A 1 374 ? 59.446 20.423 -43.539 1.00 50.38 374 LEU A CA 1
ATOM 3024 C C . LEU A 1 374 ? 58.399 20.415 -44.668 1.00 50.38 374 LEU A C 1
ATOM 3026 O O . LEU A 1 374 ? 57.449 19.635 -44.637 1.00 50.38 374 LEU A O 1
ATOM 3030 N N . LEU A 1 375 ? 58.560 21.283 -45.666 1.00 51.19 375 LEU A N 1
ATOM 3031 C CA . LEU A 1 375 ? 57.672 21.384 -46.819 1.00 51.19 375 LEU A CA 1
ATOM 3032 C C . LEU A 1 375 ? 58.316 20.654 -48.000 1.00 51.19 375 LEU A C 1
ATOM 3034 O O . LEU A 1 375 ? 59.148 21.201 -48.719 1.00 51.19 375 LEU A O 1
ATOM 3038 N N . GLY A 1 376 ? 57.940 19.388 -48.185 1.00 53.69 376 GLY A N 1
ATOM 3039 C CA . GLY A 1 376 ? 58.236 18.664 -49.420 1.00 53.69 376 GLY A CA 1
ATOM 3040 C C . GLY A 1 376 ? 57.584 19.329 -50.648 1.00 53.69 376 GLY A C 1
ATOM 3041 O O . GLY A 1 376 ? 56.741 20.216 -50.503 1.00 53.69 376 GLY A O 1
ATOM 3042 N N . PRO A 1 377 ? 57.921 18.883 -51.873 1.00 47.06 377 PRO A N 1
ATOM 3043 C CA . PRO A 1 377 ? 57.476 19.497 -53.135 1.00 47.06 377 PRO A CA 1
ATOM 3044 C C . PRO A 1 377 ? 55.951 19.533 -53.356 1.00 47.06 377 PRO A C 1
ATOM 3046 O O . PRO A 1 377 ? 55.485 20.223 -54.257 1.00 47.06 377 PRO A O 1
ATOM 3049 N N . ASN A 1 378 ? 55.168 18.849 -52.520 1.00 47.19 378 ASN A N 1
ATOM 3050 C CA . ASN A 1 378 ? 53.720 19.009 -52.427 1.00 47.19 378 ASN A CA 1
ATOM 3051 C C . ASN A 1 378 ? 53.396 19.755 -51.126 1.00 47.19 378 ASN A C 1
ATOM 3053 O O . ASN A 1 378 ? 53.166 19.143 -50.085 1.00 47.19 378 ASN A O 1
ATOM 3057 N N . GLY A 1 379 ? 53.458 21.085 -51.179 1.00 45.78 379 GLY A N 1
ATOM 3058 C CA . GLY A 1 379 ? 53.178 21.954 -50.040 1.00 45.78 379 GLY A CA 1
ATOM 3059 C C . GLY A 1 379 ? 51.762 21.768 -49.484 1.00 45.78 379 GLY A C 1
ATOM 3060 O O . GLY A 1 379 ? 50.806 21.599 -50.236 1.00 45.78 379 GLY A O 1
ATOM 3061 N N . PHE A 1 380 ? 51.670 21.882 -48.156 1.00 53.00 380 PHE A N 1
ATOM 3062 C CA . PHE A 1 380 ? 50.487 21.761 -47.294 1.00 53.00 380 PHE A CA 1
ATOM 3063 C C . PHE A 1 380 ? 50.012 20.336 -46.990 1.00 53.00 380 PHE A C 1
ATOM 3065 O O . PHE A 1 380 ? 48.956 19.898 -47.438 1.00 53.00 380 PHE A O 1
ATOM 3072 N N . THR A 1 381 ? 50.704 19.667 -46.067 1.00 42.53 381 THR A N 1
ATOM 3073 C CA . THR A 1 381 ? 50.050 18.672 -45.209 1.00 42.53 381 THR A CA 1
ATOM 3074 C C . THR A 1 381 ? 50.307 18.982 -43.741 1.00 42.53 381 THR A C 1
ATOM 3076 O O . THR A 1 381 ? 51.451 19.036 -43.300 1.00 42.53 381 THR A O 1
ATOM 3079 N N . SER A 1 382 ? 49.195 19.134 -43.018 1.00 40.78 382 SER A N 1
ATOM 3080 C CA . SER A 1 382 ? 49.017 18.964 -41.572 1.00 40.78 382 SER A CA 1
ATOM 3081 C C . SER A 1 382 ? 49.783 19.890 -40.621 1.00 40.78 382 SER A C 1
ATOM 3083 O O . SER A 1 382 ? 50.949 19.673 -40.321 1.00 40.78 382 SER A O 1
ATOM 3085 N N . GLY A 1 383 ? 49.031 20.806 -40.004 1.00 47.62 383 GLY A N 1
ATOM 3086 C CA . GLY A 1 383 ? 49.327 21.295 -38.657 1.00 47.62 383 GLY A CA 1
ATOM 3087 C C . GLY A 1 383 ? 50.065 22.623 -38.607 1.00 47.62 383 GLY A C 1
ATOM 3088 O O . GLY A 1 383 ? 51.252 22.667 -38.319 1.00 47.62 383 GLY A O 1
ATOM 3089 N N . VAL A 1 384 ? 49.338 23.721 -38.799 1.00 45.28 384 VAL A N 1
ATOM 3090 C CA . VAL A 1 384 ? 49.834 25.057 -38.457 1.00 45.28 384 VAL A CA 1
ATOM 3091 C C . VAL A 1 384 ? 48.784 25.790 -37.630 1.00 45.28 384 VAL A C 1
ATOM 3093 O O . VAL A 1 384 ? 47.611 25.834 -37.996 1.00 45.28 384 VAL A O 1
ATOM 3096 N N . GLY A 1 385 ? 49.217 26.275 -36.463 1.00 45.22 385 GLY A N 1
ATOM 3097 C CA . GLY A 1 385 ? 48.396 26.960 -35.468 1.00 45.22 385 GLY A CA 1
ATOM 3098 C C . GLY A 1 385 ? 47.835 28.307 -35.950 1.00 45.22 385 GLY A C 1
ATOM 3099 O O . GLY A 1 385 ? 48.099 28.732 -37.074 1.00 45.22 385 GLY A O 1
ATOM 3100 N N . PRO A 1 386 ? 47.067 29.006 -35.097 1.00 43.53 386 PRO A N 1
ATOM 3101 C CA . PRO A 1 386 ? 46.142 30.084 -35.478 1.00 43.53 386 PRO A CA 1
ATOM 3102 C C . PRO A 1 386 ? 46.773 31.384 -36.028 1.00 43.53 386 PRO A C 1
ATOM 3104 O O . PRO A 1 386 ? 46.065 32.372 -36.186 1.00 43.53 386 PRO A O 1
ATOM 3107 N N . ALA A 1 387 ? 48.074 31.411 -36.330 1.00 42.19 387 ALA A N 1
ATOM 3108 C CA . ALA A 1 387 ? 48.814 32.606 -36.751 1.00 42.19 387 ALA A CA 1
ATOM 3109 C C . ALA A 1 387 ? 49.299 32.580 -38.217 1.00 42.19 387 ALA A C 1
ATOM 3111 O O . ALA A 1 387 ? 50.111 33.419 -38.600 1.00 42.19 387 ALA A O 1
ATOM 3112 N N . ASN A 1 388 ? 48.808 31.658 -39.051 1.00 48.91 388 ASN A N 1
ATOM 3113 C CA . ASN A 1 388 ? 49.170 31.611 -40.469 1.00 48.91 388 ASN A CA 1
ATOM 3114 C C . ASN A 1 388 ? 48.116 32.307 -41.331 1.00 48.91 388 ASN A C 1
ATOM 3116 O O . ASN A 1 388 ? 47.009 31.804 -41.521 1.00 48.91 388 ASN A O 1
ATOM 3120 N N . LEU A 1 389 ? 48.484 33.467 -41.871 1.00 46.31 389 LEU A N 1
ATOM 3121 C CA . LEU A 1 389 ? 47.641 34.258 -42.758 1.00 46.31 389 LEU A CA 1
ATOM 3122 C C . LEU A 1 389 ? 48.044 33.969 -44.211 1.00 46.31 389 LEU A C 1
ATOM 3124 O O . LEU A 1 389 ? 49.150 34.294 -44.645 1.00 46.31 389 LEU A O 1
ATOM 3128 N N . GLY A 1 390 ? 47.154 33.305 -44.949 1.00 46.59 390 GLY A N 1
ATOM 3129 C CA . GLY A 1 390 ? 47.295 33.069 -46.383 1.00 46.59 390 GLY A CA 1
ATOM 3130 C C . GLY A 1 390 ? 46.292 33.920 -47.148 1.00 46.59 390 GLY A C 1
ATOM 3131 O O . GLY A 1 390 ? 45.090 33.792 -46.927 1.00 46.59 390 GLY A O 1
ATOM 3132 N N . VAL A 1 391 ? 46.773 34.773 -48.053 1.00 45.41 391 VAL A N 1
ATOM 3133 C CA . VAL A 1 391 ? 45.915 35.511 -48.988 1.00 45.41 391 VAL A CA 1
ATOM 3134 C C . VAL A 1 391 ? 46.144 34.931 -50.380 1.00 45.41 391 VAL A C 1
ATOM 3136 O O . VAL A 1 391 ? 47.236 35.034 -50.940 1.00 45.41 391 VAL A O 1
ATOM 3139 N N . SER A 1 392 ? 45.114 34.289 -50.929 1.00 44.12 392 SER A N 1
ATOM 3140 C CA . SER A 1 392 ? 45.098 33.792 -52.307 1.00 44.12 392 SER A CA 1
ATOM 3141 C C . SER A 1 392 ? 44.189 34.669 -53.155 1.00 44.12 392 SER A C 1
ATOM 3143 O O . SER A 1 392 ? 42.992 34.769 -52.876 1.00 44.12 392 SER A O 1
ATOM 3145 N N . LEU A 1 393 ? 44.740 35.276 -54.201 1.00 43.78 393 LEU A N 1
ATOM 3146 C CA . LEU A 1 393 ? 43.980 36.055 -55.167 1.00 43.78 393 LEU A CA 1
ATOM 3147 C C . LEU A 1 393 ? 43.970 35.286 -56.487 1.00 43.78 393 LEU A C 1
ATOM 3149 O O . LEU A 1 393 ? 44.998 35.140 -57.148 1.00 43.78 393 LEU A O 1
ATOM 3153 N N . ASN A 1 394 ? 42.794 34.776 -56.849 1.00 44.28 394 ASN A N 1
ATOM 3154 C CA . ASN A 1 394 ? 42.566 34.168 -58.153 1.00 44.28 394 ASN A CA 1
ATOM 3155 C C . ASN A 1 394 ? 42.061 35.259 -59.091 1.00 44.28 394 ASN A C 1
ATOM 3157 O O . ASN A 1 394 ? 40.905 35.677 -59.006 1.00 44.28 394 ASN A O 1
ATOM 3161 N N . LEU A 1 395 ? 42.945 35.738 -59.960 1.00 42.03 395 LEU A N 1
ATOM 3162 C CA . LEU A 1 395 ? 42.592 36.691 -61.000 1.00 42.03 395 LEU A CA 1
ATOM 3163 C C . LEU A 1 395 ? 42.256 35.885 -62.256 1.00 42.03 395 LEU A C 1
ATOM 3165 O O . LEU A 1 395 ? 43.132 35.307 -62.900 1.00 42.03 395 LEU A O 1
ATOM 3169 N N . ASN A 1 396 ? 40.964 35.818 -62.574 1.00 39.81 396 ASN A N 1
ATOM 3170 C CA . ASN A 1 396 ? 40.509 35.393 -63.892 1.00 39.81 396 ASN A CA 1
ATOM 3171 C C . ASN A 1 396 ? 40.635 36.614 -64.802 1.00 39.81 396 ASN A C 1
ATOM 3173 O O . ASN A 1 396 ? 39.892 37.580 -64.622 1.00 39.81 396 ASN A O 1
ATOM 3177 N N . LEU A 1 397 ? 41.611 36.582 -65.703 1.00 40.41 397 LEU A N 1
ATOM 3178 C CA . LEU A 1 397 ? 41.868 37.634 -66.679 1.00 40.41 397 LEU A CA 1
ATOM 3179 C C . LEU A 1 397 ? 41.525 37.121 -68.072 1.00 40.41 397 LEU A C 1
ATOM 3181 O O . LEU A 1 397 ? 41.997 36.009 -68.401 1.00 40.41 397 LEU A O 1
#

pLDDT: mean 77.88, std 18.45, range [34.91, 96.94]

Radius of gyration: 53.9 Å; chains: 1; bounding box: 126×53×146 Å

Sequence (397 aa):
VSNTDYAKFLKIKERFRFIICVHDFDDNFHESKKLTDFFVDLIKDEFVNTFDIDTFSFEDVFDVSVILMENYKYNKEQFTNSCKLLKSKIKQSVSQIGNKLDSNLNFSEVIRLFVNPTSEDNLNKSCTGIHETDNNQNDCIIEGEKCFSIILKEAALQMAELTKVVDENSKIPNFGIKSSHIIQESLSKFEKFMSFSKNFSFINKKKSELEAIIDTSLNSIFLKQLNIIREMTISHFKSATTNEDVPADFAFFTADSFFVREAEDSVRPGSSWIYSNERASLHSILREISNRRKQLISERIQHAEHTANAFQYLQMQQAQMQAIQQQQFGGSPGSWNIGCAYRPPDSNLNISMGYQQGRTNIQISMIPDEQANLLGPNGFTSGVGPANLGVSLNLNL